Protein AF-A0A484BBQ0-F1 (afdb_monomer_lite)

Foldseek 3Di:
DDDDDPPPPPQDDDACPVQCPPGPADDDQFADDAEDEPVVDDDDPFWAKDWPCQQAFQLDWWKWAAQQLWIKIFGAAGVVRHFTWIDGGPHPFIWTFTMKTKWAAAPPDGADQYHYNNHGAGMKMKTKTAGPVDPDLVVLLVALQGIEIEIAGEHADQDFPDALVVLLVVLQCLLQHQEHGDMDIGDRRGGSVSNCVPFPSRDWDWDQYFDQDPNRGRRYTYTYGNDHGYDHPVRNVSQQRHHGPVRHGNHSSYHDHDDNPDPLLVLLVVLLCVLVVDDPVVDDFFDQADPVLLVLWADPVLVVQLLQQCQVCQLQVNNCSNVPDSVCCCVVQVRVLRRLLRLLLVQLVVLLVQVEGERSADQQLQAARYDHHPNRSGNSVQSNLSVCCVPVVVQFQAEEEAAEAQEDSLHVLVNCQPPPRYAYAHEYACVAPDVPPVSCNSHPHYHHDHAAAELVVVVVSLLVSLVVCVVVDDGSAYEYELAPCLDCPRPGSRYHYHLVSSLVSLVSVLCSQVVVSRGYYYYHPHDDDPCSSVSVSVSVSSCVVVPSND

Sequence (550 aa):
MNYVLRNYAKLSHFNYDKNGKDWKVEAGKQQSPISLAKEKAVRSSAPRLTFVNYDKTFGSPLKLTNNGHTITMAIPPGADGSQPALCGCMLESIYKAVQLHFHWGSPHSEGSEHEIEFSRYDAEVHIVHQNCAYGTKQEAICAPDGYVVLGLMLKIAAEPVINPKALNKVCMEASQVKKYDMSSTFKGEFSLRDILAGIERQEFFTYQGSLTTPPCSEVVNWFVFPKPIEISKRYLKHLWNLSDDRGRPLLNNFRELQDLHEPKGKHIQQLLCAELSLECGDFYNPLEITKEELLRVHTPRYLRSLKWSAKVATIAEVPVLIFVPNVAVQSGYLRPMRYQTAGSILAGKLALEYGWAINLGGGFHHCCSSKGGGFCPYADITLLLVRLFDLEPSRVQNAMIIDLDAHQGNGHERDFKDTETVYILDMYNAYIYPKDNEAKLSIRCAVELKHLTEDAYYLKQLNRCLMRALSEFKPDIVVYNAGTDILKGDPLGNLAITPDGIIERDRLVFSTFRALNIPIVMLLSGGYMKSSKNVIADSIVNLKRQGWLK

pLDDT: mean 91.03, std 11.89, range [25.5, 98.94]

InterPro domains:
  IPR000286 Histone deacetylase HDAC [PR01270] (362-385)
  IPR000286 Histone deacetylase HDAC [PR01270] (398-413)
  IPR000286 Histone deacetylase HDAC [PR01270] (475-485)
  IPR001148 Alpha carbonic anhydrase domain [PF00194] (23-262)
  IPR001148 Alpha carbonic anhydrase domain [PS51144] (12-269)
  IPR001148 Alpha carbonic anhydrase domain [SM01057] (14-266)
  IPR018338 Carbonic anhydrase, alpha-class, conserved site [PS00162] (112-128)
  IPR023561 Carbonic anhydrase, alpha-class [PTHR18952] (12-261)
  IPR023696 Ureohydrolase domain superfamily [SSF52768] (264-532)
  IPR023801 Histone deacetylase domain [PF00850] (268-540)
  IPR036398 Alpha carbonic anhydrase domain superfamily [G3DSA:3.10.200.10] (8-260)
  IPR036398 Alpha carbonic anhydrase domain superfamily [SSF51069] (13-261)
  IPR037138 Histone deacetylase domain superfamily [G3DSA:3.40.800.20] (261-545)
  IPR044150 Histone deacetylase 11 [cd09993] (264-543)

Secondary structure (DSSP, 8-state):
-PPPP----------STTTTTT------SS-S--EE-GGGSPPP-PPPEEEESTTSPBSSPEEEEE-SSSEEEE-PPBTTSPPPEEEETTEEEEEEEEEEEEEE-BTTB---SSEETTB--SEEEEEEEEETT-SSHHHHTTSTTSEEEEEEEEEE-SS-SS--HHHHHHHHHGGG--STT-EEEE---S-HHHHTTT--TT--EEEEE--SSTT--S-EEEEEEEEEEEE-HHHHTTGGG-B-TTSSB-----PPPPPP---HHHHHHHHHHHHH---GGG-PPPPPPPHHHHTTTS-HHHHHHTTSHHHHHHHTT-GGGGGS-HHHHIIIIIHHHHHHHHHHHHHHHHHHHHSEEEETT---TT-BTTB-BTTBSS-HHHHHHHHHHHH-TTT-S-EEEEE-SSS--HHHHHHTTT-TTEEEEEEEETTSS---TTGGGG-SEEEEEPTT--HHHHHHHHHHHHHHHHHH---SEEEEE--STTBTT-TTT---B-HHHHHHHHHHHHHHHHTTT--EEEE-----STTHHHHHHHHHHHHHHTTS--

Radius of gyration: 28.63 Å; chains: 1; bounding box: 76×46×75 Å

Organism: Drosophila navojoa (NCBI:txid7232)

Structure (mmCIF, N/CA/C/O backbone):
data_AF-A0A484BBQ0-F1
#
_entry.id   AF-A0A484BBQ0-F1
#
loop_
_atom_site.group_PDB
_atom_site.id
_atom_site.type_symbol
_atom_site.label_atom_id
_atom_site.label_alt_id
_atom_site.label_comp_id
_atom_site.label_asym_id
_atom_site.label_entity_id
_atom_site.label_seq_id
_atom_site.pdbx_PDB_ins_code
_atom_site.Cartn_x
_atom_site.Cartn_y
_atom_site.Cartn_z
_atom_site.occupancy
_atom_site.B_iso_or_equiv
_atom_site.auth_seq_id
_atom_site.auth_comp_id
_atom_site.auth_asym_id
_atom_site.auth_atom_id
_atom_site.pdbx_PDB_model_num
ATOM 1 N N . MET A 1 1 ? 43.098 -3.488 2.753 1.00 31.94 1 MET A N 1
ATOM 2 C CA . MET A 1 1 ? 42.564 -4.649 2.007 1.00 31.94 1 MET A CA 1
ATOM 3 C C . MET A 1 1 ? 41.063 -4.649 2.203 1.00 31.94 1 MET A C 1
ATOM 5 O O . MET A 1 1 ? 40.626 -4.852 3.326 1.00 31.94 1 MET A O 1
ATOM 9 N N . ASN A 1 2 ? 40.296 -4.344 1.158 1.00 25.50 2 ASN A N 1
ATOM 10 C CA . ASN A 1 2 ? 38.836 -4.358 1.231 1.00 25.50 2 ASN A CA 1
ATOM 11 C C . ASN A 1 2 ? 38.354 -5.760 0.854 1.00 25.50 2 ASN A C 1
ATOM 13 O O . ASN A 1 2 ? 38.676 -6.254 -0.225 1.00 25.50 2 ASN A O 1
ATOM 17 N N . TYR A 1 3 ? 37.631 -6.410 1.762 1.00 27.83 3 TYR A N 1
ATOM 18 C CA . TYR A 1 3 ? 37.032 -7.720 1.534 1.00 27.83 3 TYR A CA 1
ATOM 19 C C . TYR A 1 3 ? 35.602 -7.526 1.023 1.00 27.83 3 TYR A C 1
ATOM 21 O O . TYR A 1 3 ? 34.781 -6.919 1.703 1.00 27.83 3 TYR A O 1
ATOM 29 N N . VAL A 1 4 ? 35.308 -8.045 -0.170 1.00 31.16 4 VAL A N 1
ATOM 30 C CA . VAL A 1 4 ? 33.945 -8.138 -0.714 1.00 31.16 4 VAL A CA 1
ATOM 31 C C . VAL A 1 4 ? 33.389 -9.512 -0.343 1.00 31.16 4 VAL A C 1
ATOM 33 O O . VAL A 1 4 ? 34.016 -10.535 -0.630 1.00 31.16 4 VAL A O 1
ATOM 36 N N . LEU A 1 5 ? 32.230 -9.544 0.318 1.00 28.97 5 LEU A N 1
ATOM 37 C CA . LEU A 1 5 ? 31.524 -10.781 0.655 1.00 28.97 5 LEU A CA 1
ATOM 38 C C . LEU A 1 5 ? 31.201 -11.573 -0.625 1.00 28.97 5 LEU A C 1
ATOM 40 O O . LEU A 1 5 ? 30.498 -11.102 -1.514 1.00 28.97 5 LEU A O 1
ATOM 44 N N . ARG A 1 6 ? 31.719 -12.804 -0.702 1.00 32.72 6 ARG A N 1
ATOM 45 C CA . ARG A 1 6 ? 31.571 -13.766 -1.811 1.00 32.72 6 ARG A CA 1
ATOM 46 C C . ARG A 1 6 ? 30.207 -14.475 -1.845 1.00 32.72 6 ARG A C 1
ATOM 48 O O . ARG A 1 6 ? 30.141 -15.636 -2.229 1.00 32.72 6 ARG A O 1
ATOM 55 N N . ASN A 1 7 ? 29.113 -13.803 -1.505 1.00 34.31 7 ASN A N 1
ATOM 56 C CA . ASN A 1 7 ? 27.780 -14.379 -1.705 1.00 34.31 7 ASN A CA 1
ATOM 57 C C . ASN A 1 7 ? 27.130 -13.797 -2.961 1.00 34.31 7 ASN A C 1
ATOM 59 O O . ASN A 1 7 ? 26.027 -13.269 -2.927 1.00 34.31 7 ASN A O 1
ATOM 63 N N . TYR A 1 8 ? 27.808 -13.955 -4.103 1.00 39.09 8 TYR A N 1
ATOM 64 C CA . TYR A 1 8 ? 27.066 -14.111 -5.348 1.00 39.09 8 TYR A CA 1
ATOM 65 C C . TYR A 1 8 ? 26.360 -15.457 -5.231 1.00 39.09 8 TYR A C 1
ATOM 67 O O . TYR A 1 8 ? 26.960 -16.506 -5.479 1.00 39.09 8 TYR A O 1
ATOM 75 N N . ALA A 1 9 ? 25.089 -15.442 -4.828 1.00 37.53 9 ALA A N 1
ATOM 76 C CA . ALA A 1 9 ? 24.204 -16.519 -5.224 1.00 37.53 9 ALA A CA 1
ATOM 77 C C . ALA A 1 9 ? 24.403 -16.669 -6.737 1.00 37.53 9 ALA A C 1
ATOM 79 O O . ALA A 1 9 ? 24.179 -15.717 -7.488 1.00 37.53 9 ALA A O 1
ATOM 80 N N . LYS A 1 10 ? 24.927 -17.819 -7.187 1.00 38.38 10 LYS A N 1
ATOM 81 C CA . LYS A 1 10 ? 24.822 -18.204 -8.595 1.00 38.38 10 LYS A CA 1
ATOM 82 C C . LYS A 1 10 ? 23.359 -17.971 -8.943 1.00 38.38 10 LYS A C 1
ATOM 84 O O . LYS A 1 10 ? 22.516 -18.644 -8.352 1.00 38.38 10 LYS A O 1
ATOM 89 N N . LEU A 1 11 ? 23.080 -16.987 -9.800 1.00 48.69 11 LEU A N 1
ATOM 90 C CA . LEU A 1 11 ? 21.736 -16.736 -10.300 1.00 48.69 11 LEU A CA 1
ATOM 91 C C . LEU A 1 11 ? 21.193 -18.090 -10.740 1.00 48.69 11 LEU A C 1
ATOM 93 O O . LEU A 1 11 ? 21.737 -18.713 -11.655 1.00 48.69 11 LEU A O 1
ATOM 97 N N . SER A 1 12 ? 20.201 -18.592 -10.007 1.00 50.78 12 SER A N 1
ATOM 98 C CA . SER A 1 12 ? 19.435 -19.735 -10.463 1.00 50.78 12 SER A CA 1
ATOM 99 C C . SER A 1 12 ? 18.947 -19.377 -11.857 1.00 50.78 12 SER A C 1
ATOM 101 O O . SER A 1 12 ? 18.452 -18.266 -12.058 1.00 50.78 12 SER A O 1
ATOM 103 N N . HIS A 1 13 ? 19.128 -20.292 -12.804 1.00 71.31 13 HIS A N 1
ATOM 104 C CA . HIS A 1 13 ? 18.493 -20.215 -14.114 1.00 71.31 13 HIS A CA 1
ATOM 105 C C . HIS A 1 13 ? 17.050 -19.701 -13.956 1.00 71.31 13 HIS A C 1
ATOM 107 O O . HIS A 1 13 ? 16.304 -20.242 -13.135 1.00 71.31 13 HIS A O 1
ATOM 113 N N . PHE A 1 14 ? 16.697 -18.609 -14.642 1.00 86.56 14 PHE A N 1
ATOM 114 C CA . PHE A 1 14 ? 15.370 -17.994 -14.558 1.00 86.56 14 PHE A CA 1
ATOM 115 C C . PHE A 1 14 ? 14.732 -17.915 -15.941 1.00 86.56 14 PHE A C 1
ATOM 117 O O . PHE A 1 14 ? 15.406 -18.008 -16.961 1.00 86.56 14 PHE A O 1
ATOM 124 N N . ASN A 1 15 ? 13.415 -17.753 -15.979 1.00 90.69 15 ASN A N 1
ATOM 125 C CA . ASN A 1 15 ? 12.662 -17.561 -17.211 1.00 90.69 15 ASN A CA 1
ATOM 126 C C . ASN A 1 15 ? 11.369 -16.776 -16.949 1.00 90.69 15 ASN A C 1
ATOM 128 O O . ASN A 1 15 ? 11.040 -16.498 -15.800 1.00 90.69 15 ASN A O 1
ATOM 132 N N . TYR A 1 16 ? 10.632 -16.435 -18.006 1.00 91.31 16 TYR A N 1
ATOM 133 C CA . TYR A 1 16 ? 9.400 -15.644 -17.917 1.00 91.31 16 TYR A CA 1
ATOM 134 C C . TYR A 1 16 ? 8.109 -16.477 -17.916 1.00 91.31 16 TYR A C 1
ATOM 136 O O . TYR A 1 16 ? 7.034 -15.908 -18.058 1.00 91.31 16 TYR A O 1
ATOM 144 N N . ASP A 1 17 ? 8.168 -17.798 -17.707 1.00 90.69 17 ASP A N 1
ATOM 145 C CA . ASP A 1 17 ? 6.988 -18.680 -17.801 1.00 90.69 17 ASP A CA 1
ATOM 146 C C . ASP A 1 17 ? 5.865 -18.278 -16.830 1.00 90.69 17 ASP A C 1
ATOM 148 O O . ASP A 1 17 ? 4.691 -18.535 -17.091 1.00 90.69 17 ASP A O 1
ATOM 152 N N . LYS A 1 18 ? 6.227 -17.654 -15.702 1.00 88.88 18 LYS A N 1
ATOM 153 C CA . LYS A 1 18 ? 5.297 -17.086 -14.714 1.00 88.88 18 LYS A CA 1
ATOM 154 C C . LYS A 1 18 ? 5.535 -15.596 -14.470 1.00 88.88 18 LYS A C 1
ATOM 156 O O . LYS A 1 18 ? 5.227 -15.104 -13.383 1.00 88.88 18 LYS A O 1
ATOM 161 N N . ASN A 1 19 ? 6.143 -14.905 -15.438 1.00 90.12 19 ASN A N 1
ATOM 162 C CA . ASN A 1 19 ? 6.400 -13.462 -15.400 1.00 90.12 19 ASN A CA 1
ATOM 163 C C . ASN A 1 19 ? 7.041 -12.992 -14.076 1.00 90.12 19 ASN A C 1
ATOM 165 O O . ASN A 1 19 ? 6.702 -11.952 -13.516 1.00 90.12 19 ASN A O 1
ATOM 169 N N . GLY A 1 20 ? 7.954 -13.804 -13.535 1.00 85.06 20 GLY A N 1
ATOM 170 C CA . GLY A 1 20 ? 8.701 -13.513 -12.314 1.00 85.06 20 GLY A CA 1
ATOM 171 C C . GLY A 1 20 ? 8.026 -13.843 -10.983 1.00 85.06 20 GLY A C 1
ATOM 172 O O . GLY A 1 20 ? 8.661 -13.662 -9.945 1.00 85.06 20 GLY A O 1
ATOM 173 N N . LYS A 1 21 ? 6.801 -14.391 -10.969 1.00 83.06 21 LYS A N 1
ATOM 174 C CA . LYS A 1 21 ? 6.129 -14.843 -9.727 1.00 83.06 21 LYS A CA 1
ATOM 175 C C . LYS A 1 21 ? 6.858 -15.989 -9.019 1.00 83.06 21 LYS A C 1
ATOM 177 O O . LYS A 1 21 ? 6.657 -16.206 -7.829 1.00 83.06 21 LYS A O 1
ATOM 182 N N . ASP A 1 22 ? 7.664 -16.752 -9.750 1.00 86.12 22 ASP A N 1
ATOM 183 C CA . ASP A 1 22 ? 8.407 -17.916 -9.267 1.00 86.12 22 ASP A CA 1
ATOM 184 C C . ASP A 1 22 ? 9.904 -17.658 -9.058 1.00 86.12 22 ASP A C 1
ATOM 186 O O . ASP A 1 22 ? 10.637 -18.565 -8.649 1.00 86.12 22 ASP A O 1
ATOM 190 N N . TRP A 1 23 ? 10.373 -16.434 -9.305 1.00 83.38 23 TRP A N 1
ATOM 191 C CA . TRP A 1 23 ? 11.768 -16.081 -9.087 1.00 83.38 23 TRP A CA 1
ATOM 192 C C . TRP A 1 23 ? 12.084 -16.030 -7.593 1.00 83.38 23 TRP A C 1
ATOM 194 O O . TRP A 1 23 ? 11.450 -15.319 -6.817 1.00 83.38 23 TRP A O 1
ATOM 204 N N . LYS A 1 24 ? 13.120 -16.767 -7.188 1.00 79.50 24 LYS A N 1
ATOM 205 C CA . LYS A 1 24 ? 13.632 -16.766 -5.813 1.00 79.50 24 LYS A CA 1
ATOM 206 C C . LYS A 1 24 ? 14.646 -15.640 -5.636 1.00 79.50 24 LYS A C 1
ATOM 208 O O . LYS A 1 24 ? 15.850 -15.880 -5.635 1.00 79.50 24 LYS A O 1
ATOM 213 N N . VAL A 1 25 ? 14.147 -14.415 -5.534 1.00 71.50 25 VAL A N 1
ATOM 214 C CA . VAL A 1 25 ? 14.945 -13.207 -5.281 1.00 71.50 25 VAL A CA 1
ATOM 215 C C . VAL A 1 25 ? 14.577 -12.620 -3.921 1.00 71.50 25 VAL A C 1
ATOM 217 O O . VAL A 1 25 ? 13.421 -12.700 -3.504 1.00 71.50 25 VAL A O 1
ATOM 220 N N . GLU A 1 26 ? 15.547 -12.048 -3.208 1.00 64.81 26 GLU A N 1
ATOM 221 C CA . GLU A 1 26 ? 15.256 -11.273 -1.999 1.00 64.81 26 GLU A CA 1
ATOM 222 C C . GLU A 1 26 ? 14.526 -9.991 -2.417 1.00 64.81 26 GLU A C 1
ATOM 224 O O . GLU A 1 26 ? 15.115 -9.095 -3.018 1.00 64.81 26 GLU A O 1
ATOM 229 N N . ALA A 1 27 ? 13.217 -9.931 -2.165 1.00 62.53 27 ALA A N 1
ATOM 230 C CA . ALA A 1 27 ? 12.411 -8.772 -2.519 1.00 62.53 27 ALA A CA 1
ATOM 231 C C . ALA A 1 27 ? 12.734 -7.608 -1.571 1.00 62.53 27 ALA A C 1
ATOM 233 O O . ALA A 1 27 ? 12.462 -7.682 -0.370 1.00 62.53 27 ALA A O 1
ATOM 234 N N . GLY A 1 28 ? 13.318 -6.538 -2.113 1.00 66.44 28 GLY A N 1
ATOM 235 C CA . GLY A 1 28 ? 13.431 -5.270 -1.400 1.00 66.44 28 GLY A CA 1
ATOM 236 C C . GLY A 1 28 ? 12.096 -4.503 -1.368 1.00 66.44 28 GLY A C 1
ATOM 237 O O . GLY A 1 28 ? 11.035 -5.050 -1.678 1.00 66.44 28 GLY A O 1
ATOM 238 N N . LYS A 1 29 ? 12.134 -3.231 -0.956 1.00 78.12 29 LYS A N 1
ATOM 239 C CA . LYS A 1 29 ? 10.936 -2.390 -0.743 1.00 78.12 29 LYS A CA 1
ATOM 240 C C . LYS A 1 29 ? 10.542 -1.536 -1.955 1.00 78.12 29 LYS A C 1
ATOM 242 O O . LYS A 1 29 ? 9.454 -0.977 -1.986 1.00 78.12 29 LYS A O 1
ATOM 247 N N . GLN A 1 30 ? 11.431 -1.377 -2.920 1.00 85.56 30 GLN A N 1
ATOM 248 C CA . GLN A 1 30 ? 11.289 -0.535 -4.106 1.00 85.56 30 GLN A CA 1
ATOM 249 C C . GLN A 1 30 ? 11.491 -1.395 -5.356 1.00 85.56 30 GLN A C 1
ATOM 251 O O . GLN A 1 30 ? 12.396 -1.175 -6.158 1.00 85.56 30 GLN A O 1
ATOM 256 N N . GLN A 1 31 ? 10.670 -2.433 -5.490 1.00 91.31 31 GLN A N 1
ATOM 257 C CA . GLN A 1 31 ? 10.745 -3.344 -6.625 1.00 91.31 31 GLN A CA 1
ATOM 258 C C . GLN A 1 31 ? 10.089 -2.738 -7.872 1.00 91.31 31 GLN A C 1
ATOM 260 O O . GLN A 1 31 ? 9.101 -2.012 -7.788 1.00 91.31 31 GLN A O 1
ATOM 265 N N . SER A 1 32 ? 10.639 -3.083 -9.033 1.00 93.44 32 SER A N 1
ATOM 266 C CA . SER A 1 32 ? 10.168 -2.708 -10.369 1.00 93.44 32 SER A CA 1
ATOM 267 C C . SER A 1 32 ? 9.815 -3.961 -11.186 1.00 93.44 32 SER A C 1
ATOM 269 O O . SER A 1 32 ? 10.412 -5.022 -10.956 1.00 93.44 32 SER A O 1
ATOM 271 N N . PRO A 1 33 ? 8.906 -3.866 -12.170 1.00 95.19 33 PRO A N 1
ATOM 272 C CA . PRO A 1 33 ? 8.231 -2.651 -12.645 1.00 95.19 33 PRO A CA 1
ATOM 273 C C . PRO A 1 33 ? 7.000 -2.278 -11.810 1.00 95.19 33 PRO A C 1
ATOM 275 O O . PRO A 1 33 ? 6.479 -3.100 -11.069 1.00 95.19 33 PRO A O 1
ATOM 278 N N . ILE A 1 34 ? 6.513 -1.047 -11.954 1.00 92.81 34 ILE A N 1
ATOM 279 C CA . ILE A 1 34 ? 5.305 -0.532 -11.284 1.00 92.81 34 ILE A CA 1
ATOM 280 C C . ILE A 1 34 ? 4.352 0.112 -12.302 1.00 92.81 34 ILE A C 1
ATOM 282 O O . ILE A 1 34 ? 4.775 0.478 -13.401 1.00 92.81 34 ILE A O 1
ATOM 286 N N . SER A 1 35 ? 3.079 0.286 -11.930 1.00 90.44 35 SER A N 1
ATOM 287 C CA . SER A 1 35 ? 2.158 1.153 -12.682 1.00 90.44 35 SER A CA 1
ATOM 288 C C . SER A 1 35 ? 2.433 2.621 -12.360 1.00 90.44 35 SER A C 1
ATOM 290 O O . SER A 1 35 ? 2.481 3.017 -11.191 1.00 90.44 35 SER A O 1
ATOM 292 N N . LEU A 1 36 ? 2.602 3.428 -13.404 1.00 88.06 36 LEU A N 1
ATOM 293 C CA . LEU A 1 36 ? 2.871 4.857 -13.340 1.00 88.06 36 LEU A CA 1
ATOM 294 C C . LEU A 1 36 ? 1.660 5.627 -13.868 1.00 88.06 36 LEU A C 1
ATOM 296 O O . LEU A 1 36 ? 1.270 5.475 -15.022 1.00 88.06 36 LEU A O 1
ATOM 300 N N . ALA A 1 37 ? 1.084 6.487 -13.035 1.00 83.25 37 ALA A N 1
ATOM 301 C CA . ALA A 1 37 ? -0.064 7.314 -13.395 1.00 83.25 37 ALA A CA 1
ATOM 302 C C . ALA A 1 37 ? 0.157 8.749 -12.916 1.00 83.25 37 ALA A C 1
ATOM 304 O O . ALA A 1 37 ? 0.706 8.962 -11.827 1.00 83.25 37 ALA A O 1
ATOM 305 N N . LYS A 1 38 ? -0.276 9.742 -13.702 1.00 80.00 38 LYS A N 1
ATOM 306 C CA . LYS A 1 38 ? -0.130 11.169 -13.356 1.00 80.00 38 LYS A CA 1
ATOM 307 C C . LYS A 1 38 ? -0.770 11.500 -12.008 1.00 80.00 38 LYS A C 1
ATOM 309 O O . LYS A 1 38 ? -0.197 12.265 -11.242 1.00 80.00 38 LYS A O 1
ATOM 314 N N . GLU A 1 39 ? -1.895 10.867 -11.684 1.00 75.38 39 GLU A N 1
ATOM 315 C CA . GLU A 1 39 ? -2.588 11.001 -10.393 1.00 75.38 39 GLU A CA 1
ATOM 316 C C . GLU A 1 39 ? -1.803 10.454 -9.187 1.00 75.38 39 GLU A C 1
ATOM 318 O O . GLU A 1 39 ? -2.004 10.901 -8.058 1.00 75.38 39 GLU A O 1
ATOM 323 N N . LYS A 1 40 ? -0.883 9.505 -9.406 1.00 67.50 40 LYS A N 1
ATOM 324 C CA . LYS A 1 40 ? -0.012 8.944 -8.361 1.00 67.50 40 LYS A CA 1
ATOM 325 C C . LYS A 1 40 ? 1.329 9.674 -8.261 1.00 67.50 40 LYS A C 1
ATOM 327 O O . LYS A 1 40 ? 2.090 9.413 -7.331 1.00 67.50 40 LYS A O 1
ATOM 332 N N . ALA A 1 41 ? 1.630 10.567 -9.203 1.00 75.56 41 ALA A N 1
ATOM 333 C CA . ALA A 1 41 ? 2.911 11.247 -9.303 1.00 75.56 41 ALA A CA 1
ATOM 334 C C . ALA A 1 41 ? 2.861 12.672 -8.735 1.00 75.56 41 ALA A C 1
ATOM 336 O O . ALA A 1 41 ? 1.864 13.383 -8.831 1.00 75.56 41 ALA A O 1
ATOM 337 N N . VAL A 1 42 ? 3.990 13.122 -8.187 1.00 76.12 42 VAL A N 1
ATOM 338 C CA . VAL A 1 42 ? 4.184 14.520 -7.787 1.00 76.12 42 VAL A CA 1
ATOM 339 C C . VAL A 1 42 ? 4.925 15.247 -8.900 1.00 76.12 42 VAL A C 1
ATOM 341 O O . VAL A 1 42 ? 5.977 14.797 -9.358 1.00 76.12 42 VAL A O 1
ATOM 344 N N . ARG A 1 43 ? 4.402 16.401 -9.328 1.00 78.25 43 ARG A N 1
ATOM 345 C CA . ARG A 1 43 ? 5.089 17.245 -10.309 1.00 78.25 43 ARG A CA 1
ATOM 346 C C . ARG A 1 43 ? 6.376 17.796 -9.696 1.00 78.25 43 ARG A C 1
ATOM 348 O O . ARG A 1 43 ? 6.333 18.535 -8.718 1.00 78.25 43 ARG A O 1
ATOM 355 N N . SER A 1 44 ? 7.512 17.456 -10.295 1.00 74.06 44 SER A N 1
ATOM 356 C CA . SER A 1 44 ? 8.822 17.932 -9.854 1.00 74.06 44 SER A CA 1
ATOM 357 C C . SER A 1 44 ? 9.222 19.223 -10.572 1.00 74.06 44 SER A C 1
ATOM 359 O O . SER A 1 44 ? 8.959 19.391 -11.763 1.00 74.06 44 SER A O 1
ATOM 361 N N . SER A 1 45 ? 9.888 20.122 -9.846 1.00 72.12 45 SER A N 1
ATOM 362 C CA . SER A 1 45 ? 10.579 21.294 -10.399 1.00 72.12 45 SER A CA 1
ATOM 363 C C . SER A 1 45 ? 12.072 21.038 -10.643 1.00 72.12 45 SER A C 1
ATOM 365 O O . SER A 1 45 ? 12.825 21.990 -10.849 1.00 72.12 45 SER A O 1
ATOM 367 N N . ALA A 1 46 ? 12.522 19.781 -10.552 1.00 67.44 46 ALA A N 1
ATOM 368 C CA . ALA A 1 46 ? 13.921 19.416 -10.739 1.00 67.44 46 ALA A CA 1
ATOM 369 C C . ALA A 1 46 ? 14.449 19.851 -12.123 1.00 67.44 46 ALA A C 1
ATOM 371 O O . ALA A 1 46 ? 13.676 19.942 -13.086 1.00 67.44 46 ALA A O 1
ATOM 372 N N . PRO A 1 47 ? 15.769 20.092 -12.252 1.00 74.25 47 PRO A N 1
ATOM 373 C CA . PRO A 1 47 ? 16.399 20.352 -13.541 1.00 74.25 47 PRO A CA 1
ATOM 374 C C . PRO A 1 47 ? 16.088 19.263 -14.576 1.00 74.25 47 PRO A C 1
ATOM 376 O O . PRO A 1 47 ? 15.736 18.129 -14.253 1.00 74.25 47 PRO A O 1
ATOM 379 N N . ARG A 1 48 ? 16.243 19.592 -15.859 1.00 85.56 48 ARG A N 1
ATOM 380 C CA . ARG A 1 48 ? 15.988 18.630 -16.939 1.00 85.56 48 ARG A CA 1
ATOM 381 C C . ARG A 1 48 ? 17.053 17.532 -16.955 1.00 85.56 48 ARG A C 1
ATOM 383 O O . ARG A 1 48 ? 18.230 17.793 -16.695 1.00 85.56 48 ARG A O 1
ATOM 390 N N . LEU A 1 49 ? 16.643 16.320 -17.327 1.00 93.25 49 LEU A N 1
ATOM 391 C CA . LEU A 1 49 ? 17.576 15.255 -17.684 1.00 93.25 49 LEU A CA 1
ATOM 392 C C . LEU A 1 49 ? 18.366 15.679 -18.931 1.00 93.25 49 LEU A C 1
ATOM 394 O O . LEU A 1 49 ? 17.791 16.112 -19.933 1.00 93.25 49 LEU A O 1
ATOM 398 N N . THR A 1 50 ? 19.688 15.572 -18.860 1.00 95.06 50 THR A N 1
ATOM 399 C CA . THR A 1 50 ? 20.604 16.004 -19.915 1.00 95.06 50 THR A CA 1
ATOM 400 C C . THR A 1 50 ? 21.156 14.796 -20.658 1.00 95.06 50 THR A C 1
ATOM 402 O O . THR A 1 50 ? 21.709 13.876 -20.062 1.00 95.06 50 THR A O 1
ATOM 405 N N . PHE A 1 51 ? 21.014 14.825 -21.982 1.00 97.19 51 PHE A N 1
ATOM 406 C CA . PHE A 1 51 ? 21.459 13.778 -22.896 1.00 97.19 51 PHE A CA 1
ATOM 407 C C . PHE A 1 51 ? 22.780 14.194 -23.542 1.00 97.19 51 PHE A C 1
ATOM 409 O O . PHE A 1 51 ? 22.799 15.036 -24.440 1.00 97.19 51 PHE A O 1
ATOM 416 N N . VAL A 1 52 ? 23.882 13.609 -23.085 1.00 96.62 52 VAL A N 1
ATOM 417 C CA . VAL A 1 52 ? 25.244 13.937 -23.519 1.00 96.62 52 VAL A CA 1
ATOM 418 C C . VAL A 1 52 ? 25.650 13.014 -24.668 1.00 96.62 52 VAL A C 1
ATOM 420 O O . VAL A 1 52 ? 25.555 11.796 -24.539 1.00 96.62 52 VAL A O 1
ATOM 423 N N . ASN A 1 53 ? 26.094 13.580 -25.795 1.00 97.12 53 ASN A N 1
ATOM 424 C CA . ASN A 1 53 ? 26.554 12.855 -26.995 1.00 97.12 53 ASN A CA 1
ATOM 425 C C . ASN A 1 53 ? 25.530 11.882 -27.618 1.00 97.12 53 ASN A C 1
ATOM 427 O O . ASN A 1 53 ? 25.894 10.984 -28.372 1.00 97.12 53 ASN A O 1
ATOM 431 N N . TYR A 1 54 ? 24.235 12.041 -27.335 1.00 97.00 54 TYR A N 1
ATOM 432 C CA . TYR A 1 54 ? 23.188 11.166 -27.883 1.00 97.00 54 TYR A CA 1
ATOM 433 C C . TYR A 1 54 ? 22.974 11.326 -29.390 1.00 97.00 54 TYR A C 1
ATOM 435 O O . TYR A 1 54 ? 22.425 10.435 -30.023 1.00 97.00 54 TYR A O 1
ATOM 443 N N . ASP A 1 55 ? 23.355 12.468 -29.952 1.00 95.88 55 ASP A N 1
ATOM 444 C CA . ASP A 1 55 ? 23.311 12.807 -31.378 1.00 95.88 55 ASP A CA 1
ATOM 445 C C . ASP A 1 55 ? 24.473 12.231 -32.189 1.00 95.88 55 ASP A C 1
ATOM 447 O O . ASP A 1 55 ? 24.490 12.334 -33.415 1.00 95.88 55 ASP A O 1
ATOM 451 N N . LYS A 1 56 ? 25.453 11.625 -31.523 1.00 95.81 56 LYS A N 1
ATOM 452 C CA . LYS A 1 56 ? 26.645 11.101 -32.175 1.00 95.81 56 LYS A CA 1
ATOM 453 C C . LYS A 1 56 ? 26.332 9.737 -32.774 1.00 95.81 56 LYS A C 1
ATOM 455 O O . LYS A 1 56 ? 25.902 8.820 -32.078 1.00 95.81 56 LYS A O 1
ATOM 460 N N . THR A 1 57 ? 26.508 9.624 -34.088 1.00 94.88 57 THR A N 1
ATOM 461 C CA . THR A 1 57 ? 26.340 8.356 -34.814 1.00 94.88 57 THR A CA 1
ATOM 462 C C . THR A 1 57 ? 27.358 7.339 -34.310 1.00 94.88 57 THR A C 1
ATOM 464 O O . THR A 1 57 ? 28.504 7.704 -34.038 1.00 94.88 57 THR A O 1
ATOM 467 N N . PHE A 1 58 ? 26.949 6.079 -34.171 1.00 93.19 58 PHE A N 1
ATOM 468 C CA . PHE A 1 58 ? 27.817 5.031 -33.641 1.00 93.19 58 PHE A CA 1
ATOM 469 C C . PHE A 1 58 ? 29.060 4.810 -34.512 1.00 93.19 58 PHE A C 1
ATOM 471 O O . PHE A 1 58 ? 28.986 4.778 -35.739 1.00 93.19 58 PHE A O 1
ATOM 478 N N . GLY A 1 59 ? 30.215 4.657 -33.858 1.00 81.62 59 GLY A N 1
ATOM 479 C CA . GLY A 1 59 ? 31.512 4.558 -34.534 1.00 81.62 59 GLY A CA 1
ATOM 480 C C . GLY A 1 59 ? 31.897 3.165 -35.013 1.00 81.62 59 GLY A C 1
ATOM 481 O O . GLY A 1 59 ? 32.849 3.015 -35.775 1.00 81.62 59 GLY A O 1
ATOM 482 N N . SER A 1 60 ? 31.177 2.138 -34.569 1.00 87.50 60 SER A N 1
ATOM 483 C CA . SER A 1 60 ? 31.473 0.739 -34.861 1.00 87.50 60 SER A CA 1
ATOM 484 C C . SER A 1 60 ? 30.207 -0.036 -35.240 1.00 87.50 60 SER A C 1
ATOM 486 O O . SER A 1 60 ? 29.088 0.411 -34.963 1.00 87.50 60 SER A O 1
ATOM 488 N N . PRO A 1 61 ? 30.352 -1.198 -35.905 1.00 92.38 61 PRO A N 1
ATOM 489 C CA . PRO A 1 61 ? 29.232 -2.100 -36.120 1.00 92.38 61 PRO A CA 1
ATOM 490 C C . PRO A 1 61 ? 28.553 -2.479 -34.798 1.00 92.38 61 PRO A C 1
ATOM 492 O O . PRO A 1 61 ? 29.211 -2.753 -33.795 1.00 92.38 61 PRO A O 1
ATOM 495 N N . LEU A 1 62 ? 27.225 -2.508 -34.814 1.00 95.44 62 LEU A N 1
ATOM 496 C CA . LEU A 1 62 ? 26.397 -2.850 -33.667 1.00 95.44 62 LEU A CA 1
ATOM 497 C C . LEU A 1 62 ? 26.193 -4.357 -33.627 1.00 95.44 62 LEU A C 1
ATOM 499 O O . LEU A 1 62 ? 25.825 -4.956 -34.637 1.00 95.44 62 LEU A O 1
ATOM 503 N N . LYS A 1 63 ? 26.405 -4.958 -32.456 1.00 96.12 63 LYS A N 1
ATOM 504 C CA . LYS A 1 63 ? 26.148 -6.379 -32.216 1.00 96.12 63 LYS A CA 1
ATOM 505 C C . LYS A 1 63 ? 24.800 -6.546 -31.525 1.00 96.12 63 LYS A C 1
ATOM 507 O O . LYS A 1 63 ? 24.618 -6.016 -30.430 1.00 96.12 63 LYS A O 1
ATOM 512 N N . LEU A 1 64 ? 23.897 -7.309 -32.138 1.00 97.44 64 LEU A N 1
ATOM 513 C CA . LEU A 1 64 ? 22.638 -7.747 -31.535 1.00 97.44 64 LEU A CA 1
ATOM 514 C C . LEU A 1 64 ? 22.778 -9.211 -31.117 1.00 97.44 64 LEU A C 1
ATOM 516 O O . LEU A 1 64 ? 23.315 -10.009 -31.878 1.00 97.44 64 LEU A O 1
ATOM 520 N N . THR A 1 65 ? 22.342 -9.569 -29.913 1.00 97.00 65 THR A N 1
ATOM 521 C CA . THR A 1 65 ? 22.441 -10.940 -29.384 1.00 97.00 65 THR A CA 1
ATOM 522 C C . THR A 1 65 ? 21.129 -11.356 -28.737 1.00 97.00 65 THR A C 1
ATOM 524 O O . THR A 1 65 ? 20.625 -10.627 -27.882 1.00 97.00 65 THR A O 1
ATOM 527 N N . ASN A 1 66 ? 20.603 -12.529 -29.096 1.00 97.81 66 ASN A N 1
ATOM 528 C CA . ASN A 1 66 ? 19.542 -13.181 -28.329 1.00 97.81 66 ASN A CA 1
ATOM 529 C C . ASN A 1 66 ? 20.177 -13.948 -27.163 1.00 97.81 66 ASN A C 1
ATOM 531 O O . ASN A 1 66 ? 20.842 -14.960 -27.370 1.00 97.81 66 ASN A O 1
ATOM 535 N N . ASN A 1 67 ? 19.977 -13.473 -25.935 1.00 90.56 67 ASN A N 1
ATOM 536 C CA . ASN A 1 67 ? 20.556 -14.098 -24.743 1.00 90.56 67 ASN A CA 1
ATOM 537 C C . ASN A 1 67 ? 19.630 -15.135 -24.079 1.00 90.56 67 ASN A C 1
ATOM 539 O O . ASN A 1 67 ? 19.919 -15.574 -22.971 1.00 90.56 67 ASN A O 1
ATOM 543 N N . GLY A 1 68 ? 18.512 -15.492 -24.720 1.00 91.75 68 GLY A N 1
ATOM 544 C CA . GLY A 1 68 ? 17.522 -16.447 -24.210 1.00 91.75 68 GLY A CA 1
ATOM 545 C C . GLY A 1 68 ? 16.440 -15.824 -23.326 1.00 91.75 68 GLY A C 1
ATOM 546 O O . GLY A 1 68 ? 15.430 -16.466 -23.052 1.00 91.75 68 GLY A O 1
ATOM 547 N N . HIS A 1 69 ? 16.611 -14.566 -22.919 1.00 92.62 69 HIS A N 1
ATOM 548 C CA . HIS A 1 69 ? 15.645 -13.806 -22.119 1.00 92.62 69 HIS A CA 1
ATOM 549 C C . HIS A 1 69 ? 15.157 -12.545 -22.839 1.00 92.62 69 HIS A C 1
ATOM 551 O O . HIS A 1 69 ? 14.050 -12.070 -22.594 1.00 92.62 69 HIS A O 1
ATOM 557 N N . THR A 1 70 ? 15.985 -11.987 -23.720 1.00 96.19 70 THR A N 1
ATOM 558 C CA . THR A 1 70 ? 15.709 -10.792 -24.519 1.00 96.19 70 THR A CA 1
ATOM 559 C C . THR A 1 70 ? 16.697 -10.704 -25.697 1.00 96.19 70 THR A C 1
ATOM 561 O O . THR A 1 70 ? 17.642 -11.493 -25.806 1.00 96.19 70 THR A O 1
ATOM 564 N N . ILE A 1 71 ? 16.510 -9.714 -26.572 1.00 96.56 71 ILE A N 1
ATOM 565 C CA . ILE A 1 71 ? 17.570 -9.226 -27.456 1.00 96.56 71 ILE A CA 1
ATOM 566 C C . ILE A 1 71 ? 18.341 -8.106 -26.768 1.00 96.56 71 ILE A C 1
ATOM 568 O O . ILE A 1 71 ? 17.765 -7.160 -26.238 1.00 96.56 71 ILE A O 1
ATOM 572 N N . THR A 1 72 ? 19.663 -8.193 -26.813 1.00 95.62 72 THR A N 1
ATOM 573 C CA . THR A 1 72 ? 20.570 -7.195 -26.243 1.00 95.62 72 THR A CA 1
ATOM 574 C C . THR A 1 72 ? 21.430 -6.591 -27.340 1.00 95.62 72 THR A C 1
ATOM 576 O O . THR A 1 72 ? 21.952 -7.307 -28.197 1.00 95.62 72 THR A O 1
ATOM 579 N N . MET A 1 73 ? 21.585 -5.269 -27.317 1.00 95.88 73 MET A N 1
ATOM 580 C CA . MET A 1 73 ? 22.499 -4.542 -28.191 1.00 95.88 73 MET A CA 1
ATOM 581 C C . MET A 1 73 ? 23.458 -3.722 -27.336 1.00 95.88 73 MET A C 1
ATOM 583 O O . MET A 1 73 ? 23.031 -2.867 -26.557 1.00 95.88 73 MET A O 1
ATOM 587 N N . ALA A 1 74 ? 24.758 -3.974 -27.478 1.00 92.06 74 ALA A N 1
ATOM 588 C CA . ALA A 1 74 ? 25.774 -3.151 -26.831 1.00 92.06 74 ALA A CA 1
ATOM 589 C C . ALA A 1 74 ? 25.796 -1.752 -27.462 1.00 92.06 74 ALA A C 1
ATOM 591 O 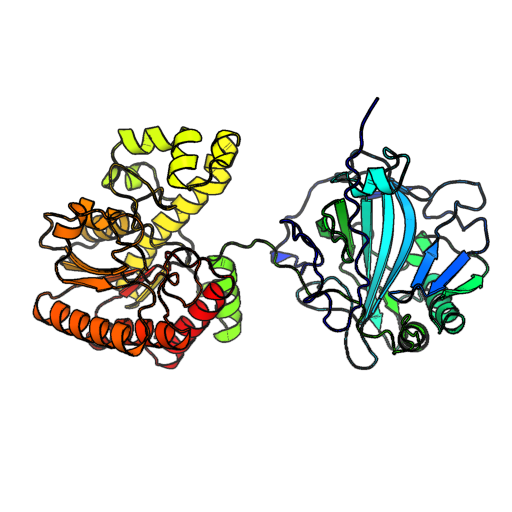O . ALA A 1 74 ? 25.662 -1.618 -28.680 1.00 92.06 74 ALA A O 1
ATOM 592 N N . ILE A 1 75 ? 25.980 -0.718 -26.640 1.00 94.44 75 ILE A N 1
ATOM 593 C CA . ILE A 1 75 ? 26.049 0.672 -27.104 1.00 94.44 75 ILE A CA 1
ATOM 594 C C . ILE A 1 75 ? 27.523 1.093 -27.156 1.00 94.44 75 ILE A C 1
ATOM 596 O O . ILE A 1 75 ? 28.129 1.294 -26.099 1.00 94.44 75 ILE A O 1
ATOM 600 N N . PRO A 1 76 ? 28.128 1.207 -28.352 1.00 93.31 76 PRO A N 1
ATOM 601 C CA . PRO A 1 76 ? 29.501 1.675 -28.479 1.00 93.31 76 PRO A CA 1
ATOM 602 C C . PRO A 1 76 ? 29.590 3.207 -28.350 1.00 93.31 76 PRO A C 1
ATOM 604 O O . PRO A 1 76 ? 28.569 3.902 -28.418 1.00 93.31 76 PRO A O 1
ATOM 607 N N . PRO A 1 77 ? 30.812 3.752 -28.222 1.00 93.00 77 PRO A N 1
ATOM 608 C CA . PRO A 1 77 ? 31.057 5.172 -28.441 1.00 93.00 77 PRO A CA 1
ATOM 609 C C . PRO A 1 77 ? 30.624 5.634 -29.843 1.00 93.00 77 PRO A C 1
ATOM 611 O O . PRO A 1 77 ? 30.488 4.845 -30.788 1.00 93.00 77 PRO A O 1
ATOM 614 N N . GLY A 1 78 ? 30.440 6.943 -29.987 1.00 91.25 78 GLY A N 1
ATOM 615 C CA . GLY A 1 78 ? 30.246 7.600 -31.273 1.00 91.25 78 GLY A CA 1
ATOM 616 C C . GLY A 1 78 ? 31.478 7.492 -32.177 1.00 91.25 78 GLY A C 1
ATOM 617 O O . GLY A 1 78 ? 32.571 7.136 -31.738 1.00 91.25 78 GLY A O 1
ATOM 618 N N . ALA A 1 79 ? 31.307 7.820 -33.457 1.00 87.62 79 ALA A N 1
ATOM 619 C CA . ALA A 1 79 ? 32.380 7.799 -34.457 1.00 87.62 79 ALA A CA 1
ATOM 620 C C . ALA A 1 79 ? 33.568 8.714 -34.120 1.00 87.62 79 ALA A C 1
ATOM 622 O O . ALA A 1 79 ? 34.689 8.438 -34.534 1.00 87.62 79 ALA A O 1
ATOM 623 N N . ASP A 1 80 ? 33.338 9.764 -33.331 1.00 90.19 80 ASP A N 1
ATOM 624 C CA . ASP A 1 80 ? 34.365 10.663 -32.793 1.00 90.19 80 ASP A CA 1
ATOM 625 C C . ASP A 1 80 ? 34.953 10.190 -31.445 1.00 90.19 80 ASP A C 1
ATOM 627 O O . ASP A 1 80 ? 35.682 10.931 -30.790 1.00 90.19 80 ASP A O 1
ATOM 631 N N . GLY A 1 81 ? 34.626 8.970 -31.006 1.00 91.19 81 GLY A N 1
ATOM 632 C CA . GLY A 1 81 ? 35.053 8.391 -29.731 1.00 91.19 81 GLY A CA 1
ATOM 633 C C . GLY A 1 81 ? 34.261 8.879 -28.516 1.00 91.19 81 GLY A C 1
ATOM 634 O O . GLY A 1 81 ? 34.521 8.431 -27.399 1.00 91.19 81 GLY A O 1
ATOM 635 N N . SER A 1 82 ? 33.288 9.776 -28.697 1.00 92.44 82 SER A N 1
ATOM 636 C CA . SER A 1 82 ? 32.497 10.312 -27.590 1.00 92.44 82 SER A CA 1
ATOM 637 C C . SER A 1 82 ? 31.527 9.269 -27.022 1.00 92.44 82 SER A C 1
ATOM 639 O O . SER A 1 82 ? 30.847 8.555 -27.756 1.00 92.44 82 SER A O 1
ATOM 641 N N . GLN A 1 83 ? 31.443 9.162 -25.693 1.00 94.06 83 GLN A N 1
ATOM 642 C CA . GLN A 1 83 ? 30.540 8.211 -25.040 1.00 94.06 83 GLN A CA 1
ATOM 643 C C . GLN A 1 83 ? 29.155 8.850 -24.838 1.00 94.06 83 GLN A C 1
ATOM 645 O O . GLN A 1 83 ? 29.076 9.902 -24.191 1.00 94.06 83 GLN A O 1
ATOM 650 N N . PRO A 1 84 ? 28.061 8.232 -25.324 1.00 96.88 84 PRO A N 1
ATOM 651 C CA . PRO A 1 84 ? 26.710 8.653 -24.970 1.00 96.88 84 PRO A CA 1
ATOM 652 C C . PRO A 1 84 ? 26.453 8.462 -23.473 1.00 96.88 84 PRO A C 1
ATOM 654 O O . PRO A 1 84 ? 26.742 7.398 -22.918 1.00 96.88 84 PRO A O 1
ATOM 657 N N . ALA A 1 85 ? 25.913 9.481 -22.809 1.00 97.62 85 ALA A N 1
ATOM 658 C CA . ALA A 1 85 ? 25.719 9.479 -21.362 1.00 97.62 85 ALA A CA 1
ATOM 659 C C . ALA A 1 85 ? 24.538 10.353 -20.914 1.00 97.62 85 ALA A C 1
ATOM 661 O O . ALA A 1 85 ? 24.010 11.161 -21.678 1.00 97.62 85 ALA A O 1
ATOM 662 N N . LEU A 1 86 ? 24.130 10.185 -19.659 1.00 96.75 86 LEU A N 1
ATOM 663 C CA . LEU A 1 86 ? 23.110 10.981 -18.984 1.00 96.75 86 LEU A CA 1
ATOM 664 C C . LEU A 1 86 ? 23.690 11.687 -17.759 1.00 96.75 86 LEU A C 1
ATOM 666 O O . LEU A 1 86 ? 24.566 11.150 -17.083 1.00 96.75 86 LEU A O 1
ATOM 670 N N . CYS A 1 87 ? 23.170 12.874 -17.465 1.00 93.31 87 CYS A N 1
ATOM 671 C CA . CYS A 1 87 ? 23.390 13.595 -16.211 1.00 93.31 87 CYS A CA 1
ATOM 672 C C . CYS A 1 87 ? 22.240 14.587 -15.952 1.00 93.31 87 CYS A C 1
ATOM 674 O O . CYS A 1 87 ? 21.315 14.706 -16.759 1.00 93.31 87 CYS A O 1
ATOM 676 N N . GLY A 1 88 ? 22.294 15.323 -14.840 1.00 87.44 88 GLY A N 1
ATOM 677 C CA . GLY A 1 88 ? 21.272 16.309 -14.482 1.00 87.44 88 GLY A CA 1
ATOM 678 C C . GLY A 1 88 ? 20.024 15.683 -13.855 1.00 87.44 88 GLY A C 1
ATOM 679 O O . GLY A 1 88 ? 20.044 14.538 -13.409 1.00 87.44 88 GLY A O 1
ATOM 680 N N . CYS A 1 89 ? 18.924 16.438 -13.801 1.00 87.25 89 CYS A N 1
ATOM 681 C CA . CYS A 1 89 ? 17.775 16.109 -12.953 1.00 87.25 89 CYS A CA 1
ATOM 682 C C . CYS A 1 89 ? 18.190 15.925 -11.483 1.00 87.25 89 CYS A C 1
ATOM 684 O O . CYS A 1 89 ? 18.738 16.858 -10.904 1.00 87.25 89 CYS A O 1
ATOM 686 N N . MET A 1 90 ? 17.936 14.755 -10.898 1.00 76.88 90 MET A N 1
ATOM 687 C CA . MET A 1 90 ? 18.325 14.394 -9.530 1.00 76.88 90 MET A CA 1
ATOM 688 C C . MET A 1 90 ? 19.601 13.533 -9.488 1.00 76.88 90 MET A C 1
ATOM 690 O O . MET A 1 90 ? 19.925 12.970 -8.449 1.00 76.88 90 MET A O 1
ATOM 694 N N . LEU A 1 91 ? 20.304 13.377 -10.616 1.00 84.19 91 LEU A N 1
ATOM 695 C CA . LEU A 1 91 ? 21.493 12.532 -10.705 1.00 84.19 91 LEU A CA 1
ATOM 696 C C . LEU A 1 91 ? 22.737 13.285 -10.226 1.00 84.19 91 LEU A C 1
ATOM 698 O O . LEU A 1 91 ? 23.085 14.331 -10.771 1.00 84.19 91 LEU A O 1
ATOM 702 N N . GLU A 1 92 ? 23.446 12.701 -9.261 1.00 81.38 92 GLU A N 1
ATOM 703 C CA . GLU A 1 92 ? 24.685 13.256 -8.691 1.00 81.38 92 GLU A CA 1
ATOM 704 C C . GLU A 1 92 ? 25.950 12.879 -9.487 1.00 81.38 92 GLU A C 1
ATOM 706 O O . GLU A 1 92 ? 27.044 13.360 -9.200 1.00 81.38 92 GLU A O 1
ATOM 711 N N . SER A 1 93 ? 25.811 12.029 -10.508 1.00 90.31 93 SER A N 1
ATOM 712 C CA . SER A 1 93 ? 26.914 11.497 -11.317 1.00 90.31 93 SER A CA 1
ATOM 713 C C . SER A 1 93 ? 26.581 11.510 -12.814 1.00 90.31 93 SER A C 1
ATOM 715 O O . SER A 1 93 ? 25.468 11.840 -13.235 1.00 90.31 93 SER A O 1
ATOM 717 N N . ILE A 1 94 ? 27.566 11.146 -13.634 1.00 93.62 94 ILE A N 1
ATOM 718 C CA . ILE A 1 94 ? 27.412 10.901 -15.069 1.00 93.62 94 ILE A CA 1
ATOM 719 C C . ILE A 1 94 ? 27.216 9.401 -15.286 1.00 93.62 94 ILE A C 1
ATOM 721 O O . ILE A 1 94 ? 27.970 8.582 -14.763 1.00 93.62 94 ILE A O 1
ATOM 725 N N . TYR A 1 95 ? 26.232 9.043 -16.105 1.00 96.44 95 TYR A N 1
ATOM 726 C CA . TYR A 1 95 ? 25.858 7.660 -16.374 1.00 96.44 95 TYR A CA 1
ATOM 727 C C . TYR A 1 95 ? 26.079 7.339 -17.850 1.00 96.44 95 TYR A C 1
ATOM 729 O O . TYR A 1 95 ? 25.354 7.831 -18.716 1.00 96.44 95 TYR A O 1
ATOM 737 N N . LYS A 1 96 ? 27.081 6.516 -18.167 1.00 96.25 96 LYS A N 1
ATOM 738 C CA . LYS A 1 96 ? 27.399 6.132 -19.553 1.00 96.25 96 LYS A CA 1
ATOM 739 C C . LYS A 1 96 ? 26.435 5.067 -20.064 1.00 96.25 96 LYS A C 1
ATOM 741 O O . LYS A 1 96 ? 26.181 4.088 -19.369 1.00 96.25 96 LYS A O 1
ATOM 746 N N . ALA A 1 97 ? 25.934 5.223 -21.286 1.00 96.94 97 ALA A N 1
ATOM 747 C CA . ALA A 1 97 ? 25.091 4.224 -21.938 1.00 96.94 97 ALA A CA 1
ATOM 748 C C . ALA A 1 97 ? 25.918 2.966 -22.227 1.00 96.94 97 ALA A C 1
ATOM 750 O O . ALA A 1 97 ? 27.002 3.074 -22.801 1.00 96.94 97 ALA A O 1
ATOM 751 N N . VAL A 1 98 ? 25.427 1.792 -21.824 1.00 95.00 98 VAL A N 1
ATOM 752 C CA . VAL A 1 98 ? 26.171 0.524 -21.959 1.00 95.00 98 VAL A CA 1
ATOM 753 C C . VAL A 1 98 ? 25.459 -0.496 -22.838 1.00 95.00 98 VAL A C 1
ATOM 755 O O . VAL A 1 98 ? 26.108 -1.204 -23.608 1.00 95.00 98 VAL A O 1
ATOM 758 N N . GLN A 1 99 ? 24.133 -0.576 -22.757 1.00 95.00 99 GLN A N 1
ATOM 759 C CA . GLN A 1 99 ? 23.346 -1.516 -23.551 1.00 95.00 99 GLN A CA 1
ATOM 760 C C . GLN A 1 99 ? 21.909 -1.034 -23.709 1.00 95.00 99 GLN A C 1
ATOM 762 O O . GLN A 1 99 ? 21.417 -0.254 -22.894 1.00 95.00 99 GLN A O 1
ATOM 767 N N . LEU A 1 100 ? 21.222 -1.570 -24.711 1.00 96.12 100 LEU A N 1
ATOM 768 C CA . LEU A 1 100 ? 19.767 -1.574 -24.754 1.00 96.12 100 LEU A CA 1
ATOM 769 C C . LEU A 1 100 ? 19.222 -2.992 -24.906 1.00 96.12 100 LEU A C 1
ATOM 771 O O . LEU A 1 100 ? 19.914 -3.876 -25.418 1.00 96.12 100 LEU A O 1
ATOM 775 N N . HIS A 1 101 ? 17.995 -3.199 -24.446 1.00 97.62 101 HIS A N 1
ATOM 776 C CA . HIS A 1 101 ? 17.260 -4.452 -24.589 1.00 97.62 101 HIS A CA 1
ATOM 777 C C . HIS A 1 101 ? 15.751 -4.209 -24.618 1.00 97.62 101 HIS A C 1
ATOM 779 O O . HIS A 1 101 ? 15.303 -3.073 -24.459 1.00 97.62 101 HIS A O 1
ATOM 785 N N . PHE A 1 102 ? 14.985 -5.267 -24.884 1.00 97.88 102 PHE A N 1
ATOM 786 C CA . PHE A 1 102 ? 13.547 -5.181 -25.127 1.00 97.88 102 PHE A CA 1
ATOM 787 C C . PHE A 1 102 ? 12.757 -6.129 -24.222 1.00 97.88 102 PHE A C 1
ATOM 789 O O . PHE A 1 102 ? 13.179 -7.254 -23.951 1.00 97.88 102 PHE A O 1
ATOM 796 N N . HIS A 1 103 ? 11.557 -5.705 -23.867 1.00 98.31 103 HIS A N 1
ATOM 797 C CA . HIS A 1 103 ? 10.501 -6.531 -23.298 1.00 98.31 103 HIS A CA 1
ATOM 798 C C . HIS A 1 103 ? 9.280 -6.425 -24.206 1.00 98.31 103 HIS A C 1
ATOM 800 O O . HIS A 1 103 ? 9.037 -5.368 -24.787 1.00 98.31 103 HIS A O 1
ATOM 806 N N . TRP A 1 104 ? 8.569 -7.521 -24.425 1.00 98.38 104 TRP A N 1
ATOM 807 C CA . TRP A 1 104 ? 7.456 -7.583 -25.359 1.00 98.38 104 TRP A CA 1
ATOM 808 C C . TRP A 1 104 ? 6.433 -8.637 -24.952 1.00 98.38 104 TRP A C 1
ATOM 810 O O . TRP A 1 104 ? 6.725 -9.604 -24.244 1.00 98.38 104 TRP A O 1
ATOM 820 N N . GLY A 1 105 ? 5.213 -8.444 -25.447 1.00 97.50 105 GLY A N 1
ATOM 821 C CA . GLY A 1 105 ? 4.111 -9.373 -25.243 1.00 97.50 105 GLY A CA 1
ATOM 822 C C . GLY A 1 105 ? 4.119 -10.522 -26.246 1.00 97.50 105 GLY A C 1
ATOM 823 O O . GLY A 1 105 ? 5.120 -11.210 -26.465 1.00 97.50 105 GLY A O 1
ATOM 824 N N . SER A 1 106 ? 2.985 -10.728 -26.898 1.00 96.31 106 SER A N 1
ATOM 825 C CA . SER A 1 106 ? 2.791 -11.759 -27.911 1.00 96.31 106 SER A CA 1
ATOM 826 C C . SER A 1 106 ? 1.984 -11.201 -29.090 1.00 96.31 106 SER A C 1
ATOM 828 O O . SER A 1 106 ? 1.576 -10.042 -29.068 1.00 96.31 106 SER A O 1
ATOM 830 N N . PRO A 1 107 ? 1.692 -11.995 -30.136 1.00 95.19 107 PRO A N 1
ATOM 831 C CA . PRO A 1 107 ? 0.760 -11.572 -31.181 1.00 95.19 107 PRO A CA 1
ATOM 832 C C . PRO A 1 107 ? -0.649 -11.206 -30.677 1.00 95.19 107 PRO A C 1
ATOM 834 O O . PRO A 1 107 ? -1.414 -10.611 -31.440 1.00 95.19 107 PRO A O 1
ATOM 837 N N . HIS A 1 108 ? -0.991 -11.599 -29.444 1.00 93.19 108 HIS A N 1
ATOM 838 C CA . HIS A 1 108 ? -2.317 -11.480 -28.837 1.00 93.19 108 HIS A CA 1
ATOM 839 C C . HIS A 1 108 ? -2.302 -10.798 -27.461 1.00 93.19 108 HIS A C 1
ATOM 841 O O . HIS A 1 108 ? -3.321 -10.817 -26.778 1.00 93.19 108 HIS A O 1
ATOM 847 N N . SER A 1 109 ? -1.164 -10.253 -27.030 1.00 92.31 109 SER A N 1
ATOM 848 C CA . SER A 1 109 ? -1.036 -9.597 -25.727 1.00 92.31 109 SER A CA 1
ATOM 849 C C . SER A 1 109 ? 0.041 -8.525 -25.745 1.00 92.31 109 SER A C 1
ATOM 851 O O . SER A 1 109 ? 1.048 -8.645 -26.443 1.00 92.31 109 SER A O 1
ATOM 853 N N . GLU A 1 110 ? -0.154 -7.509 -24.922 1.00 96.00 110 GLU A N 1
ATOM 854 C CA . GLU A 1 110 ? 0.813 -6.472 -24.600 1.00 96.00 110 GLU A CA 1
ATOM 855 C C . GLU A 1 110 ? 1.911 -7.006 -23.662 1.00 96.00 110 GLU A C 1
ATOM 857 O O . GLU A 1 110 ? 1.764 -8.060 -23.038 1.00 96.00 110 GLU A O 1
ATOM 862 N N . GLY A 1 111 ? 3.042 -6.300 -23.566 1.00 94.69 111 GLY A N 1
ATOM 863 C CA . GLY A 1 111 ? 4.170 -6.751 -22.748 1.00 94.69 111 GLY A CA 1
ATOM 864 C C . GLY A 1 111 ? 5.304 -5.753 -22.537 1.00 94.69 111 GLY A C 1
ATOM 865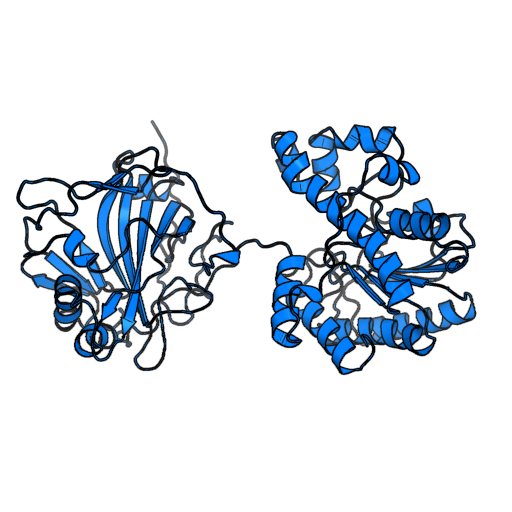 O O . GLY A 1 111 ? 6.461 -6.163 -22.478 1.00 94.69 111 GLY A O 1
ATOM 866 N N . SER A 1 112 ? 5.005 -4.459 -22.406 1.00 98.25 112 SER A N 1
ATOM 867 C CA . SER A 1 112 ? 5.894 -3.541 -21.680 1.00 98.25 112 SER A CA 1
ATOM 868 C C . SER A 1 112 ? 6.090 -4.029 -20.241 1.00 98.25 112 SER A C 1
ATOM 870 O O . SER A 1 112 ? 5.224 -4.721 -19.718 1.00 98.25 112 SER A O 1
ATOM 872 N N . GLU A 1 113 ? 7.205 -3.700 -19.592 1.00 96.44 113 GLU A N 1
ATOM 873 C CA . GLU A 1 113 ? 7.423 -4.005 -18.169 1.00 96.44 113 GLU A CA 1
ATOM 874 C C . GLU A 1 113 ? 6.523 -3.106 -17.313 1.00 96.44 113 GLU A C 1
ATOM 876 O O . GLU A 1 113 ? 5.729 -3.591 -16.502 1.00 96.44 113 GLU A O 1
ATOM 881 N N . HIS A 1 114 ? 6.597 -1.795 -17.554 1.00 97.56 114 HIS A N 1
ATOM 882 C CA . HIS A 1 114 ? 5.788 -0.789 -16.874 1.00 97.56 114 HIS A CA 1
ATOM 883 C C . HIS A 1 114 ? 4.386 -0.674 -17.471 1.00 97.56 114 HIS A C 1
ATOM 885 O O . HIS A 1 114 ? 4.165 -0.902 -18.665 1.00 97.56 114 HIS A O 1
ATOM 891 N N . GLU A 1 115 ? 3.455 -0.223 -16.633 1.00 94.19 115 GLU A N 1
ATOM 892 C CA . GLU A 1 115 ? 2.163 0.304 -17.070 1.00 94.19 115 GLU A CA 1
ATOM 893 C C . GLU A 1 115 ? 2.170 1.826 -16.975 1.00 94.19 115 GLU A C 1
ATOM 895 O O . GLU A 1 115 ? 2.738 2.399 -16.043 1.00 94.19 115 GLU A O 1
ATOM 900 N N . ILE A 1 116 ? 1.527 2.474 -17.942 1.00 93.12 116 ILE A N 1
ATOM 901 C CA . ILE A 1 116 ? 1.318 3.921 -17.972 1.00 93.12 116 ILE A CA 1
ATOM 902 C C . ILE A 1 116 ? -0.184 4.162 -17.965 1.00 93.12 116 ILE A C 1
ATOM 904 O O . ILE A 1 116 ? -0.884 3.636 -18.827 1.00 93.12 116 ILE A O 1
ATOM 908 N N . GLU A 1 117 ? -0.676 4.942 -17.005 1.00 83.75 117 GLU A N 1
ATOM 909 C CA . GLU A 1 117 ? -2.115 5.170 -16.806 1.00 83.75 117 GLU A CA 1
ATOM 910 C C . GLU A 1 117 ? -2.891 3.834 -16.788 1.00 83.75 117 GLU A C 1
ATOM 912 O O . GLU A 1 117 ? -3.881 3.651 -17.496 1.00 83.75 117 GLU A O 1
ATOM 917 N N . PHE A 1 118 ? -2.373 2.865 -16.017 1.00 81.00 118 PHE A N 1
ATOM 918 C CA . PHE A 1 118 ? -2.935 1.512 -15.845 1.00 81.00 118 PHE A CA 1
ATOM 919 C C . PHE A 1 118 ? -3.050 0.683 -17.132 1.00 81.00 118 PHE A C 1
ATOM 921 O O . PHE A 1 118 ? -3.796 -0.291 -17.188 1.00 81.00 118 PHE A O 1
ATOM 928 N N . SER A 1 119 ? -2.320 1.072 -18.177 1.00 85.75 119 SER A N 1
ATOM 929 C CA . SER A 1 119 ? -2.318 0.391 -19.467 1.00 85.75 119 SER A CA 1
ATOM 930 C C . SER A 1 119 ? -0.921 -0.113 -19.808 1.00 85.75 119 SER A C 1
ATOM 932 O O . SER A 1 119 ? 0.070 0.617 -19.698 1.00 85.75 119 SER A O 1
ATOM 934 N N . ARG A 1 120 ? -0.846 -1.368 -20.253 1.00 93.00 120 ARG A N 1
ATOM 935 C CA . ARG A 1 120 ? 0.372 -1.978 -20.800 1.00 93.00 120 ARG A CA 1
ATOM 936 C C . ARG A 1 120 ? 0.465 -1.694 -22.302 1.00 93.00 120 ARG A C 1
ATOM 938 O O . ARG A 1 120 ? -0.555 -1.581 -22.974 1.00 93.00 120 ARG A O 1
ATOM 945 N N . TYR A 1 121 ? 1.681 -1.584 -22.829 1.00 97.75 121 TYR A N 1
ATOM 946 C CA . TYR A 1 121 ? 1.952 -1.396 -24.259 1.00 97.75 121 TYR A CA 1
ATOM 947 C C . TYR A 1 121 ? 2.534 -2.663 -24.895 1.00 97.75 121 TYR A C 1
ATOM 949 O O . TYR A 1 121 ? 3.002 -3.555 -24.192 1.00 97.75 121 TYR A O 1
ATOM 957 N N . ASP A 1 122 ? 2.538 -2.754 -26.228 1.00 98.44 122 ASP A N 1
ATOM 958 C CA . ASP A 1 122 ? 2.978 -3.951 -26.964 1.00 98.44 122 ASP A CA 1
ATOM 959 C C . ASP A 1 122 ? 4.407 -4.399 -26.608 1.00 98.44 122 ASP A C 1
ATOM 961 O O . ASP A 1 122 ? 4.701 -5.598 -26.558 1.00 98.44 122 ASP A O 1
ATOM 965 N N . ALA A 1 123 ? 5.296 -3.432 -26.365 1.00 98.50 123 ALA A N 1
ATOM 966 C CA . ALA A 1 123 ? 6.672 -3.665 -25.949 1.00 98.50 123 ALA A CA 1
ATOM 967 C C . ALA A 1 123 ? 7.266 -2.454 -25.211 1.00 98.50 123 ALA A C 1
ATOM 969 O O . ALA A 1 123 ? 6.724 -1.350 -25.242 1.00 98.50 123 ALA A O 1
ATOM 970 N N . GLU A 1 124 ? 8.421 -2.655 -24.585 1.00 98.62 124 GLU A N 1
ATOM 971 C CA . GLU A 1 124 ? 9.221 -1.621 -23.938 1.00 98.62 124 GLU A CA 1
ATOM 972 C C . GLU A 1 124 ? 10.705 -1.796 -24.267 1.00 98.62 124 GLU A C 1
ATOM 974 O O . GLU A 1 124 ? 11.230 -2.909 -24.269 1.00 98.62 124 GLU A O 1
ATOM 979 N N . VAL A 1 125 ? 11.393 -0.688 -24.541 1.00 98.56 125 VAL A N 1
ATOM 980 C CA . VAL A 1 125 ? 12.851 -0.655 -24.707 1.00 98.56 125 VAL A CA 1
ATOM 981 C C . VAL A 1 125 ? 13.480 -0.094 -23.446 1.00 98.56 125 VAL A C 1
ATOM 983 O O . VAL A 1 125 ? 13.129 1.003 -23.012 1.00 98.56 125 VAL A O 1
ATOM 986 N N . HIS A 1 126 ? 14.458 -0.809 -22.904 1.00 98.62 126 HIS A N 1
ATOM 987 C CA . HIS A 1 126 ? 15.296 -0.336 -21.809 1.00 98.62 126 HIS A CA 1
ATOM 988 C C . HIS A 1 126 ? 16.661 0.065 -22.342 1.00 98.62 126 HIS A C 1
ATOM 990 O O . HIS A 1 126 ? 17.397 -0.777 -22.856 1.00 98.62 126 HIS A O 1
ATOM 996 N N . ILE A 1 127 ? 17.024 1.340 -22.195 1.00 98.50 127 ILE A N 1
ATOM 997 C CA . ILE A 1 127 ? 18.397 1.816 -22.415 1.00 98.50 127 ILE A CA 1
ATOM 998 C C . ILE A 1 127 ? 19.056 1.937 -21.046 1.00 98.50 127 ILE A C 1
ATOM 1000 O O . ILE A 1 127 ? 18.623 2.741 -20.225 1.00 98.50 127 ILE A O 1
ATOM 1004 N N . VAL A 1 128 ? 20.085 1.128 -20.805 1.00 97.56 128 VAL A N 1
ATOM 1005 C CA . VAL A 1 128 ? 20.759 1.018 -19.511 1.00 97.56 128 VAL A CA 1
ATOM 1006 C C . VAL A 1 128 ? 22.026 1.860 -19.512 1.00 97.56 128 VAL A C 1
ATOM 1008 O O . VAL A 1 128 ? 22.870 1.748 -20.412 1.00 97.56 128 VAL A O 1
ATOM 1011 N N . HIS A 1 129 ? 22.193 2.642 -18.452 1.00 97.81 129 HIS A N 1
ATOM 1012 C CA . HIS A 1 129 ? 23.354 3.478 -18.206 1.00 97.81 129 HIS A CA 1
ATOM 1013 C C . HIS A 1 129 ? 24.010 3.097 -16.888 1.00 97.81 129 HIS A C 1
ATOM 1015 O O . HIS A 1 129 ? 23.351 3.038 -15.856 1.00 97.81 129 HIS A O 1
ATOM 1021 N N . GLN A 1 130 ? 25.318 2.859 -16.915 1.00 93.62 130 GLN A N 1
ATOM 1022 C CA . GLN A 1 130 ? 26.097 2.575 -15.712 1.00 93.62 130 GLN A CA 1
ATOM 1023 C C . GLN A 1 130 ? 26.664 3.877 -15.151 1.00 93.62 130 GLN 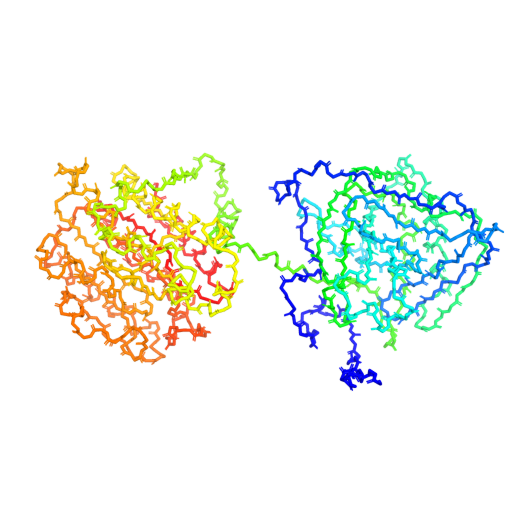A C 1
ATOM 1025 O O . GLN A 1 130 ? 27.225 4.679 -15.901 1.00 93.62 130 GLN A O 1
ATOM 1030 N N . ASN A 1 131 ? 26.573 4.056 -13.838 1.00 94.62 131 ASN A N 1
ATOM 1031 C CA . ASN A 1 131 ? 27.210 5.167 -13.146 1.00 94.62 131 ASN A CA 1
ATOM 1032 C C . ASN A 1 131 ? 28.738 5.111 -13.329 1.00 94.62 131 ASN A C 1
ATOM 1034 O O . ASN A 1 131 ? 29.381 4.093 -13.055 1.00 94.62 131 ASN A O 1
ATOM 1038 N N . CYS A 1 132 ? 29.327 6.203 -13.819 1.00 92.06 132 CYS A N 1
ATOM 1039 C CA . CYS A 1 132 ? 30.763 6.298 -14.075 1.00 92.06 132 CYS A CA 1
ATOM 1040 C C . CYS A 1 132 ? 31.614 6.321 -12.795 1.00 92.06 132 CYS A C 1
ATOM 1042 O O . CYS A 1 132 ? 32.823 6.120 -12.894 1.00 92.06 132 CYS A O 1
ATOM 1044 N N . ALA A 1 133 ? 31.010 6.531 -11.620 1.00 87.81 133 ALA A N 1
ATOM 1045 C CA . ALA A 1 133 ? 31.694 6.443 -10.331 1.00 87.81 133 ALA A CA 1
ATOM 1046 C C . ALA A 1 133 ? 32.131 5.007 -9.983 1.00 87.81 133 ALA A C 1
ATOM 1048 O O . ALA A 1 133 ? 33.043 4.827 -9.178 1.00 87.81 133 ALA A O 1
ATOM 1049 N N . TYR A 1 134 ? 31.522 3.991 -10.608 1.00 85.94 134 TYR A N 1
ATOM 1050 C CA . TYR A 1 134 ? 31.851 2.581 -10.394 1.00 85.94 134 TYR A CA 1
ATOM 1051 C C . TYR A 1 134 ? 32.642 2.017 -11.575 1.00 85.94 134 TYR A C 1
ATOM 1053 O O . TYR A 1 134 ? 32.211 2.077 -12.734 1.00 85.94 134 TYR A O 1
ATOM 1061 N N . GLY A 1 135 ? 33.805 1.435 -11.277 1.00 81.12 135 GLY A N 1
ATOM 1062 C CA . GLY A 1 135 ? 34.713 0.884 -12.279 1.00 81.12 135 GLY A CA 1
ATOM 1063 C C . GLY A 1 135 ? 34.191 -0.418 -12.884 1.00 81.12 135 GLY A C 1
ATOM 1064 O O . GLY A 1 135 ? 34.415 -0.685 -14.067 1.00 81.12 135 GLY A O 1
ATOM 1065 N N . THR A 1 136 ? 33.451 -1.211 -12.103 1.00 81.50 136 THR A N 1
ATOM 1066 C CA . THR A 1 136 ? 32.951 -2.531 -12.517 1.00 81.50 136 THR A CA 1
ATOM 1067 C C . THR A 1 136 ? 31.430 -2.662 -12.404 1.00 81.50 136 THR A C 1
ATOM 1069 O O . THR A 1 136 ? 30.774 -1.951 -11.644 1.00 81.50 136 THR A O 1
ATOM 1072 N N . LYS A 1 137 ? 30.847 -3.617 -13.147 1.00 75.81 137 LYS A N 1
ATOM 1073 C CA . LYS A 1 137 ? 29.417 -3.961 -13.021 1.00 75.81 137 LYS A CA 1
ATOM 1074 C C . LYS A 1 137 ? 29.090 -4.494 -11.624 1.00 75.81 137 LYS A C 1
ATOM 1076 O O . LYS A 1 137 ? 28.004 -4.254 -11.114 1.00 75.81 137 LYS A O 1
ATOM 1081 N N . GLN A 1 138 ? 30.033 -5.212 -11.017 1.00 77.12 138 GLN A N 1
ATOM 1082 C CA . GLN A 1 138 ? 29.895 -5.789 -9.685 1.00 77.12 138 GLN A CA 1
ATOM 1083 C C . GLN A 1 138 ? 29.813 -4.709 -8.606 1.00 77.12 138 GLN A C 1
ATOM 1085 O O . GLN A 1 138 ? 29.049 -4.866 -7.664 1.00 77.12 138 GLN A O 1
ATOM 1090 N N . GLU A 1 139 ? 30.560 -3.615 -8.749 1.00 78.88 139 GLU A N 1
ATOM 1091 C CA . GLU A 1 139 ? 30.440 -2.459 -7.856 1.00 78.88 139 GLU A CA 1
ATOM 1092 C C . GLU A 1 139 ? 29.100 -1.750 -8.063 1.00 78.88 139 GLU A C 1
ATOM 1094 O O . GLU A 1 139 ? 28.380 -1.516 -7.096 1.00 78.88 139 GLU A O 1
ATOM 1099 N N . ALA A 1 140 ? 28.731 -1.486 -9.321 1.00 75.69 140 ALA A N 1
ATOM 1100 C CA . ALA A 1 140 ? 27.490 -0.791 -9.652 1.00 75.69 140 ALA A CA 1
ATOM 1101 C C . ALA A 1 140 ? 26.243 -1.538 -9.145 1.00 75.69 140 ALA A C 1
ATOM 1103 O O . ALA A 1 140 ? 25.374 -0.931 -8.535 1.00 75.69 140 ALA A O 1
ATOM 1104 N N . ILE A 1 141 ? 26.158 -2.863 -9.309 1.00 77.19 141 ILE A N 1
ATOM 1105 C CA . ILE A 1 141 ? 24.998 -3.645 -8.836 1.00 77.19 141 ILE A CA 1
ATOM 1106 C C . ILE A 1 141 ? 24.896 -3.741 -7.302 1.00 77.19 141 ILE A C 1
ATOM 1108 O O . ILE A 1 141 ? 23.892 -4.226 -6.787 1.00 77.19 141 ILE A O 1
ATOM 1112 N N . CYS A 1 142 ? 25.919 -3.295 -6.568 1.00 77.44 142 CYS A N 1
ATOM 1113 C CA . CYS A 1 142 ? 25.896 -3.215 -5.106 1.00 77.44 142 CYS A CA 1
ATOM 1114 C C . CYS A 1 142 ? 25.572 -1.804 -4.590 1.00 77.44 142 CYS A C 1
ATOM 1116 O O . CYS A 1 142 ? 25.508 -1.611 -3.377 1.00 77.44 142 CYS A O 1
ATOM 1118 N N . ALA A 1 143 ? 25.401 -0.824 -5.479 1.00 77.50 143 ALA A N 1
ATOM 1119 C CA . ALA A 1 143 ? 25.179 0.570 -5.122 1.00 77.50 143 ALA A CA 1
ATOM 1120 C C . ALA A 1 143 ? 23.749 1.013 -5.474 1.00 77.50 143 ALA A C 1
ATOM 1122 O O . ALA A 1 143 ? 23.286 0.716 -6.573 1.00 77.50 143 ALA A O 1
ATOM 1123 N N . PRO A 1 144 ? 23.047 1.751 -4.593 1.00 81.38 144 PRO A N 1
ATOM 1124 C CA . PRO A 1 144 ? 21.653 2.160 -4.816 1.00 81.38 144 PRO A CA 1
ATOM 1125 C C . PRO A 1 144 ? 21.459 3.064 -6.048 1.00 81.38 144 PRO A C 1
ATOM 1127 O O . PRO A 1 144 ? 20.366 3.143 -6.601 1.00 81.38 144 PRO A O 1
ATOM 1130 N N . ASP A 1 145 ? 22.520 3.722 -6.507 1.00 86.88 145 ASP A N 1
ATOM 1131 C CA . ASP A 1 145 ? 22.594 4.579 -7.691 1.00 86.88 145 ASP A CA 1
ATOM 1132 C C . ASP A 1 145 ? 23.513 3.979 -8.775 1.00 86.88 145 ASP A C 1
ATOM 1134 O O . ASP A 1 145 ? 24.102 4.687 -9.595 1.00 86.88 145 ASP A O 1
ATOM 1138 N N . GLY A 1 146 ? 23.662 2.653 -8.786 1.00 86.88 146 GLY A N 1
ATOM 1139 C CA . GLY A 1 146 ? 24.513 1.935 -9.732 1.00 86.88 146 GLY A CA 1
ATOM 1140 C C . GLY A 1 146 ? 24.136 2.143 -11.195 1.00 86.88 146 GLY A C 1
ATOM 1141 O O . GLY A 1 146 ? 25.014 2.202 -12.068 1.00 86.88 146 GLY A O 1
ATOM 1142 N N . TYR A 1 147 ? 22.834 2.271 -11.461 1.00 94.94 147 TYR A N 1
ATOM 1143 C CA . TYR A 1 147 ? 22.289 2.357 -12.806 1.00 94.94 147 TYR A CA 1
ATOM 1144 C C . TYR A 1 147 ? 21.219 3.438 -12.958 1.00 94.94 147 TYR A C 1
ATOM 1146 O O . TYR A 1 147 ? 20.458 3.761 -12.047 1.00 94.94 147 TYR A O 1
ATOM 1154 N N . VAL A 1 148 ? 21.135 3.949 -14.180 1.00 98.12 148 VAL A N 1
ATOM 1155 C CA . VAL A 1 148 ? 19.985 4.686 -14.703 1.00 98.12 148 VAL A CA 1
ATOM 1156 C C . VAL A 1 148 ? 19.407 3.868 -15.847 1.00 98.12 148 VAL A C 1
ATOM 1158 O O . VAL A 1 148 ? 20.165 3.327 -16.654 1.00 98.12 148 VAL A O 1
ATOM 1161 N N . VAL A 1 149 ? 18.082 3.766 -15.929 1.00 98.50 149 VAL A N 1
ATOM 1162 C CA . VAL A 1 149 ? 17.419 3.092 -17.052 1.00 98.50 149 VAL A CA 1
ATOM 1163 C C . VAL A 1 149 ? 16.343 3.990 -17.640 1.00 98.50 149 VAL A C 1
ATOM 1165 O O . VAL A 1 149 ? 15.478 4.500 -16.926 1.00 98.50 149 VAL A O 1
ATOM 1168 N N . LEU A 1 150 ? 16.401 4.172 -18.961 1.00 98.62 150 LEU A N 1
ATOM 1169 C CA . LEU A 1 150 ? 15.323 4.792 -19.723 1.00 98.62 150 LEU A CA 1
ATOM 1170 C C . LEU A 1 150 ? 14.333 3.715 -20.169 1.00 98.62 150 LEU A C 1
ATOM 1172 O O . LEU A 1 150 ? 14.741 2.803 -20.888 1.00 98.62 150 LEU A O 1
ATOM 1176 N N . GLY A 1 151 ? 13.062 3.844 -19.786 1.00 98.50 151 GLY A N 1
ATOM 1177 C CA . GLY A 1 151 ? 11.965 2.990 -20.254 1.00 98.50 151 GLY A CA 1
ATOM 1178 C C . GLY A 1 151 ? 11.179 3.672 -21.372 1.00 98.50 151 GLY A C 1
ATOM 1179 O O . GLY A 1 151 ? 10.618 4.751 -21.163 1.00 98.50 151 GLY A O 1
ATOM 1180 N N . LEU A 1 152 ? 11.156 3.073 -22.565 1.00 98.50 152 LEU A N 1
ATOM 1181 C CA . LEU A 1 152 ? 10.497 3.618 -23.756 1.00 98.50 152 LEU A CA 1
ATOM 1182 C C . LEU A 1 152 ? 9.371 2.688 -24.203 1.00 98.50 152 LEU A C 1
ATOM 1184 O O . LEU A 1 152 ? 9.638 1.570 -24.641 1.00 98.50 152 LEU A O 1
ATOM 1188 N N . MET A 1 153 ? 8.127 3.156 -24.135 1.00 98.44 153 MET A N 1
ATOM 1189 C CA . MET A 1 153 ? 6.973 2.364 -24.564 1.00 98.44 153 MET A CA 1
ATOM 1190 C C . MET A 1 153 ? 6.912 2.265 -26.090 1.00 98.44 153 MET A C 1
ATOM 1192 O O . MET A 1 153 ? 7.137 3.256 -26.786 1.00 98.44 153 MET A O 1
ATOM 1196 N N . LEU A 1 154 ? 6.566 1.092 -26.616 1.00 98.25 154 LEU A N 1
ATOM 1197 C CA . LEU A 1 154 ? 6.308 0.862 -28.035 1.00 98.25 154 LEU A CA 1
ATOM 1198 C C . LEU A 1 154 ? 4.856 0.439 -28.233 1.00 98.25 154 LEU A C 1
ATOM 1200 O O . LEU A 1 154 ? 4.398 -0.512 -27.604 1.00 98.25 154 LEU A O 1
ATOM 1204 N N . LYS A 1 155 ? 4.159 1.106 -29.154 1.00 97.50 155 LYS A N 1
ATOM 1205 C CA . LYS A 1 155 ? 2.783 0.772 -29.530 1.00 97.50 155 LYS A CA 1
ATOM 1206 C C . LYS A 1 155 ? 2.712 0.376 -30.997 1.00 97.50 155 LYS A C 1
ATOM 1208 O O . LYS A 1 155 ? 3.230 1.088 -31.858 1.00 97.50 155 LYS A O 1
ATOM 1213 N N . ILE A 1 156 ? 2.053 -0.734 -31.303 1.00 97.56 156 ILE A N 1
ATOM 1214 C CA . ILE A 1 156 ? 1.790 -1.131 -32.679 1.00 97.56 156 ILE A CA 1
ATOM 1215 C C . ILE A 1 156 ? 0.795 -0.149 -33.299 1.00 97.56 156 ILE A C 1
ATOM 1217 O O . ILE A 1 156 ? -0.319 0.031 -32.812 1.00 97.56 156 ILE A O 1
ATOM 1221 N N . ALA A 1 157 ? 1.183 0.441 -34.425 1.00 96.19 157 ALA A N 1
ATOM 1222 C CA . ALA A 1 157 ? 0.316 1.276 -35.247 1.00 96.19 157 ALA A CA 1
ATOM 1223 C C . ALA A 1 157 ? 0.335 0.789 -36.701 1.00 96.19 157 ALA A C 1
ATOM 1225 O O . ALA A 1 157 ? 1.369 0.339 -37.208 1.00 96.19 157 ALA A O 1
ATOM 1226 N N . ALA A 1 158 ? -0.811 0.872 -37.382 1.00 93.00 158 ALA A N 1
ATOM 1227 C CA . ALA A 1 158 ? -0.891 0.576 -38.812 1.00 93.00 158 ALA A CA 1
ATOM 1228 C C . ALA A 1 158 ? -0.047 1.578 -39.617 1.00 93.00 158 ALA A C 1
ATOM 1230 O O . ALA A 1 158 ? 0.764 1.177 -40.454 1.00 93.00 158 ALA A O 1
ATOM 1231 N N . GLU A 1 159 ? -0.174 2.861 -39.275 1.00 92.38 159 GLU A N 1
ATOM 1232 C CA . GLU A 1 159 ? 0.517 3.981 -39.907 1.00 92.38 159 GLU A CA 1
ATOM 1233 C C . GLU A 1 159 ? 1.133 4.880 -38.824 1.00 92.38 159 GLU A C 1
ATOM 1235 O O . GLU A 1 159 ? 0.464 5.783 -38.327 1.00 92.38 159 GLU A O 1
ATOM 1240 N N . PRO A 1 160 ? 2.389 4.618 -38.407 1.00 93.62 160 PRO A N 1
ATOM 1241 C CA . PRO A 1 160 ? 3.068 5.450 -37.419 1.00 93.62 160 PRO A CA 1
ATOM 1242 C C . PRO A 1 160 ? 3.197 6.904 -37.885 1.00 93.62 160 PRO A C 1
ATOM 1244 O O . PRO A 1 160 ? 3.712 7.150 -38.980 1.00 93.62 160 PRO A O 1
ATOM 1247 N N . VAL A 1 161 ? 2.812 7.862 -37.037 1.00 92.19 161 VAL A N 1
ATOM 1248 C CA . VAL A 1 161 ? 2.905 9.306 -37.341 1.00 92.19 161 VAL A CA 1
ATOM 1249 C C . VAL A 1 161 ? 4.352 9.726 -37.616 1.00 92.19 161 VAL A C 1
ATOM 1251 O O . VAL A 1 161 ? 4.640 10.491 -38.537 1.00 92.19 161 VAL A O 1
ATOM 1254 N N . ILE A 1 162 ? 5.284 9.205 -36.818 1.00 93.75 162 ILE A N 1
ATOM 1255 C CA . ILE A 1 162 ? 6.728 9.357 -37.009 1.00 93.75 162 ILE A CA 1
ATOM 1256 C C . ILE A 1 162 ? 7.274 7.983 -37.377 1.00 93.75 162 ILE A C 1
ATOM 1258 O O . ILE A 1 162 ? 6.934 6.997 -36.739 1.00 93.75 162 ILE A O 1
ATOM 1262 N N . ASN A 1 163 ? 8.146 7.904 -38.384 1.00 93.38 163 ASN A N 1
ATOM 1263 C CA . ASN A 1 163 ? 8.797 6.652 -38.771 1.00 93.38 163 ASN A CA 1
ATOM 1264 C C . ASN A 1 163 ? 10.106 6.447 -37.973 1.00 93.38 163 ASN A C 1
ATOM 1266 O O . ASN A 1 163 ? 11.114 7.077 -38.322 1.00 93.38 163 ASN A O 1
ATOM 1270 N N . PRO A 1 164 ? 10.153 5.562 -36.954 1.00 95.62 164 PRO A N 1
ATOM 1271 C CA . PRO A 1 164 ? 11.338 5.372 -36.119 1.00 95.62 164 PRO A CA 1
ATOM 1272 C C . PRO A 1 164 ? 12.361 4.459 -36.818 1.00 95.62 164 PRO A C 1
ATOM 1274 O O . PRO A 1 164 ? 12.536 3.289 -36.476 1.00 95.62 164 PRO A O 1
ATOM 1277 N N . LYS A 1 165 ? 13.047 4.985 -37.841 1.00 95.88 165 LYS A N 1
ATOM 1278 C CA . LYS A 1 165 ? 13.949 4.213 -38.721 1.00 95.88 165 LYS A CA 1
ATOM 1279 C C . LYS A 1 165 ? 15.003 3.396 -37.963 1.00 95.88 165 LYS A C 1
ATOM 1281 O O . LYS A 1 165 ? 15.256 2.253 -38.339 1.00 95.88 165 LYS A O 1
ATOM 1286 N N . ALA A 1 166 ? 15.592 3.958 -36.907 1.00 96.19 166 ALA A N 1
ATOM 1287 C CA . ALA A 1 166 ? 16.604 3.280 -36.100 1.00 96.19 166 ALA A CA 1
ATOM 1288 C C . ALA A 1 166 ? 16.030 2.057 -35.363 1.00 96.19 166 ALA A C 1
ATOM 1290 O O . ALA A 1 166 ? 16.557 0.956 -35.508 1.00 96.19 166 ALA A O 1
ATOM 1291 N N . LEU A 1 167 ? 14.903 2.212 -34.655 1.00 96.19 167 LEU A N 1
ATOM 1292 C CA . LEU A 1 167 ? 14.224 1.096 -33.982 1.00 96.19 167 LEU A CA 1
ATOM 1293 C C . LEU A 1 167 ? 13.725 0.042 -34.974 1.00 96.19 167 LEU A C 1
ATOM 1295 O O . LEU A 1 167 ? 13.879 -1.152 -34.726 1.00 96.19 167 LEU A O 1
ATOM 1299 N N . ASN A 1 168 ? 13.202 0.471 -36.125 1.00 96.25 168 ASN A N 1
ATOM 1300 C CA . ASN A 1 168 ? 12.803 -0.431 -37.204 1.00 96.25 168 ASN A CA 1
ATOM 1301 C C . ASN A 1 168 ? 13.980 -1.293 -37.681 1.00 96.25 168 ASN A C 1
ATOM 1303 O O . ASN A 1 168 ? 13.806 -2.493 -37.890 1.00 96.25 168 ASN A O 1
ATOM 1307 N N . LYS A 1 169 ? 15.180 -0.706 -37.815 1.00 96.06 169 LYS A N 1
ATOM 1308 C CA . LYS A 1 169 ? 16.408 -1.429 -38.184 1.00 96.06 169 LYS A CA 1
ATOM 1309 C C . LYS A 1 169 ? 16.785 -2.464 -37.122 1.00 96.06 169 LYS A C 1
ATOM 1311 O O . LYS A 1 169 ? 17.032 -3.609 -37.482 1.00 96.06 169 LYS A O 1
ATOM 1316 N N . VAL A 1 170 ? 16.757 -2.098 -35.837 1.00 96.62 170 VAL A N 1
ATOM 1317 C CA . VAL A 1 170 ? 17.053 -3.023 -34.723 1.00 96.62 170 VAL A CA 1
ATOM 1318 C C . VAL A 1 170 ? 16.052 -4.185 -34.678 1.00 96.62 170 VAL A C 1
ATOM 1320 O O . VAL A 1 170 ? 16.453 -5.343 -34.599 1.00 96.62 170 VAL A O 1
ATOM 1323 N N . CYS A 1 171 ? 14.751 -3.904 -34.797 1.00 96.69 171 CYS A N 1
ATOM 1324 C CA . CYS A 1 171 ? 13.716 -4.941 -34.802 1.00 96.69 171 CYS A CA 1
ATOM 1325 C C . CYS A 1 171 ? 13.817 -5.851 -36.034 1.00 96.69 171 CYS A C 1
ATOM 1327 O O . CYS A 1 171 ? 13.616 -7.057 -35.936 1.00 96.69 171 CYS A O 1
ATOM 1329 N N . MET A 1 172 ? 14.148 -5.298 -37.203 1.00 96.75 172 MET A N 1
ATOM 1330 C CA . MET A 1 172 ? 14.385 -6.086 -38.414 1.00 96.75 172 MET A CA 1
ATOM 1331 C C . MET A 1 172 ? 15.587 -7.021 -38.248 1.00 96.75 172 MET A C 1
ATOM 1333 O O . MET A 1 172 ? 15.519 -8.187 -38.641 1.00 96.75 172 MET A O 1
ATOM 1337 N N . GLU A 1 173 ? 16.657 -6.542 -37.617 1.00 96.94 173 GLU A N 1
ATOM 1338 C CA . GLU A 1 173 ? 17.857 -7.328 -37.336 1.00 96.94 173 GLU A CA 1
ATOM 1339 C C . GLU A 1 173 ? 17.582 -8.507 -36.386 1.00 96.94 173 GLU A C 1
ATOM 1341 O O . GLU A 1 173 ? 18.207 -9.559 -36.511 1.00 96.94 173 GLU A O 1
ATOM 1346 N N . ALA A 1 174 ? 16.566 -8.411 -35.517 1.00 97.06 174 ALA A N 1
ATOM 1347 C CA . ALA A 1 174 ? 16.135 -9.526 -34.666 1.00 97.06 174 ALA A CA 1
ATOM 1348 C C . ALA A 1 174 ? 15.765 -10.792 -35.470 1.00 97.06 174 ALA A C 1
ATOM 1350 O O . ALA A 1 174 ? 15.892 -11.911 -34.973 1.00 97.06 174 ALA A O 1
ATOM 1351 N N . SER A 1 175 ? 15.382 -10.647 -36.747 1.00 97.06 175 SER A N 1
ATOM 1352 C CA . SER A 1 175 ? 15.132 -11.781 -37.649 1.00 97.06 175 SER A CA 1
ATOM 1353 C C . SER A 1 175 ? 16.359 -12.669 -37.901 1.00 97.06 175 SER A C 1
ATOM 1355 O O . SER A 1 175 ? 16.184 -13.826 -38.294 1.00 97.06 175 SER A O 1
ATOM 1357 N N . GLN A 1 176 ? 17.569 -12.149 -37.664 1.00 98.00 176 GLN A N 1
ATOM 1358 C CA . GLN A 1 176 ? 18.844 -12.847 -37.847 1.00 98.00 176 GLN A CA 1
ATOM 1359 C C . GLN A 1 176 ? 19.304 -13.598 -36.590 1.00 98.00 176 GLN A C 1
ATOM 1361 O O . GLN A 1 176 ? 20.180 -14.451 -36.685 1.00 98.00 176 GLN A O 1
ATOM 1366 N N . VAL A 1 177 ? 18.706 -13.335 -35.422 1.00 97.69 177 VAL A N 1
ATOM 1367 C CA . VAL A 1 177 ? 19.129 -13.895 -34.122 1.00 97.69 177 VAL A CA 1
ATOM 1368 C C . VAL A 1 177 ? 18.031 -14.727 -33.458 1.00 97.69 177 VAL A C 1
ATOM 1370 O O . VAL A 1 177 ? 17.794 -14.646 -32.258 1.00 97.69 177 VAL A O 1
ATOM 1373 N N . LYS A 1 178 ? 17.332 -15.550 -34.250 1.00 97.25 178 LYS A N 1
ATOM 1374 C CA . LYS A 1 178 ? 16.142 -16.289 -33.792 1.00 97.25 178 LYS A CA 1
ATOM 1375 C C . LYS A 1 178 ? 16.401 -17.212 -32.606 1.00 97.25 178 LYS A C 1
ATOM 1377 O O . LYS A 1 1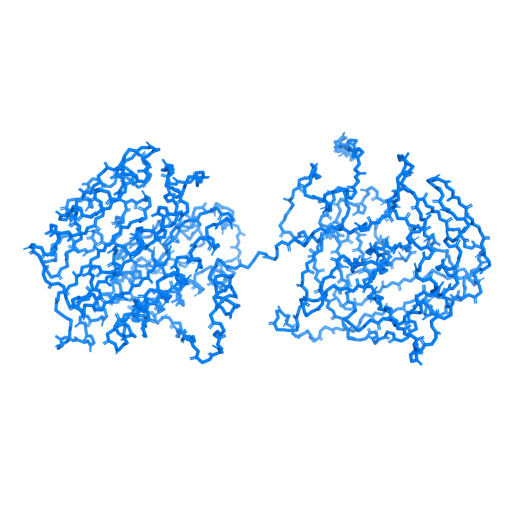78 ? 15.571 -17.276 -31.708 1.00 97.25 178 LYS A O 1
ATOM 1382 N N . LYS A 1 179 ? 17.520 -17.935 -32.602 1.00 97.56 179 LYS A N 1
ATOM 1383 C CA . LYS A 1 179 ? 17.819 -18.923 -31.558 1.00 97.56 179 LYS A CA 1
ATOM 1384 C C . LYS A 1 179 ? 18.644 -18.309 -30.434 1.00 97.56 179 LYS A C 1
ATOM 1386 O O . LYS A 1 179 ? 19.369 -17.340 -30.658 1.00 97.56 179 LYS A O 1
ATOM 1391 N N . TYR A 1 180 ? 18.547 -18.912 -29.254 1.00 95.25 180 TYR A N 1
ATOM 1392 C CA . TYR A 1 180 ? 19.424 -18.620 -28.125 1.00 95.25 180 TYR A CA 1
ATOM 1393 C C . TYR A 1 180 ? 20.901 -18.610 -28.545 1.00 95.25 180 TYR A C 1
ATOM 1395 O O . TYR A 1 180 ? 21.329 -19.442 -29.347 1.00 95.25 180 TYR A O 1
ATOM 1403 N N . ASP A 1 181 ? 21.643 -17.640 -28.011 1.00 94.31 181 ASP A N 1
ATOM 1404 C CA . ASP A 1 181 ? 23.077 -17.407 -28.216 1.00 94.31 181 ASP A CA 1
ATOM 1405 C C . ASP A 1 181 ? 23.478 -17.019 -29.654 1.00 94.31 181 ASP A C 1
ATOM 1407 O O . ASP A 1 181 ? 24.652 -16.814 -29.970 1.00 94.31 181 ASP A O 1
ATOM 1411 N N . MET A 1 182 ? 22.504 -16.820 -30.551 1.00 97.69 182 MET A N 1
ATOM 1412 C CA . MET A 1 182 ? 22.782 -16.226 -31.853 1.00 97.69 182 MET A CA 1
ATOM 1413 C C . MET A 1 182 ? 23.095 -14.738 -31.716 1.00 97.69 182 MET A C 1
ATOM 1415 O O . MET A 1 182 ? 22.401 -13.978 -31.035 1.00 97.69 182 MET A O 1
ATOM 1419 N N . SER A 1 183 ? 24.127 -14.315 -32.441 1.00 97.69 183 SER A N 1
ATOM 1420 C CA . SER A 1 183 ? 24.513 -12.919 -32.585 1.00 97.69 183 SER A CA 1
ATOM 1421 C C . SER A 1 183 ? 24.544 -12.520 -34.053 1.00 97.69 183 SER A C 1
ATOM 1423 O O . SER A 1 183 ? 24.974 -13.302 -34.898 1.00 97.69 183 SER A O 1
ATOM 1425 N N . SER A 1 184 ? 24.175 -11.279 -34.344 1.00 97.00 184 SER A N 1
ATOM 1426 C CA . SER A 1 184 ? 24.370 -10.661 -35.652 1.00 97.00 184 SER A CA 1
ATOM 1427 C C . SER A 1 184 ? 25.059 -9.308 -35.506 1.00 97.00 184 SER A C 1
ATOM 1429 O O . SER A 1 184 ? 25.209 -8.771 -34.404 1.00 97.00 184 SER A O 1
ATOM 1431 N N . THR A 1 185 ? 25.574 -8.778 -36.612 1.00 96.19 185 THR A N 1
ATOM 1432 C CA . THR A 1 185 ? 26.276 -7.495 -36.630 1.00 96.19 185 THR A CA 1
ATOM 1433 C C . THR A 1 185 ? 25.833 -6.675 -37.828 1.00 96.19 185 THR A C 1
ATOM 1435 O O . THR A 1 185 ? 25.799 -7.174 -38.949 1.00 96.19 185 THR A O 1
ATOM 1438 N N . PHE A 1 186 ? 25.526 -5.403 -37.591 1.00 94.31 186 PHE A N 1
ATOM 1439 C CA . PHE A 1 186 ? 24.999 -4.493 -38.602 1.00 94.31 186 PHE A CA 1
ATOM 1440 C C . PHE A 1 186 ? 25.599 -3.094 -38.449 1.00 94.31 186 PHE A C 1
ATOM 1442 O O . PHE A 1 186 ? 26.089 -2.709 -37.387 1.00 94.31 186 PHE A O 1
ATOM 1449 N N . LYS A 1 187 ? 25.597 -2.311 -39.532 1.00 90.12 187 LYS A N 1
ATOM 1450 C CA . LYS A 1 187 ? 26.199 -0.971 -39.530 1.00 90.12 187 LYS A CA 1
ATOM 1451 C C . LYS A 1 187 ? 25.425 -0.006 -38.623 1.00 90.12 187 LYS A C 1
ATOM 1453 O O . LYS A 1 187 ? 24.218 0.193 -38.817 1.00 90.12 187 LYS A O 1
ATOM 1458 N N . GLY A 1 188 ? 26.145 0.643 -37.706 1.00 82.44 188 GLY A N 1
ATOM 1459 C CA . GLY A 1 188 ? 25.650 1.667 -36.781 1.00 82.44 188 GLY A CA 1
ATOM 1460 C C . GLY A 1 188 ? 25.440 3.043 -37.421 1.00 82.44 188 GLY A C 1
ATOM 1461 O O . GLY A 1 188 ? 25.960 4.036 -36.942 1.00 82.44 188 GLY A O 1
ATOM 1462 N N . GLU A 1 189 ? 24.672 3.117 -38.507 1.00 89.94 189 GLU A N 1
ATOM 1463 C CA . GLU A 1 189 ? 24.402 4.357 -39.270 1.00 89.94 189 GLU A CA 1
ATOM 1464 C C . GLU A 1 189 ? 23.359 5.279 -38.600 1.00 89.94 189 GLU A C 1
ATOM 1466 O O . GLU A 1 189 ? 22.639 6.010 -39.274 1.00 89.94 189 GLU A O 1
ATOM 1471 N N . PHE A 1 190 ? 23.213 5.195 -37.280 1.00 94.81 190 PHE A N 1
ATOM 1472 C CA . PHE A 1 190 ? 22.290 6.005 -36.486 1.00 94.81 190 PHE A CA 1
ATOM 1473 C C . PHE A 1 190 ? 22.883 6.270 -35.097 1.00 94.81 190 PHE A C 1
ATOM 1475 O O . PHE A 1 190 ? 23.932 5.734 -34.742 1.00 94.81 190 PHE A O 1
ATOM 1482 N N . SER A 1 191 ? 22.224 7.122 -34.323 1.00 96.44 191 SER A N 1
ATOM 1483 C CA . SER A 1 191 ? 22.590 7.523 -32.963 1.00 96.44 191 SER A CA 1
ATOM 1484 C C . SER A 1 191 ? 21.517 7.104 -31.947 1.00 96.44 191 SER A C 1
ATOM 1486 O O . SER A 1 191 ? 20.411 6.698 -32.318 1.00 96.44 191 SER A O 1
ATOM 1488 N N . LEU A 1 192 ? 21.785 7.245 -30.643 1.00 96.69 192 LEU A N 1
ATOM 1489 C CA . LEU A 1 192 ? 20.734 7.042 -29.633 1.00 96.69 192 LEU A CA 1
ATOM 1490 C C . LEU A 1 192 ? 19.603 8.072 -29.754 1.00 96.69 192 LEU A C 1
ATOM 1492 O O . LEU A 1 192 ? 18.461 7.761 -29.424 1.00 96.69 192 LEU A O 1
ATOM 1496 N N . ARG A 1 193 ? 19.874 9.281 -30.258 1.00 96.31 193 ARG A N 1
ATOM 1497 C CA . ARG A 1 193 ? 18.830 10.274 -30.542 1.00 96.31 193 ARG A CA 1
ATOM 1498 C C . ARG A 1 193 ? 17.833 9.756 -31.578 1.00 96.31 193 ARG A C 1
ATOM 1500 O O . ARG A 1 193 ? 16.646 10.028 -31.438 1.00 96.31 193 ARG A O 1
ATOM 1507 N N . ASP A 1 194 ? 18.293 8.991 -32.565 1.00 96.81 194 ASP A N 1
ATOM 1508 C CA . ASP A 1 194 ? 17.424 8.411 -33.595 1.00 96.81 194 ASP A CA 1
ATOM 1509 C C . ASP A 1 194 ? 16.565 7.259 -33.053 1.00 96.81 194 ASP A C 1
ATOM 1511 O O . ASP A 1 194 ? 15.454 7.039 -33.534 1.00 96.81 194 ASP A O 1
ATOM 1515 N N . ILE A 1 195 ? 17.048 6.540 -32.031 1.00 96.94 195 ILE A N 1
ATOM 1516 C CA . ILE A 1 195 ? 16.243 5.562 -31.278 1.00 96.94 195 ILE A CA 1
ATOM 1517 C C . ILE A 1 195 ? 15.119 6.266 -30.506 1.00 96.94 195 ILE A C 1
ATOM 1519 O O . ILE A 1 195 ? 14.008 5.752 -30.443 1.00 96.94 195 ILE A O 1
ATOM 1523 N N . LEU A 1 196 ? 15.381 7.465 -29.981 1.00 96.44 196 LEU A N 1
ATOM 1524 C CA . LEU A 1 196 ? 14.413 8.301 -29.260 1.00 96.44 196 LEU A CA 1
ATOM 1525 C C . LEU A 1 196 ? 13.494 9.126 -30.183 1.00 96.44 196 LEU A C 1
ATOM 1527 O O . LEU A 1 196 ? 12.871 10.089 -29.728 1.00 96.44 196 LEU A O 1
ATOM 1531 N N . ALA A 1 197 ? 13.419 8.812 -31.479 1.00 94.38 197 ALA A N 1
ATOM 1532 C CA . ALA A 1 197 ? 12.584 9.557 -32.417 1.00 94.38 197 ALA A CA 1
ATOM 1533 C C . ALA A 1 197 ? 11.109 9.560 -31.968 1.00 94.38 197 ALA A C 1
ATOM 1535 O O . ALA A 1 197 ? 10.495 8.510 -31.807 1.00 94.38 197 ALA A O 1
ATOM 1536 N N . GLY A 1 198 ? 10.545 10.757 -31.777 1.00 90.00 198 GLY A N 1
ATOM 1537 C CA . GLY A 1 198 ? 9.168 10.953 -31.306 1.00 90.00 198 GLY A CA 1
ATOM 1538 C C . GLY A 1 198 ? 8.997 11.059 -29.787 1.00 90.00 198 GLY A C 1
ATOM 1539 O O . GLY A 1 198 ? 7.914 11.427 -29.337 1.00 90.00 198 GLY A O 1
ATOM 1540 N N . ILE A 1 199 ? 10.051 10.822 -28.998 1.00 94.44 199 ILE A N 1
ATOM 1541 C CA . ILE A 1 199 ? 10.002 10.957 -27.537 1.00 94.44 199 ILE A CA 1
ATOM 1542 C C . ILE A 1 199 ? 10.081 12.425 -27.109 1.00 94.44 199 ILE A C 1
ATOM 1544 O O . ILE A 1 199 ? 11.020 13.163 -27.438 1.00 94.44 199 ILE A O 1
ATOM 1548 N N . GLU A 1 200 ? 9.129 12.828 -26.271 1.00 92.38 200 GLU A N 1
ATOM 1549 C CA . GLU A 1 200 ? 9.154 14.100 -25.556 1.00 92.38 200 GLU A CA 1
ATOM 1550 C C . GLU A 1 200 ? 10.100 14.002 -24.355 1.00 92.38 200 GLU A C 1
ATOM 1552 O O . GLU A 1 200 ? 9.711 13.690 -23.238 1.00 92.38 200 GLU A O 1
ATOM 1557 N N . ARG A 1 201 ? 11.386 14.288 -24.586 1.00 91.88 201 ARG A N 1
ATOM 1558 C CA . ARG A 1 201 ? 12.484 14.104 -23.610 1.00 91.88 201 ARG A CA 1
ATOM 1559 C C . ARG A 1 201 ? 12.352 14.878 -22.286 1.00 91.88 201 ARG A C 1
ATOM 1561 O O . ARG A 1 201 ? 13.205 14.730 -21.416 1.00 91.88 201 ARG A O 1
ATOM 1568 N N . GLN A 1 202 ? 11.342 15.732 -22.153 1.00 88.19 202 GLN A N 1
ATOM 1569 C CA . GLN A 1 202 ? 11.064 16.502 -20.939 1.00 88.19 202 GLN A CA 1
ATOM 1570 C C . GLN A 1 202 ? 9.865 15.983 -20.144 1.00 88.19 202 GLN A C 1
ATOM 1572 O O . GLN A 1 202 ? 9.669 16.426 -19.016 1.00 88.19 202 GLN A O 1
ATOM 1577 N N . GLU A 1 203 ? 9.072 15.078 -20.712 1.00 90.94 203 GLU A N 1
ATOM 1578 C CA . GLU A 1 203 ? 7.932 14.469 -20.038 1.00 90.94 203 GLU A CA 1
ATOM 1579 C C . GLU A 1 203 ? 8.277 13.013 -19.732 1.00 90.94 203 GLU A C 1
ATOM 1581 O O . GLU A 1 203 ? 8.338 12.167 -20.622 1.00 90.94 203 GLU A O 1
ATOM 1586 N N . PHE A 1 204 ? 8.552 12.733 -18.462 1.00 93.94 204 PHE A N 1
ATOM 1587 C CA . PHE A 1 204 ? 8.846 11.393 -17.972 1.00 93.94 204 PHE A CA 1
ATOM 1588 C C . PHE A 1 204 ? 8.420 11.255 -16.512 1.00 93.94 204 PHE A C 1
ATOM 1590 O O . PHE A 1 204 ? 8.389 12.231 -15.759 1.00 93.94 204 PHE A O 1
ATOM 1597 N N . PHE A 1 205 ? 8.145 10.023 -16.104 1.00 94.00 205 PHE A N 1
ATOM 1598 C CA . PHE A 1 205 ? 8.114 9.639 -14.701 1.00 94.00 205 PHE A CA 1
ATOM 1599 C C . PHE A 1 205 ? 9.523 9.268 -14.248 1.00 94.00 205 PHE A C 1
ATOM 1601 O O . PHE A 1 205 ? 10.302 8.711 -15.023 1.00 94.00 205 PHE A O 1
ATOM 1608 N N . THR A 1 206 ? 9.855 9.548 -12.992 1.00 93.69 206 THR A N 1
ATOM 1609 C CA . THR A 1 206 ? 11.114 9.093 -12.400 1.00 93.69 206 THR A CA 1
ATOM 1610 C C . THR A 1 206 ? 10.896 8.578 -10.989 1.00 93.69 206 THR A C 1
ATOM 1612 O O . THR A 1 206 ? 10.087 9.133 -10.245 1.00 93.69 206 THR A O 1
ATOM 1615 N N . TYR A 1 207 ? 11.576 7.485 -10.650 1.00 91.69 207 TYR A N 1
ATOM 1616 C CA . TYR A 1 207 ? 11.519 6.851 -9.338 1.00 91.69 207 TYR A CA 1
ATOM 1617 C C . TYR A 1 207 ? 12.762 5.979 -9.107 1.00 91.69 207 TYR A C 1
ATOM 1619 O O . TYR A 1 207 ? 13.421 5.557 -10.060 1.00 91.69 207 TYR A O 1
ATOM 1627 N N . GLN A 1 208 ? 13.089 5.714 -7.842 1.00 91.81 208 GLN A N 1
ATOM 1628 C CA . GLN A 1 208 ? 14.091 4.713 -7.473 1.00 91.81 208 GLN A CA 1
ATOM 1629 C C . GLN A 1 208 ? 13.434 3.340 -7.415 1.00 91.81 208 GLN A C 1
ATOM 1631 O O . GLN A 1 208 ? 12.375 3.185 -6.811 1.00 91.81 208 GLN A O 1
ATOM 1636 N N . GLY A 1 209 ? 14.058 2.355 -8.048 1.00 92.00 209 GLY A N 1
ATOM 1637 C CA . GLY A 1 209 ? 13.489 1.028 -8.187 1.00 92.00 209 GLY A CA 1
ATOM 1638 C C . GLY A 1 209 ? 14.535 -0.061 -8.368 1.00 92.00 209 GLY A C 1
ATOM 1639 O O . GLY A 1 209 ? 15.743 0.152 -8.210 1.00 92.00 209 GLY A O 1
ATOM 1640 N N . SER A 1 210 ? 14.058 -1.247 -8.735 1.00 92.25 210 SER A N 1
ATOM 1641 C CA . SER A 1 210 ? 14.907 -2.401 -8.990 1.00 92.25 210 SER A CA 1
ATOM 1642 C C . SER A 1 210 ? 15.203 -2.609 -10.467 1.00 92.25 210 SER A C 1
ATOM 1644 O O . SER A 1 210 ? 14.547 -2.055 -11.347 1.00 92.25 210 SER A O 1
ATOM 1646 N N . LEU A 1 211 ? 16.169 -3.480 -10.753 1.00 90.31 211 LEU A N 1
ATOM 1647 C CA . LEU A 1 211 ? 16.186 -4.201 -12.025 1.00 90.31 211 LEU A CA 1
ATOM 1648 C C . LEU A 1 211 ? 14.882 -5.009 -12.161 1.00 90.31 211 LEU A C 1
ATOM 1650 O O . LEU A 1 211 ? 14.389 -5.555 -11.170 1.00 90.31 211 LEU A O 1
ATOM 1654 N N . THR A 1 212 ? 14.340 -5.116 -13.373 1.00 91.81 212 THR A N 1
ATOM 1655 C CA . THR A 1 212 ? 13.146 -5.935 -13.667 1.00 91.81 212 THR A CA 1
ATOM 1656 C C . THR A 1 212 ? 13.478 -7.412 -13.890 1.00 91.81 212 THR A C 1
ATOM 1658 O O . THR A 1 212 ? 12.589 -8.225 -14.111 1.00 91.81 212 THR A O 1
ATOM 1661 N N . THR A 1 213 ? 14.755 -7.788 -13.784 1.00 88.81 213 THR A N 1
ATOM 1662 C CA . THR A 1 213 ? 15.243 -9.167 -13.901 1.00 88.81 213 THR A CA 1
ATOM 1663 C C . THR A 1 213 ? 16.089 -9.550 -12.690 1.00 88.81 213 THR A C 1
ATOM 1665 O O . THR A 1 213 ? 16.702 -8.668 -12.076 1.00 88.81 213 THR A O 1
ATOM 1668 N N . PRO A 1 214 ? 16.218 -10.849 -12.357 1.00 84.12 214 PRO A N 1
ATOM 1669 C CA . PRO A 1 214 ? 17.089 -11.308 -11.285 1.00 84.12 214 PRO A CA 1
ATOM 1670 C C . PRO A 1 214 ? 18.518 -10.753 -11.426 1.00 84.12 214 PRO A C 1
ATOM 1672 O O . PRO A 1 214 ? 19.049 -10.703 -12.538 1.00 84.12 214 PRO A O 1
ATOM 1675 N N . PRO A 1 215 ? 19.147 -10.316 -10.321 1.00 82.81 215 PRO A N 1
ATOM 1676 C CA . PRO A 1 215 ? 18.732 -10.502 -8.923 1.00 82.81 215 PRO A CA 1
ATOM 1677 C C . PRO A 1 215 ? 17.660 -9.525 -8.400 1.00 82.81 215 PRO A C 1
ATOM 1679 O O . PRO A 1 215 ? 17.372 -9.547 -7.212 1.00 82.81 215 PRO A O 1
ATOM 1682 N N . CYS A 1 216 ? 17.046 -8.697 -9.252 1.00 87.12 216 CYS A N 1
ATOM 1683 C CA . CYS A 1 216 ? 16.038 -7.703 -8.857 1.00 87.12 216 CYS A CA 1
ATOM 1684 C C . CYS A 1 216 ? 16.559 -6.691 -7.816 1.00 87.12 216 CYS A C 1
ATOM 1686 O O . CYS A 1 216 ? 15.824 -6.236 -6.939 1.00 87.12 216 CYS A O 1
ATOM 1688 N N . SER A 1 217 ? 17.844 -6.339 -7.910 1.00 84.50 217 SER A N 1
ATOM 1689 C CA . SER A 1 217 ? 18.498 -5.391 -7.003 1.00 84.50 217 SER A CA 1
ATOM 1690 C C . SER A 1 217 ? 17.945 -3.974 -7.161 1.00 84.50 217 SER A C 1
ATOM 1692 O O . SER A 1 217 ? 17.755 -3.510 -8.285 1.00 84.50 217 SER A O 1
ATOM 1694 N N . GLU A 1 218 ? 17.738 -3.283 -6.037 1.00 89.88 218 GLU A N 1
ATOM 1695 C CA . GLU A 1 218 ? 17.214 -1.907 -5.926 1.00 89.88 218 GLU A CA 1
ATOM 1696 C C . GLU A 1 218 ? 18.311 -0.868 -6.145 1.00 89.88 218 GLU A C 1
ATOM 1698 O O . GLU A 1 218 ? 18.774 -0.212 -5.217 1.00 89.88 218 GLU A O 1
ATOM 1703 N N . VAL A 1 219 ? 18.782 -0.805 -7.388 1.00 89.69 219 VAL A N 1
ATOM 1704 C CA . VAL A 1 219 ? 19.981 -0.052 -7.791 1.00 89.69 219 VAL A CA 1
ATOM 1705 C C . VAL A 1 219 ? 19.737 0.868 -8.984 1.00 89.69 219 VAL A C 1
ATOM 1707 O O . VAL A 1 219 ? 20.682 1.300 -9.649 1.00 89.69 219 VAL A O 1
ATOM 1710 N N . VAL A 1 220 ? 18.464 1.094 -9.325 1.00 94.81 220 VAL A N 1
ATOM 1711 C CA . VAL A 1 220 ? 18.065 1.752 -10.569 1.00 94.81 220 VAL A CA 1
ATOM 1712 C C . VAL A 1 220 ? 17.336 3.055 -10.283 1.00 94.81 220 VAL A C 1
ATOM 1714 O O . VAL A 1 220 ? 16.297 3.074 -9.629 1.00 94.81 220 VAL A O 1
ATOM 1717 N N . ASN A 1 221 ? 17.829 4.141 -10.872 1.00 95.69 221 ASN A N 1
ATOM 1718 C CA . ASN A 1 221 ? 17.051 5.359 -11.069 1.00 95.69 221 ASN A CA 1
ATOM 1719 C C . ASN A 1 221 ? 16.326 5.267 -12.421 1.00 95.69 221 ASN A C 1
ATOM 1721 O O . ASN A 1 221 ? 16.949 5.339 -13.486 1.00 95.69 221 ASN A O 1
ATOM 1725 N N . TRP A 1 222 ? 15.008 5.082 -12.385 1.00 97.44 222 TRP A N 1
ATOM 1726 C CA . TRP A 1 222 ? 14.176 4.947 -13.576 1.00 97.44 222 TRP A CA 1
ATOM 1727 C C . TRP A 1 222 ? 13.791 6.305 -14.157 1.00 97.44 222 TRP A C 1
ATOM 1729 O O . TRP A 1 222 ? 13.460 7.239 -13.425 1.00 97.44 222 TRP A O 1
ATOM 1739 N N . PHE A 1 223 ? 13.776 6.386 -15.486 1.00 97.56 223 PHE A N 1
ATOM 1740 C CA . PHE A 1 223 ? 13.198 7.483 -16.261 1.00 97.56 223 PHE A CA 1
ATOM 1741 C C . PHE A 1 223 ? 12.301 6.882 -17.344 1.00 97.56 223 PHE A C 1
ATOM 1743 O O . PHE A 1 223 ? 12.782 6.398 -18.369 1.00 97.56 223 PHE A O 1
ATOM 1750 N N . VAL A 1 224 ? 10.994 6.865 -17.099 1.00 98.06 224 VAL A N 1
ATOM 1751 C CA . VAL A 1 224 ? 10.018 6.178 -17.954 1.00 98.06 224 VAL A CA 1
ATOM 1752 C C . VAL A 1 224 ? 9.217 7.206 -18.744 1.00 98.06 224 VAL A C 1
ATOM 1754 O O . VAL A 1 224 ? 8.571 8.080 -18.163 1.00 98.06 224 VAL A O 1
ATOM 1757 N N . PHE A 1 225 ? 9.268 7.115 -20.072 1.00 97.50 225 PHE A N 1
ATOM 1758 C CA . PHE A 1 225 ? 8.609 8.062 -20.972 1.00 97.50 225 PHE A CA 1
ATOM 1759 C C . PHE A 1 225 ? 7.189 7.572 -21.292 1.00 97.50 225 PHE A C 1
ATOM 1761 O O . PHE A 1 225 ? 7.043 6.515 -21.909 1.00 97.50 225 PHE A O 1
ATOM 1768 N N . PRO A 1 226 ? 6.136 8.312 -20.888 1.00 95.00 226 PRO A N 1
ATOM 1769 C CA . PRO A 1 226 ? 4.759 7.828 -20.960 1.00 95.00 226 PRO A CA 1
ATOM 1770 C C . PRO A 1 226 ? 4.179 7.821 -22.376 1.00 95.00 226 PRO A C 1
ATOM 1772 O O . PRO A 1 226 ? 3.267 7.048 -22.662 1.00 95.00 226 PRO A O 1
ATOM 1775 N N . LYS A 1 227 ? 4.688 8.682 -23.266 1.00 95.56 227 LYS A N 1
ATOM 1776 C CA . LYS A 1 227 ? 4.247 8.747 -24.661 1.00 95.56 227 LYS A CA 1
ATOM 1777 C C . LYS A 1 227 ? 4.918 7.624 -25.465 1.00 95.56 227 LYS A C 1
ATOM 1779 O O . LYS A 1 227 ? 6.148 7.627 -25.556 1.00 95.56 227 LYS A O 1
ATOM 1784 N N . PRO A 1 228 ? 4.153 6.693 -26.062 1.00 96.62 228 PRO A N 1
ATOM 1785 C CA . PRO A 1 228 ? 4.732 5.574 -26.788 1.00 96.62 228 PRO A CA 1
ATOM 1786 C C . PRO A 1 228 ? 5.311 6.005 -28.135 1.00 96.62 228 PRO A C 1
ATOM 1788 O O . PRO A 1 228 ? 4.810 6.919 -28.793 1.00 96.62 228 PRO A O 1
ATOM 1791 N N . ILE A 1 229 ? 6.340 5.287 -28.577 1.00 97.88 229 ILE A N 1
ATOM 1792 C CA . ILE A 1 229 ? 6.810 5.318 -29.958 1.00 97.88 229 ILE A CA 1
ATOM 1793 C C . ILE A 1 229 ? 5.925 4.368 -30.761 1.00 97.88 229 ILE A C 1
ATOM 1795 O O . ILE A 1 229 ? 5.843 3.171 -30.475 1.00 97.88 229 ILE A O 1
ATOM 1799 N N . GLU A 1 230 ? 5.270 4.895 -31.786 1.00 97.69 230 GLU A N 1
ATOM 1800 C CA . GLU A 1 230 ? 4.494 4.080 -32.712 1.00 97.69 230 GLU A CA 1
ATOM 1801 C C . GLU A 1 230 ? 5.421 3.295 -33.644 1.00 97.69 230 GLU A C 1
ATOM 1803 O O . GLU A 1 230 ? 6.323 3.847 -34.278 1.00 97.69 230 GLU A O 1
ATOM 1808 N N . ILE A 1 231 ? 5.189 1.990 -33.757 1.00 96.69 231 ILE A N 1
ATOM 1809 C CA . ILE A 1 231 ? 5.968 1.096 -34.610 1.00 96.69 231 ILE A CA 1
ATOM 1810 C C . ILE A 1 231 ? 5.045 0.193 -35.422 1.00 96.69 231 ILE A C 1
ATOM 1812 O O . ILE A 1 231 ? 4.030 -0.305 -34.947 1.00 96.69 231 ILE A O 1
ATOM 1816 N N . SER A 1 232 ? 5.394 -0.050 -36.684 1.00 96.88 232 SER A N 1
ATOM 1817 C CA . SER A 1 232 ? 4.604 -0.960 -37.511 1.00 96.88 232 SER A CA 1
ATOM 1818 C C . SER A 1 232 ? 4.793 -2.409 -37.057 1.00 96.88 232 SER A C 1
ATOM 1820 O O . SER A 1 232 ? 5.926 -2.879 -36.893 1.00 96.88 232 SER A O 1
ATOM 1822 N N . LYS A 1 233 ? 3.685 -3.163 -36.982 1.00 96.69 233 LYS A N 1
ATOM 1823 C CA . LYS A 1 233 ? 3.671 -4.614 -36.700 1.00 96.69 233 LYS A CA 1
ATOM 1824 C C . LYS A 1 233 ? 4.663 -5.397 -37.563 1.00 96.69 233 LYS A C 1
ATOM 1826 O O . LYS A 1 233 ? 5.186 -6.420 -37.130 1.00 96.69 233 LYS A O 1
ATOM 1831 N N . ARG A 1 234 ? 4.957 -4.917 -38.780 1.00 96.25 234 ARG A N 1
ATOM 1832 C CA . ARG A 1 234 ? 5.911 -5.554 -39.701 1.00 96.25 234 ARG A CA 1
ATOM 1833 C C . ARG A 1 234 ? 7.319 -5.699 -39.120 1.00 96.25 234 ARG A C 1
ATOM 1835 O O . ARG A 1 234 ? 7.997 -6.640 -39.510 1.00 96.25 234 ARG A O 1
ATOM 1842 N N . TYR A 1 235 ? 7.726 -4.803 -38.219 1.00 96.81 235 TYR A N 1
ATOM 1843 C CA . TYR A 1 235 ? 9.033 -4.832 -37.564 1.00 96.81 235 TYR A CA 1
ATOM 1844 C C . TYR A 1 235 ? 8.964 -5.531 -36.207 1.00 96.81 235 TYR A C 1
ATOM 1846 O O . TYR A 1 235 ? 9.742 -6.449 -35.962 1.00 96.81 235 TYR A O 1
ATOM 1854 N N . LEU A 1 236 ? 7.999 -5.156 -35.356 1.00 96.44 236 LEU A N 1
ATOM 1855 C CA . LEU A 1 236 ? 7.893 -5.701 -33.998 1.00 96.44 236 LEU A CA 1
ATOM 1856 C C . LEU A 1 236 ? 7.688 -7.227 -33.991 1.00 96.44 236 LEU A C 1
ATOM 1858 O O . LEU A 1 236 ? 8.231 -7.923 -33.137 1.00 96.44 236 LEU A O 1
ATOM 1862 N N . LYS A 1 237 ? 6.990 -7.778 -34.998 1.00 96.88 237 LYS A N 1
ATOM 1863 C CA . LYS A 1 237 ? 6.733 -9.225 -35.107 1.00 96.88 237 LYS A CA 1
ATOM 1864 C C . LYS A 1 237 ? 7.991 -10.095 -35.139 1.00 96.88 237 LYS A C 1
ATOM 1866 O O . LYS A 1 237 ? 7.901 -11.301 -34.927 1.00 96.88 237 LYS A O 1
ATOM 1871 N N . HIS A 1 238 ? 9.154 -9.533 -35.466 1.00 98.00 238 HIS A N 1
ATOM 1872 C CA . HIS A 1 238 ? 10.403 -10.289 -35.451 1.00 98.00 238 HIS A CA 1
ATOM 1873 C C . HIS A 1 238 ? 10.802 -10.711 -34.033 1.00 98.00 238 HIS A C 1
ATOM 1875 O O . HIS A 1 238 ? 11.376 -11.787 -33.890 1.00 98.00 238 HIS A O 1
ATOM 1881 N N . LEU A 1 239 ? 10.405 -9.950 -33.005 1.00 97.75 239 LEU A N 1
ATOM 1882 C CA . LEU A 1 239 ? 10.628 -10.299 -31.599 1.00 97.75 239 LEU A CA 1
ATOM 1883 C C . LEU A 1 239 ? 9.847 -11.557 -31.188 1.00 97.75 239 LEU A C 1
ATOM 1885 O O . LEU A 1 239 ? 10.381 -12.419 -30.501 1.00 97.75 239 LEU A O 1
ATOM 1889 N N . TRP A 1 240 ? 8.627 -11.739 -31.704 1.00 97.62 240 TRP A N 1
ATOM 1890 C CA . TRP A 1 240 ? 7.797 -12.921 -31.420 1.00 97.62 240 TRP A CA 1
ATOM 1891 C C . TRP A 1 240 ? 8.346 -14.237 -31.994 1.00 97.62 240 TRP A C 1
ATOM 1893 O O . TRP A 1 240 ? 7.838 -15.306 -31.672 1.00 97.62 240 TRP A O 1
ATOM 1903 N N . ASN A 1 241 ? 9.348 -14.171 -32.876 1.00 96.69 241 ASN A N 1
ATOM 1904 C CA . ASN A 1 241 ? 9.941 -15.340 -33.534 1.00 96.69 241 ASN A CA 1
ATOM 1905 C C . ASN A 1 241 ? 11.252 -15.804 -32.879 1.00 96.69 241 ASN A C 1
ATOM 1907 O O . ASN A 1 241 ? 11.950 -16.654 -33.440 1.00 96.69 241 ASN A O 1
ATOM 1911 N N . LEU A 1 242 ? 11.617 -15.208 -31.746 1.00 97.88 242 LEU A N 1
ATOM 1912 C CA . LEU A 1 242 ? 12.803 -15.564 -30.980 1.00 97.88 242 LEU A CA 1
ATOM 1913 C C . LEU A 1 242 ? 12.519 -16.776 -30.084 1.00 97.88 242 LEU A C 1
ATOM 1915 O O . LEU A 1 242 ? 11.373 -17.012 -29.700 1.00 97.88 242 LEU A O 1
ATOM 1919 N N . SER A 1 243 ? 13.556 -17.534 -29.728 1.00 97.69 243 SER A N 1
ATOM 1920 C CA . SER A 1 243 ? 13.462 -18.641 -28.774 1.00 97.69 243 SER A CA 1
ATOM 1921 C C . SER A 1 243 ? 14.349 -18.435 -27.549 1.00 97.69 243 SER A C 1
ATOM 1923 O O . SER A 1 243 ? 15.422 -17.832 -27.651 1.00 97.69 243 SER A O 1
ATOM 1925 N N . ASP A 1 244 ? 13.917 -18.990 -26.416 1.00 94.94 244 ASP A N 1
ATOM 1926 C CA . ASP A 1 244 ? 14.723 -19.115 -25.202 1.00 94.94 244 ASP A CA 1
ATOM 1927 C C . ASP A 1 244 ? 15.786 -20.223 -25.341 1.00 94.94 244 ASP A C 1
ATOM 1929 O O . ASP A 1 244 ? 15.910 -20.889 -26.379 1.00 94.94 244 ASP A O 1
ATOM 1933 N N . ASP A 1 245 ? 16.582 -20.414 -24.293 1.00 92.25 245 ASP A N 1
ATOM 1934 C CA . ASP A 1 245 ? 17.637 -21.429 -24.216 1.00 92.25 245 ASP A CA 1
ATOM 1935 C C . ASP A 1 245 ? 17.114 -22.876 -24.143 1.00 92.25 245 ASP A C 1
ATOM 1937 O O . ASP A 1 245 ? 17.854 -23.826 -24.394 1.00 92.25 245 ASP A O 1
ATOM 1941 N N . ARG A 1 246 ? 15.812 -23.046 -23.885 1.00 94.81 246 ARG A N 1
ATOM 1942 C CA . ARG A 1 246 ? 15.080 -24.319 -23.957 1.00 94.81 246 ARG A CA 1
ATOM 1943 C C . ARG A 1 246 ? 14.477 -24.555 -25.347 1.00 94.81 246 ARG A C 1
ATOM 1945 O O . ARG A 1 246 ? 13.776 -25.546 -25.547 1.00 94.81 246 ARG A O 1
ATOM 1952 N N . GLY A 1 247 ? 14.717 -23.653 -26.304 1.00 94.69 247 GLY A N 1
ATOM 1953 C CA . GLY A 1 247 ? 14.174 -23.716 -27.661 1.00 94.69 247 GLY A CA 1
ATOM 1954 C C . GLY A 1 247 ? 12.679 -23.401 -27.753 1.00 94.69 247 GLY A C 1
ATOM 1955 O O . GLY A 1 247 ? 12.071 -23.653 -28.794 1.00 94.69 247 GLY A O 1
ATOM 1956 N N . ARG A 1 248 ? 12.069 -22.860 -26.692 1.00 96.25 248 ARG A N 1
ATOM 1957 C CA . ARG A 1 248 ? 10.650 -22.479 -26.671 1.00 96.25 248 ARG A CA 1
ATOM 1958 C C . ARG A 1 248 ? 10.490 -21.036 -27.157 1.00 96.25 248 ARG A C 1
ATOM 1960 O O . ARG A 1 248 ? 11.426 -20.253 -27.002 1.00 96.25 248 ARG A O 1
ATOM 1967 N N . PRO A 1 249 ? 9.337 -20.656 -27.736 1.00 96.69 249 PRO A N 1
ATOM 1968 C CA . PRO A 1 249 ? 9.094 -19.273 -28.138 1.00 96.69 249 PRO A CA 1
ATOM 1969 C C . PRO A 1 249 ? 9.289 -18.302 -26.967 1.00 96.69 249 PRO A C 1
ATOM 1971 O O . PRO A 1 249 ? 8.722 -18.502 -25.894 1.00 96.69 249 PRO A O 1
ATOM 1974 N N . LEU A 1 250 ? 10.075 -17.248 -27.182 1.00 96.00 250 LEU A N 1
ATOM 1975 C CA . LEU A 1 250 ? 10.301 -16.184 -26.209 1.00 96.00 250 LEU A CA 1
ATOM 1976 C C . LEU A 1 250 ? 9.204 -15.124 -26.372 1.00 96.00 250 LEU A C 1
ATOM 1978 O O . LEU A 1 250 ? 9.342 -14.160 -27.125 1.00 96.00 250 LEU A O 1
ATOM 1982 N N . LEU A 1 251 ? 8.081 -15.351 -25.697 1.00 96.31 251 LEU A N 1
ATOM 1983 C CA . LEU A 1 251 ? 6.911 -14.471 -25.670 1.00 96.31 251 LEU A CA 1
ATOM 1984 C C . LEU A 1 251 ? 6.646 -14.007 -24.239 1.00 96.31 251 LEU A C 1
ATOM 1986 O O . LEU A 1 251 ? 6.986 -14.726 -23.299 1.00 96.31 251 LEU A O 1
ATOM 1990 N N . ASN A 1 252 ? 5.999 -12.848 -24.088 1.00 96.00 252 ASN A N 1
ATOM 1991 C CA . ASN A 1 252 ? 5.635 -12.278 -22.787 1.00 96.00 252 ASN A CA 1
ATOM 1992 C C . ASN A 1 252 ? 6.837 -12.192 -21.836 1.00 96.00 252 ASN A C 1
ATOM 1994 O O . ASN A 1 252 ? 6.759 -12.610 -20.682 1.00 96.00 252 ASN A O 1
ATOM 1998 N N . ASN A 1 253 ? 7.973 -11.690 -22.325 1.00 95.94 253 ASN A N 1
ATOM 1999 C CA . ASN A 1 253 ? 9.224 -11.649 -21.569 1.00 95.94 253 ASN A CA 1
ATOM 2000 C C . ASN A 1 253 ? 9.297 -10.432 -20.631 1.00 95.94 253 ASN A C 1
ATOM 2002 O O . ASN A 1 253 ? 10.305 -9.735 -20.595 1.00 95.94 253 ASN A O 1
ATOM 2006 N N . PHE A 1 254 ? 8.223 -10.174 -19.890 1.00 95.38 254 PHE A N 1
ATOM 2007 C CA . PHE A 1 254 ? 8.115 -9.079 -18.928 1.00 95.38 254 PHE A CA 1
ATOM 2008 C C . PHE A 1 254 ? 7.837 -9.605 -17.516 1.00 95.38 254 PHE A C 1
ATOM 2010 O O . PHE A 1 254 ? 7.311 -10.712 -17.348 1.00 95.38 254 PHE A O 1
ATOM 2017 N N . ARG A 1 255 ? 8.173 -8.825 -16.487 1.00 94.00 255 ARG A N 1
ATOM 2018 C CA . ARG A 1 255 ? 7.837 -9.125 -15.092 1.00 94.00 255 ARG A CA 1
ATOM 2019 C C . ARG A 1 255 ? 6.456 -8.570 -14.731 1.00 94.00 255 ARG A C 1
ATOM 2021 O O . ARG A 1 255 ? 6.016 -7.532 -15.218 1.00 94.00 255 ARG A O 1
ATOM 2028 N N . GLU A 1 256 ? 5.767 -9.271 -13.843 1.00 91.50 256 GLU A N 1
ATOM 2029 C CA . GLU A 1 256 ? 4.534 -8.794 -13.215 1.00 91.50 256 GLU A CA 1
ATOM 2030 C C . GLU A 1 256 ? 4.770 -7.520 -12.406 1.00 91.50 256 GLU A C 1
ATOM 2032 O O . GLU A 1 256 ? 5.850 -7.322 -11.834 1.00 91.50 256 GLU A O 1
ATOM 2037 N N . LEU A 1 257 ? 3.748 -6.663 -12.339 1.00 89.12 257 LEU A N 1
ATOM 2038 C CA . LEU A 1 257 ? 3.852 -5.416 -11.593 1.00 89.12 257 LEU A CA 1
ATOM 2039 C C . LEU A 1 257 ? 4.126 -5.686 -10.115 1.00 89.12 257 LEU A C 1
ATOM 2041 O O . LEU A 1 257 ? 3.577 -6.593 -9.491 1.00 89.12 257 LEU A O 1
ATOM 2045 N N . GLN A 1 258 ? 4.992 -4.856 -9.564 1.00 88.50 258 GLN A N 1
ATOM 2046 C CA . GLN A 1 258 ? 5.334 -4.828 -8.162 1.00 88.50 258 GLN A CA 1
ATOM 2047 C C . GLN A 1 258 ? 4.430 -3.810 -7.469 1.00 88.50 258 GLN A C 1
ATOM 2049 O O . GLN A 1 258 ? 4.094 -2.760 -8.024 1.00 88.50 258 GLN A O 1
ATOM 2054 N N . ASP A 1 259 ? 4.007 -4.135 -6.251 1.00 73.19 259 ASP A N 1
ATOM 2055 C CA . ASP A 1 259 ? 3.207 -3.220 -5.451 1.00 73.19 259 ASP A CA 1
ATOM 2056 C C . ASP A 1 259 ? 4.051 -1.973 -5.137 1.00 73.19 259 ASP A C 1
ATOM 2058 O O . ASP A 1 259 ? 5.080 -2.061 -4.463 1.00 73.19 259 ASP A O 1
ATOM 2062 N N . LEU A 1 260 ? 3.583 -0.790 -5.544 1.00 60.62 260 LEU A N 1
ATOM 2063 C CA . LEU A 1 260 ? 3.922 0.423 -4.804 1.00 60.62 260 LEU A CA 1
ATOM 2064 C C . LEU A 1 260 ? 3.445 0.182 -3.368 1.00 60.62 260 LEU A C 1
ATOM 2066 O O . LEU A 1 260 ? 2.295 -0.217 -3.183 1.00 60.62 260 LEU A O 1
ATOM 2070 N N . HIS A 1 261 ? 4.292 0.384 -2.355 1.00 55.00 261 HIS A N 1
ATOM 2071 C CA . HIS A 1 261 ? 3.860 0.331 -0.954 1.00 55.00 261 HIS A CA 1
ATOM 2072 C C . HIS A 1 261 ? 2.852 1.469 -0.675 1.00 55.00 261 HIS A C 1
ATOM 2074 O O . HIS A 1 261 ? 3.186 2.494 -0.086 1.00 55.00 261 HIS A O 1
ATOM 2080 N N . GLU A 1 262 ? 1.611 1.312 -1.137 1.00 57.38 262 GLU A N 1
ATOM 2081 C CA . GLU A 1 262 ? 0.488 2.196 -0.859 1.00 57.38 262 GLU A CA 1
ATOM 2082 C C . GLU A 1 262 ? -0.157 1.775 0.474 1.00 57.38 262 GLU A C 1
ATOM 2084 O O . GLU A 1 262 ? -0.273 0.577 0.757 1.00 57.38 262 GLU A O 1
ATOM 2089 N N . PRO A 1 263 ? -0.590 2.731 1.316 1.00 69.25 263 PRO A N 1
ATOM 2090 C CA . PRO A 1 263 ? -1.301 2.413 2.551 1.00 69.25 263 PRO A CA 1
ATOM 2091 C C . PRO A 1 263 ? -2.543 1.545 2.284 1.00 69.25 263 PRO A C 1
ATOM 2093 O O . PRO A 1 263 ? -3.277 1.807 1.329 1.00 69.25 263 PRO A O 1
ATOM 2096 N N . LYS A 1 264 ? -2.814 0.564 3.162 1.00 81.12 264 LYS A N 1
ATOM 2097 C CA . LYS A 1 264 ? -3.957 -0.381 3.102 1.00 81.12 264 LYS A CA 1
ATOM 2098 C C . LYS A 1 264 ? -5.265 0.293 2.657 1.00 81.12 264 LYS A C 1
ATOM 2100 O O . LYS A 1 264 ? -5.905 -0.180 1.722 1.00 81.12 264 LYS A O 1
ATOM 2105 N N . GLY A 1 265 ? -5.608 1.434 3.261 1.00 84.56 265 GLY A N 1
ATOM 2106 C CA . GLY A 1 265 ? -6.832 2.181 2.952 1.00 84.56 265 GLY A CA 1
ATOM 2107 C C . GLY A 1 265 ? -6.922 2.705 1.512 1.00 84.56 265 GLY A C 1
ATOM 2108 O O . GLY A 1 265 ? -7.992 2.635 0.918 1.00 84.56 265 GLY A O 1
ATOM 2109 N N . LYS A 1 266 ? -5.811 3.155 0.907 1.00 82.44 266 LYS A N 1
ATOM 2110 C CA . LYS A 1 266 ? -5.806 3.654 -0.483 1.00 82.44 266 LYS A CA 1
ATOM 2111 C C . LYS A 1 266 ? -6.084 2.529 -1.481 1.00 82.44 266 LYS A C 1
ATOM 2113 O O . LYS A 1 266 ? -6.784 2.734 -2.466 1.00 82.44 266 LYS A O 1
ATOM 2118 N N . HIS A 1 267 ? -5.569 1.332 -1.210 1.00 80.81 267 HIS A N 1
ATOM 2119 C CA . HIS A 1 267 ? -5.835 0.177 -2.061 1.00 80.81 267 HIS A CA 1
ATOM 2120 C C . HIS A 1 267 ? -7.292 -0.284 -1.954 1.00 80.81 267 HIS A C 1
ATOM 2122 O O . HIS A 1 267 ? -7.922 -0.560 -2.967 1.00 80.81 267 HIS A O 1
ATOM 2128 N N . ILE A 1 268 ? -7.849 -0.310 -0.739 1.00 89.69 268 ILE A N 1
ATOM 2129 C CA . ILE A 1 268 ? -9.270 -0.622 -0.531 1.00 89.69 268 ILE A CA 1
ATOM 2130 C C . ILE A 1 268 ? -10.143 0.398 -1.266 1.00 89.69 268 ILE A C 1
ATOM 2132 O O . ILE A 1 268 ? -11.050 0.003 -1.987 1.00 89.69 268 ILE A O 1
ATOM 2136 N N . GLN A 1 269 ? -9.829 1.693 -1.163 1.00 89.31 269 GLN A N 1
ATOM 2137 C CA . GLN A 1 269 ? -10.522 2.740 -1.914 1.00 89.31 269 GLN A CA 1
ATOM 2138 C C . GLN A 1 269 ? -10.513 2.468 -3.427 1.00 89.31 269 GLN A C 1
ATOM 2140 O O . GLN A 1 269 ? -11.567 2.519 -4.048 1.00 89.31 269 GLN A O 1
ATOM 2145 N N . GLN A 1 270 ? -9.355 2.137 -4.010 1.00 84.94 270 GLN A N 1
ATOM 2146 C CA . GLN A 1 270 ? -9.242 1.821 -5.442 1.00 84.94 270 GLN A CA 1
ATOM 2147 C C . GLN A 1 270 ? -10.123 0.630 -5.845 1.00 84.94 270 GLN A C 1
ATOM 2149 O O . GLN A 1 270 ? -10.823 0.706 -6.852 1.00 84.94 270 GLN A O 1
ATOM 2154 N N . LEU A 1 271 ? -10.118 -0.446 -5.050 1.00 85.44 271 LEU A N 1
ATOM 2155 C CA . LEU A 1 271 ? -10.958 -1.621 -5.299 1.00 85.44 271 LEU A CA 1
ATOM 2156 C C . LEU A 1 271 ? -12.450 -1.276 -5.227 1.00 85.44 271 LEU A C 1
ATOM 2158 O O . LEU A 1 271 ? -13.214 -1.675 -6.100 1.00 85.44 271 LEU A O 1
ATOM 2162 N N . LEU A 1 272 ? -12.864 -0.489 -4.230 1.00 88.56 272 LEU A N 1
ATOM 2163 C CA . LEU A 1 272 ? -14.256 -0.054 -4.092 1.00 88.56 272 LEU A CA 1
ATOM 2164 C C . LEU A 1 272 ? -14.695 0.855 -5.244 1.00 88.56 272 LEU A C 1
ATOM 2166 O O . LEU A 1 272 ? -15.795 0.678 -5.760 1.00 88.56 272 LEU A O 1
ATOM 2170 N N . CYS A 1 273 ? -13.847 1.790 -5.681 1.00 84.94 273 CYS A N 1
ATOM 2171 C CA . CYS A 1 273 ? -14.121 2.611 -6.861 1.00 84.94 273 CYS A CA 1
ATOM 2172 C C . CYS A 1 273 ? -14.334 1.745 -8.108 1.00 84.94 273 CYS A C 1
ATOM 2174 O O . CYS A 1 273 ? -15.286 1.982 -8.847 1.00 84.94 273 CYS A O 1
ATOM 2176 N N . ALA A 1 274 ? -13.501 0.719 -8.313 1.00 80.25 274 ALA A N 1
ATOM 2177 C CA . ALA A 1 274 ? -13.631 -0.189 -9.450 1.00 80.25 274 ALA A CA 1
ATOM 2178 C C . ALA A 1 274 ? -14.915 -1.039 -9.387 1.00 80.25 274 ALA A C 1
ATOM 2180 O O . ALA A 1 274 ? -15.646 -1.123 -10.371 1.00 80.25 274 ALA A O 1
ATOM 2181 N N . GLU A 1 275 ? -15.217 -1.641 -8.235 1.00 84.75 275 GLU A N 1
ATOM 2182 C CA . GLU A 1 275 ? -16.330 -2.593 -8.083 1.00 84.75 275 GLU A CA 1
ATOM 2183 C C . GLU A 1 275 ? -17.706 -1.929 -7.944 1.00 84.75 275 GLU A C 1
ATOM 2185 O O . GLU A 1 275 ? -18.725 -2.516 -8.315 1.00 84.75 275 GLU A O 1
ATOM 2190 N N . LEU A 1 276 ? -17.759 -0.720 -7.379 1.00 85.38 276 LEU A N 1
ATOM 2191 C CA . LEU A 1 276 ? -19.006 -0.009 -7.078 1.00 85.38 276 LEU A CA 1
ATOM 2192 C C . LEU A 1 276 ? -19.204 1.252 -7.927 1.00 85.38 276 LEU A C 1
ATOM 2194 O O . LEU A 1 276 ? -20.219 1.921 -7.759 1.00 85.38 276 LEU A O 1
ATOM 2198 N N . SER A 1 277 ? -18.276 1.557 -8.844 1.00 81.19 277 SER A N 1
ATOM 2199 C CA . SER A 1 277 ? -18.307 2.771 -9.678 1.00 81.19 277 SER A CA 1
ATOM 2200 C C . SER A 1 277 ? -18.408 4.062 -8.850 1.00 81.19 277 SER A C 1
ATOM 2202 O O . SER A 1 277 ? -19.166 4.962 -9.196 1.00 81.19 277 SER A O 1
ATOM 2204 N N . LEU A 1 278 ? -17.669 4.126 -7.735 1.00 78.31 278 LEU A N 1
ATOM 2205 C CA . LEU A 1 278 ? -17.634 5.302 -6.854 1.00 78.31 278 LEU A CA 1
ATOM 2206 C C . LEU A 1 278 ? -16.727 6.396 -7.426 1.00 78.31 278 LEU A C 1
ATOM 2208 O O . LEU A 1 278 ? -15.626 6.113 -7.907 1.00 78.31 278 LEU A O 1
ATOM 2212 N N . GLU A 1 279 ? -17.147 7.648 -7.286 1.00 74.06 279 GLU A N 1
ATOM 2213 C CA . GLU A 1 279 ? -16.429 8.845 -7.721 1.00 74.06 279 GLU A CA 1
ATOM 2214 C C . GLU A 1 279 ? -15.896 9.665 -6.530 1.00 74.06 279 GLU A C 1
ATOM 2216 O O . GLU A 1 279 ? -16.105 9.352 -5.358 1.00 74.06 279 GLU A O 1
ATOM 2221 N N . CYS A 1 280 ? -15.184 10.762 -6.815 1.00 56.78 280 CYS A N 1
ATOM 2222 C CA . CYS A 1 280 ? -14.542 11.607 -5.798 1.00 56.78 280 CYS A CA 1
ATOM 2223 C C . CYS A 1 280 ? -15.536 12.194 -4.766 1.00 56.78 280 CYS A C 1
ATOM 2225 O O . CYS A 1 280 ? -15.139 12.512 -3.647 1.00 56.78 280 CYS A O 1
ATOM 2227 N N . GLY A 1 281 ? -16.822 12.313 -5.124 1.00 61.22 281 GLY A N 1
ATOM 2228 C CA . GLY A 1 281 ? -17.894 12.777 -4.236 1.00 61.22 281 GLY A CA 1
ATOM 2229 C C . GLY A 1 281 ? -18.369 11.750 -3.201 1.00 61.22 281 GLY A C 1
ATOM 2230 O O . GLY A 1 281 ? -19.020 12.139 -2.237 1.00 61.22 281 GLY A O 1
ATOM 2231 N N . ASP A 1 282 ? -18.010 10.473 -3.357 1.00 76.12 282 ASP A N 1
ATOM 2232 C CA . ASP A 1 282 ? -18.437 9.389 -2.459 1.00 76.12 282 ASP A CA 1
ATOM 2233 C C . ASP A 1 282 ? -17.517 9.218 -1.237 1.00 76.12 282 ASP A C 1
ATOM 2235 O O . ASP A 1 282 ? -17.754 8.369 -0.375 1.00 76.12 282 ASP A O 1
ATOM 2239 N N . PHE A 1 283 ? -16.454 10.026 -1.143 1.00 87.56 283 PHE A N 1
ATOM 2240 C CA . PHE A 1 283 ? -15.478 9.973 -0.059 1.00 87.56 283 PHE A CA 1
ATOM 2241 C C . PHE A 1 283 ? -15.412 11.291 0.706 1.00 87.56 283 PHE A C 1
ATOM 2243 O O . PHE A 1 283 ? -15.265 12.373 0.138 1.00 87.56 283 PHE A O 1
ATOM 2250 N N . TYR A 1 284 ? -15.412 11.182 2.031 1.00 90.56 284 TYR A N 1
ATOM 2251 C CA . TYR A 1 284 ? -15.204 12.315 2.923 1.00 90.56 284 TYR A CA 1
ATOM 2252 C C . TYR A 1 284 ? -13.751 12.361 3.391 1.00 90.56 284 TYR A C 1
ATOM 2254 O O . TYR A 1 284 ? -13.204 11.370 3.875 1.00 90.56 284 TYR A O 1
ATOM 2262 N N . ASN A 1 285 ? -13.137 13.538 3.290 1.00 89.25 285 ASN A N 1
ATOM 2263 C CA . ASN A 1 285 ? -11.776 13.769 3.759 1.00 89.25 285 ASN A CA 1
ATOM 2264 C C . ASN A 1 285 ? -11.805 14.453 5.134 1.00 89.25 285 ASN A C 1
ATOM 2266 O O . ASN A 1 285 ? -12.324 15.568 5.237 1.00 89.25 285 ASN A O 1
ATOM 2270 N N . PRO A 1 286 ? -11.253 13.835 6.193 1.00 91.31 286 PRO A N 1
ATOM 2271 C CA . PRO A 1 286 ? -11.175 14.482 7.491 1.00 91.31 286 PRO A CA 1
ATOM 2272 C C . PRO A 1 286 ? -10.115 15.587 7.491 1.00 91.31 286 PRO A C 1
ATOM 2274 O O . PRO A 1 286 ? -9.106 15.518 6.787 1.00 91.31 286 PRO A O 1
ATOM 2277 N N . LEU A 1 287 ? -10.317 16.589 8.343 1.00 91.50 287 LEU A N 1
ATOM 2278 C CA . LEU A 1 287 ? -9.254 17.520 8.719 1.00 91.50 287 LEU A CA 1
ATOM 2279 C C . LEU A 1 287 ? -8.350 16.878 9.779 1.00 91.50 287 LEU A C 1
ATOM 2281 O O . LEU A 1 287 ? -8.767 15.970 10.493 1.00 91.50 287 LEU A O 1
ATOM 2285 N N . GLU A 1 288 ? -7.105 17.340 9.894 1.00 95.56 288 GLU A N 1
ATOM 2286 C CA . GLU A 1 288 ? -6.195 16.859 10.939 1.00 95.56 288 GLU A CA 1
ATOM 2287 C C . GLU A 1 288 ? -6.775 17.163 12.326 1.00 95.56 288 GLU A C 1
ATOM 2289 O O . GLU A 1 288 ? -7.101 18.318 12.604 1.00 95.56 288 GLU A O 1
ATOM 2294 N N . ILE A 1 289 ? -6.872 16.153 13.202 1.00 96.69 289 ILE A N 1
ATOM 2295 C CA . ILE A 1 289 ? -7.362 16.374 14.569 1.00 96.69 289 ILE A CA 1
ATOM 2296 C C . ILE A 1 289 ? -6.469 17.380 15.301 1.00 96.69 289 ILE A C 1
ATOM 2298 O O . ILE A 1 289 ? -5.234 17.277 15.294 1.00 96.69 289 ILE A O 1
ATOM 2302 N N . THR A 1 290 ? -7.102 18.353 15.949 1.00 96.25 290 THR A N 1
ATOM 2303 C CA . THR A 1 290 ? -6.390 19.387 16.699 1.00 96.25 290 THR A CA 1
ATOM 2304 C C . THR A 1 290 ? -5.849 18.844 18.019 1.00 96.25 290 THR A C 1
ATOM 2306 O O . THR A 1 290 ? -6.272 17.809 18.544 1.00 96.25 290 THR A O 1
ATOM 2309 N N . LYS A 1 291 ? -4.884 19.558 18.602 1.00 96.25 291 LYS A N 1
ATOM 2310 C CA . LYS A 1 291 ? -4.339 19.190 19.912 1.00 96.25 291 LYS A CA 1
ATOM 2311 C C . LYS A 1 291 ? -5.401 19.325 21.006 1.00 96.25 291 LYS A C 1
ATOM 2313 O O . LYS A 1 291 ? -5.409 18.529 21.939 1.00 96.25 291 LYS A O 1
ATOM 2318 N N . GLU A 1 292 ? -6.266 20.323 20.897 1.00 96.69 292 GLU A N 1
ATOM 2319 C CA . GLU A 1 292 ? -7.368 20.606 21.811 1.00 96.69 292 GLU A CA 1
ATOM 2320 C C . GLU A 1 292 ? -8.387 19.462 21.803 1.00 96.69 292 GLU A C 1
ATOM 2322 O O . GLU A 1 292 ? -8.809 19.010 22.865 1.00 96.69 292 GLU A O 1
ATOM 2327 N N . GLU A 1 293 ? -8.710 18.929 20.622 1.00 96.50 293 GLU A N 1
ATOM 2328 C CA . GLU A 1 293 ? -9.552 17.738 20.487 1.00 96.50 293 GLU A CA 1
ATOM 2329 C C . GLU A 1 293 ? -8.875 16.492 21.058 1.00 96.50 293 GLU A C 1
ATOM 2331 O O . GLU A 1 293 ? -9.498 15.767 21.828 1.00 96.50 293 GLU A O 1
ATOM 2336 N N . LEU A 1 294 ? -7.586 16.269 20.768 1.00 98.38 294 LEU A N 1
ATOM 2337 C CA . LEU A 1 294 ? -6.835 15.160 21.369 1.00 98.38 294 LEU A CA 1
ATOM 2338 C C . LEU A 1 294 ? -6.833 15.240 22.902 1.00 98.38 294 LEU A C 1
ATOM 2340 O O . LEU A 1 294 ? -6.946 14.211 23.561 1.00 98.38 294 LEU A O 1
ATOM 2344 N N . LEU A 1 295 ? -6.732 16.444 23.475 1.00 98.31 295 LEU A N 1
ATOM 2345 C CA . LEU A 1 295 ? -6.745 16.688 24.922 1.00 98.31 295 LEU A CA 1
ATOM 2346 C C . LEU A 1 295 ? -8.103 16.423 25.590 1.00 98.31 295 LEU A C 1
ATOM 2348 O O . LEU A 1 295 ? -8.159 16.405 26.819 1.00 98.31 295 LEU A O 1
ATOM 2352 N N . ARG A 1 296 ? -9.181 16.196 24.826 1.00 97.69 296 ARG A N 1
ATOM 2353 C CA . ARG A 1 296 ? -10.471 15.758 25.390 1.00 97.69 296 ARG A CA 1
ATOM 2354 C C . ARG A 1 296 ? -10.389 14.369 26.015 1.00 97.69 296 ARG A C 1
ATOM 2356 O O . ARG A 1 296 ? -11.105 14.109 26.972 1.00 97.69 296 ARG A O 1
ATOM 2363 N N . VAL A 1 297 ? -9.509 13.515 25.495 1.00 97.94 297 VAL A N 1
ATOM 2364 C CA . VAL A 1 297 ? -9.288 12.148 25.993 1.00 97.94 297 VAL A CA 1
ATOM 2365 C C . VAL A 1 297 ? -7.859 11.980 26.487 1.00 97.94 297 VAL A C 1
ATOM 2367 O O . VAL A 1 297 ? -7.622 11.461 27.575 1.00 97.94 297 VAL A O 1
ATOM 2370 N N . HIS A 1 298 ? -6.874 12.428 25.711 1.00 98.62 298 HIS A N 1
ATOM 2371 C CA . HIS A 1 298 ? -5.486 12.161 26.035 1.00 98.62 298 HIS A CA 1
ATOM 2372 C C . HIS A 1 298 ? -4.927 13.078 27.113 1.00 98.62 298 HIS A C 1
ATOM 2374 O O . HIS A 1 298 ? -5.038 14.303 27.057 1.00 98.62 298 HIS A O 1
ATOM 2380 N N . THR A 1 299 ? -4.175 12.489 28.042 1.00 98.50 299 THR A N 1
ATOM 2381 C CA . THR A 1 299 ? -3.472 13.282 29.050 1.00 98.50 299 THR A CA 1
ATOM 2382 C C . THR A 1 299 ? -2.409 14.183 28.396 1.00 98.50 299 THR A C 1
ATOM 2384 O O . THR A 1 299 ? -1.676 13.745 27.496 1.00 98.50 299 THR A O 1
ATOM 2387 N N . PRO A 1 300 ? -2.201 15.419 28.894 1.00 98.38 300 PRO A N 1
ATOM 2388 C CA . PRO A 1 300 ? -1.132 16.289 28.403 1.00 98.38 300 PRO A CA 1
ATOM 2389 C C . PRO A 1 300 ? 0.255 15.638 28.486 1.00 98.38 300 PRO A C 1
ATOM 2391 O O . PRO A 1 300 ? 1.123 15.890 27.648 1.00 98.38 300 PRO A O 1
ATOM 2394 N N . ARG A 1 301 ? 0.475 14.796 29.506 1.00 98.31 301 ARG A N 1
ATOM 2395 C CA . ARG A 1 301 ? 1.719 14.039 29.689 1.00 98.31 301 ARG A CA 1
ATOM 2396 C C . ARG A 1 301 ? 1.934 13.048 28.547 1.00 98.31 301 ARG A C 1
ATOM 2398 O O . ARG A 1 301 ? 3.035 13.011 28.000 1.00 98.31 301 ARG A O 1
ATOM 2405 N N . TYR A 1 302 ? 0.906 12.288 28.177 1.00 98.38 302 TYR A N 1
ATOM 2406 C CA . TYR A 1 302 ? 0.992 11.327 27.084 1.00 98.38 302 TYR A CA 1
ATOM 2407 C C . TYR A 1 302 ? 1.260 12.018 25.743 1.00 98.38 302 TYR A C 1
ATOM 2409 O O . TYR A 1 302 ? 2.234 11.676 25.073 1.00 98.38 302 TYR A O 1
ATOM 2417 N N . LEU A 1 303 ? 0.509 13.071 25.404 1.00 98.19 303 LEU A N 1
ATOM 2418 C CA . LEU A 1 303 ? 0.726 13.806 24.151 1.00 98.19 303 LEU A CA 1
ATOM 2419 C C . LEU A 1 303 ? 2.127 14.428 24.066 1.00 98.19 303 LEU A C 1
ATOM 2421 O O . LEU A 1 303 ? 2.746 14.423 23.003 1.00 98.19 303 LEU A O 1
ATOM 2425 N N . ARG A 1 304 ? 2.682 14.922 25.185 1.00 97.88 304 ARG A N 1
ATOM 2426 C CA . ARG A 1 304 ? 4.085 15.377 25.225 1.00 97.88 304 ARG A CA 1
ATOM 2427 C C . ARG A 1 304 ? 5.074 14.242 24.961 1.00 97.88 304 ARG A C 1
ATOM 2429 O O . ARG A 1 304 ? 6.115 14.496 24.362 1.00 97.88 304 ARG A O 1
ATOM 2436 N N . SER A 1 305 ? 4.765 13.014 25.378 1.00 97.31 305 SER A N 1
ATOM 2437 C CA . SER A 1 305 ? 5.640 11.859 25.155 1.00 97.31 305 SER A CA 1
ATOM 2438 C C . SER A 1 305 ? 5.776 11.491 23.671 1.00 97.31 305 SER A C 1
ATOM 2440 O O . SER A 1 305 ? 6.855 11.081 23.255 1.00 97.31 305 SER A O 1
ATOM 2442 N N . LEU A 1 306 ? 4.747 11.746 22.850 1.00 95.94 306 LEU A N 1
ATOM 2443 C CA . LEU A 1 306 ? 4.766 11.500 21.398 1.00 95.94 306 LEU A CA 1
ATOM 2444 C C . LEU A 1 306 ? 5.724 12.420 20.624 1.00 95.94 306 LEU A C 1
ATOM 2446 O O . LEU A 1 306 ? 6.001 12.178 19.452 1.00 95.94 306 LEU A O 1
ATOM 2450 N N . LYS A 1 307 ? 6.277 13.456 21.269 1.00 93.00 307 LYS A N 1
ATOM 2451 C CA . LYS A 1 307 ? 7.340 14.285 20.682 1.00 93.00 307 LYS A CA 1
ATOM 2452 C C . LYS A 1 307 ? 8.678 13.550 20.580 1.00 93.00 307 LYS A C 1
ATOM 2454 O O . LYS A 1 307 ? 9.560 14.013 19.870 1.00 93.00 307 LYS A O 1
ATOM 2459 N N . TRP A 1 308 ? 8.843 12.408 21.246 1.00 91.62 308 TRP A N 1
ATOM 2460 C CA . TRP A 1 308 ? 10.098 11.658 21.270 1.00 91.62 308 TRP A CA 1
ATOM 2461 C C . TRP A 1 308 ? 10.027 10.431 20.360 1.00 91.62 308 TRP A C 1
ATOM 2463 O O . TRP A 1 308 ? 9.209 9.542 20.595 1.00 91.62 308 TRP A O 1
ATOM 2473 N N . SER A 1 309 ? 10.916 10.338 19.361 1.00 84.81 309 SER A N 1
ATOM 2474 C CA . SER A 1 309 ? 10.924 9.223 18.393 1.00 84.81 309 SER A CA 1
ATOM 2475 C C . SER A 1 309 ? 11.047 7.858 19.069 1.00 84.81 309 SER A C 1
ATOM 2477 O O . SER A 1 309 ? 10.401 6.916 18.634 1.00 84.81 309 SER A O 1
ATOM 2479 N N . ALA A 1 310 ? 11.785 7.759 20.181 1.00 83.56 310 ALA A N 1
ATOM 2480 C CA . ALA A 1 310 ? 11.884 6.520 20.951 1.00 83.56 310 ALA A CA 1
ATOM 2481 C C . ALA A 1 310 ? 10.525 6.038 21.478 1.00 83.56 310 ALA A C 1
ATOM 2483 O O . ALA A 1 310 ? 10.206 4.856 21.387 1.00 83.56 310 ALA A O 1
ATOM 2484 N N . LYS A 1 311 ? 9.686 6.959 21.967 1.00 92.19 311 LYS A N 1
ATOM 2485 C CA . LYS A 1 311 ? 8.340 6.621 22.431 1.00 92.19 311 LYS A CA 1
ATOM 2486 C C . LYS A 1 311 ? 7.450 6.177 21.273 1.00 92.19 311 LYS A C 1
ATOM 2488 O O . LYS A 1 311 ? 6.708 5.211 21.418 1.00 92.19 311 LYS A O 1
ATOM 2493 N N . VAL A 1 312 ? 7.542 6.866 20.136 1.00 88.06 312 VAL A N 1
ATOM 2494 C CA . VAL A 1 312 ? 6.781 6.524 18.927 1.00 88.06 312 VAL A CA 1
ATOM 2495 C C . VAL A 1 312 ? 7.214 5.171 18.366 1.00 88.06 312 VAL A C 1
ATOM 2497 O O . VAL A 1 312 ? 6.357 4.376 18.011 1.00 88.06 312 VAL A O 1
ATOM 2500 N N . ALA A 1 313 ? 8.514 4.870 18.364 1.00 75.00 313 ALA A N 1
ATOM 2501 C CA . ALA A 1 313 ? 9.063 3.587 17.934 1.00 75.00 313 ALA A CA 1
ATOM 2502 C C . ALA A 1 313 ? 8.523 2.415 18.765 1.00 75.00 313 ALA A C 1
ATOM 2504 O O . ALA A 1 313 ? 8.182 1.381 18.202 1.00 75.00 313 ALA A O 1
ATOM 2505 N N . THR A 1 314 ? 8.395 2.589 20.087 1.00 82.19 314 THR A N 1
ATOM 2506 C CA . THR A 1 314 ? 7.764 1.587 20.961 1.00 82.19 314 THR A CA 1
ATOM 2507 C C . THR A 1 314 ? 6.288 1.392 20.632 1.00 82.19 314 THR A C 1
ATOM 2509 O O . THR A 1 314 ? 5.829 0.262 20.588 1.00 82.19 314 TH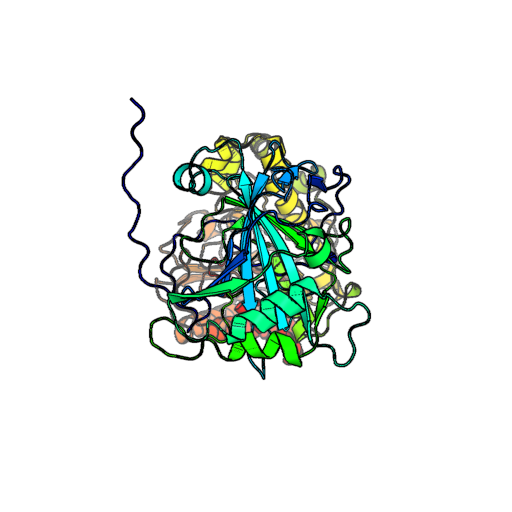R A O 1
ATOM 2512 N N . ILE A 1 315 ? 5.542 2.477 20.407 1.00 85.38 315 ILE A N 1
ATOM 2513 C CA . ILE A 1 315 ? 4.108 2.402 20.085 1.00 85.38 315 ILE A CA 1
ATOM 2514 C C . ILE A 1 315 ? 3.884 1.739 18.724 1.00 85.38 315 ILE A C 1
ATOM 2516 O O . ILE A 1 315 ? 2.984 0.923 18.584 1.00 85.38 315 ILE A O 1
ATOM 2520 N N . ALA A 1 316 ? 4.698 2.100 17.734 1.00 80.50 316 ALA A N 1
ATOM 2521 C CA . ALA A 1 316 ? 4.638 1.562 16.382 1.00 80.50 316 ALA A CA 1
ATOM 2522 C C . ALA A 1 316 ? 5.218 0.144 16.269 1.00 80.50 316 ALA A C 1
ATOM 2524 O O . ALA A 1 316 ? 5.121 -0.442 15.204 1.00 80.50 316 ALA A O 1
ATOM 2525 N N . GLU A 1 317 ? 5.877 -0.367 17.314 1.00 79.06 317 GLU A N 1
ATOM 2526 C CA . GLU A 1 317 ? 6.625 -1.633 17.300 1.00 79.06 317 GLU A CA 1
ATOM 2527 C C . GLU A 1 317 ? 7.690 -1.717 16.192 1.00 79.06 317 GLU A C 1
ATOM 2529 O O . GLU A 1 317 ? 8.038 -2.785 15.692 1.00 79.06 317 GLU A O 1
ATOM 2534 N N . VAL A 1 318 ? 8.267 -0.568 15.829 1.00 70.19 318 VAL A N 1
ATOM 2535 C CA . VAL A 1 318 ? 9.313 -0.461 14.805 1.00 70.19 318 VAL A CA 1
ATOM 2536 C C . VAL A 1 318 ? 10.570 0.150 15.435 1.00 70.19 318 VAL A C 1
ATOM 2538 O O . VAL A 1 318 ? 10.727 1.376 15.430 1.00 70.19 318 VAL A O 1
ATOM 2541 N N . PRO A 1 319 ? 11.508 -0.672 15.955 1.00 59.28 319 PRO A N 1
ATOM 2542 C CA . PRO A 1 319 ? 12.706 -0.184 16.643 1.00 59.28 319 PRO A CA 1
ATOM 2543 C C . PRO A 1 319 ? 13.564 0.774 15.808 1.00 59.28 319 PRO A C 1
ATOM 2545 O O . PRO A 1 319 ? 14.151 1.709 16.348 1.00 59.28 319 PRO A O 1
ATOM 2548 N N . VAL A 1 320 ? 13.604 0.602 14.480 1.00 56.97 320 VAL A N 1
ATOM 2549 C CA . VAL A 1 320 ? 14.405 1.465 13.594 1.00 56.97 320 VAL A CA 1
ATOM 2550 C C . VAL A 1 320 ? 13.931 2.926 13.589 1.00 56.97 320 VAL A C 1
ATOM 2552 O O . VAL A 1 320 ? 14.733 3.820 13.329 1.00 56.97 320 VAL A O 1
ATOM 2555 N N . LEU A 1 321 ? 12.673 3.206 13.967 1.00 63.47 321 LEU A N 1
ATOM 2556 C CA . LEU A 1 321 ? 12.163 4.580 14.074 1.00 63.47 321 LEU A CA 1
ATOM 2557 C C . LEU A 1 321 ? 12.898 5.419 15.130 1.00 63.47 321 LEU A C 1
ATOM 2559 O O . LEU A 1 321 ? 12.831 6.645 15.070 1.00 63.47 321 LEU A O 1
ATOM 2563 N N . ILE A 1 322 ? 13.636 4.797 16.061 1.00 72.25 322 ILE A N 1
ATOM 2564 C CA . ILE A 1 322 ? 14.486 5.507 17.032 1.00 72.25 322 ILE A CA 1
ATOM 2565 C C . ILE A 1 322 ? 15.528 6.379 16.316 1.00 72.25 322 ILE A C 1
ATOM 2567 O O . ILE A 1 322 ? 15.811 7.487 16.769 1.00 72.25 322 ILE A O 1
ATOM 2571 N N . PHE A 1 323 ? 16.062 5.901 15.189 1.00 67.62 323 PHE A N 1
ATOM 2572 C CA . PHE A 1 323 ? 17.116 6.573 14.424 1.00 67.62 323 PHE A CA 1
ATOM 2573 C C . PHE A 1 323 ? 16.574 7.515 13.343 1.00 67.62 323 PHE A C 1
ATOM 2575 O O . PHE A 1 323 ? 17.344 8.220 12.693 1.00 67.62 323 PHE A O 1
ATOM 2582 N N . VAL A 1 324 ? 15.254 7.544 13.141 1.00 62.12 324 VAL A N 1
ATOM 2583 C CA . VAL A 1 324 ? 14.620 8.410 12.145 1.00 62.12 324 VAL A CA 1
ATOM 2584 C C . VAL A 1 324 ? 14.490 9.829 12.715 1.00 62.12 324 VAL A C 1
ATOM 2586 O O . VAL A 1 324 ? 13.999 9.994 13.842 1.00 62.12 324 VAL A O 1
ATOM 2589 N N . PRO A 1 325 ? 14.880 10.876 11.955 1.00 75.19 325 PRO A N 1
ATOM 2590 C CA . PRO A 1 325 ? 14.715 12.260 12.382 1.00 75.19 325 PRO A CA 1
ATOM 2591 C C . PRO A 1 325 ? 13.289 12.527 12.858 1.00 75.19 325 PRO A C 1
ATOM 2593 O O . PRO A 1 325 ? 12.322 12.185 12.178 1.00 75.19 325 PRO A O 1
ATOM 2596 N N . ASN A 1 326 ? 13.144 13.159 14.025 1.00 79.06 326 ASN A N 1
ATOM 2597 C CA . ASN A 1 326 ? 11.835 13.312 14.660 1.00 79.06 326 ASN A CA 1
ATOM 2598 C C . ASN A 1 326 ? 10.809 13.992 13.750 1.00 79.06 326 ASN A C 1
ATOM 2600 O O . ASN A 1 326 ? 9.671 13.546 13.694 1.00 79.06 326 ASN A O 1
ATOM 2604 N N . VAL A 1 327 ? 11.223 14.997 12.976 1.00 75.81 327 VAL A N 1
ATOM 2605 C CA . VAL A 1 327 ? 10.362 15.672 11.994 1.00 75.81 327 VAL A CA 1
ATOM 2606 C C . VAL A 1 327 ? 9.738 14.676 11.010 1.00 75.81 327 VAL A C 1
ATOM 2608 O O . VAL A 1 327 ? 8.543 14.768 10.749 1.00 75.81 327 VAL A O 1
ATOM 2611 N N . ALA A 1 328 ? 10.504 13.689 10.532 1.00 69.19 328 ALA A N 1
ATOM 2612 C CA . ALA A 1 328 ? 10.016 12.648 9.629 1.00 69.19 328 ALA A CA 1
ATOM 2613 C C . ALA A 1 328 ? 9.086 11.645 10.333 1.00 69.19 328 ALA A C 1
ATOM 2615 O O . ALA A 1 328 ? 8.102 11.209 9.748 1.00 69.19 328 ALA A O 1
ATOM 2616 N N . VAL A 1 329 ? 9.327 11.325 11.610 1.00 74.88 329 VAL A N 1
ATOM 2617 C CA . VAL A 1 329 ? 8.392 10.512 12.415 1.00 74.88 329 VAL A CA 1
ATOM 2618 C C . VAL A 1 329 ? 7.071 11.261 12.644 1.00 74.88 329 VAL A C 1
ATOM 2620 O O . VAL A 1 329 ? 5.988 10.684 12.527 1.00 74.88 329 VAL A O 1
ATOM 2623 N N . GLN A 1 330 ? 7.138 12.565 12.932 1.00 84.75 330 GLN A N 1
ATOM 2624 C CA . GLN A 1 330 ? 5.956 13.405 13.124 1.00 84.75 330 GLN A CA 1
ATOM 2625 C C . GLN A 1 330 ? 5.131 13.523 11.839 1.00 84.75 330 GLN A C 1
ATOM 2627 O O . GLN A 1 330 ? 3.908 13.399 11.896 1.00 84.75 330 GLN A O 1
ATOM 2632 N N . SER A 1 331 ? 5.777 13.766 10.696 1.00 76.81 331 SER A N 1
ATOM 2633 C CA . SER A 1 331 ? 5.095 13.977 9.416 1.00 76.81 331 SER A CA 1
ATOM 2634 C C . SER A 1 331 ? 4.690 12.679 8.717 1.00 76.81 331 SER A C 1
ATOM 2636 O O . SER A 1 331 ? 3.621 12.641 8.117 1.00 76.81 331 SER A O 1
ATOM 2638 N N . GLY A 1 332 ? 5.510 11.630 8.797 1.00 77.25 332 GLY A N 1
ATOM 2639 C CA . GLY A 1 332 ? 5.324 10.375 8.067 1.00 77.25 332 GLY A CA 1
ATOM 2640 C C . GLY A 1 332 ? 4.535 9.303 8.818 1.00 77.25 332 GLY A C 1
ATOM 2641 O O . GLY A 1 332 ? 3.953 8.439 8.175 1.00 77.25 332 GLY A O 1
ATOM 2642 N N . TYR A 1 333 ? 4.480 9.357 10.154 1.00 83.06 333 TYR A N 1
ATOM 2643 C CA . TYR A 1 333 ? 3.727 8.390 10.964 1.00 83.06 333 TYR A CA 1
ATOM 2644 C C . TYR A 1 333 ? 2.610 9.058 11.768 1.00 83.06 333 TYR A C 1
ATOM 2646 O O . TYR A 1 333 ? 1.432 8.791 11.542 1.00 83.06 333 TYR A O 1
ATOM 2654 N N . LEU A 1 334 ? 2.945 9.983 12.676 1.00 92.50 334 LEU A N 1
ATOM 2655 C CA . LEU A 1 334 ? 1.943 10.534 13.597 1.00 92.50 334 LEU A CA 1
ATOM 2656 C C . LEU A 1 334 ? 0.902 11.420 12.904 1.00 92.50 334 LEU A C 1
ATOM 2658 O O . LEU A 1 334 ? -0.264 11.396 13.290 1.00 92.50 334 LEU A O 1
ATOM 2662 N N . ARG A 1 335 ? 1.289 12.199 11.888 1.00 93.38 335 ARG A N 1
ATOM 2663 C CA . ARG A 1 335 ? 0.350 13.038 11.133 1.00 93.38 335 ARG A CA 1
ATOM 2664 C C . ARG A 1 335 ? -0.704 12.203 10.390 1.00 93.38 335 ARG A C 1
ATOM 2666 O O . ARG A 1 335 ? -1.879 12.461 10.630 1.00 93.38 335 ARG A O 1
ATOM 2673 N N . PRO A 1 336 ? -0.361 11.173 9.593 1.00 90.00 336 PRO A N 1
ATOM 2674 C CA . PRO A 1 336 ? -1.358 10.254 9.040 1.00 90.00 336 PRO A CA 1
ATOM 2675 C C . PRO A 1 336 ? -2.288 9.639 10.094 1.00 90.00 336 PRO A C 1
ATOM 2677 O O . PRO A 1 336 ? -3.490 9.537 9.864 1.00 90.00 336 PRO A O 1
ATOM 2680 N N . MET A 1 337 ? -1.765 9.268 11.267 1.00 95.06 337 MET A N 1
ATOM 2681 C CA . MET A 1 337 ? -2.578 8.709 12.356 1.00 95.06 337 MET A CA 1
ATOM 2682 C C . MET A 1 337 ? -3.553 9.741 12.952 1.00 95.06 337 MET A C 1
ATOM 2684 O O . MET A 1 337 ? -4.668 9.390 13.334 1.00 95.06 337 MET A O 1
ATOM 2688 N N . ARG A 1 338 ? -3.196 11.033 12.972 1.00 97.81 338 ARG A N 1
ATOM 2689 C CA . ARG A 1 338 ? -4.106 12.128 13.355 1.00 97.81 338 ARG A CA 1
ATOM 2690 C C . ARG A 1 338 ? -5.268 12.308 12.376 1.00 97.81 338 ARG A C 1
ATOM 2692 O O . ARG A 1 338 ? -6.394 12.499 12.826 1.00 97.81 338 ARG A O 1
ATOM 2699 N N . TYR A 1 339 ? -5.024 12.198 11.068 1.00 96.81 339 TYR A N 1
ATOM 2700 C CA . TYR A 1 339 ? -6.105 12.207 10.069 1.00 96.81 339 TYR A CA 1
ATOM 2701 C C . TYR A 1 339 ? -7.033 11.003 10.232 1.00 96.81 339 TYR A C 1
ATOM 2703 O O . TYR A 1 339 ? -8.247 11.167 10.209 1.00 96.81 339 TYR A O 1
ATOM 2711 N N . GLN A 1 340 ? -6.480 9.810 10.463 1.00 96.94 340 GLN A N 1
ATOM 2712 C CA . GLN A 1 340 ? -7.277 8.601 10.702 1.00 96.94 340 GLN A CA 1
ATOM 2713 C C . GLN A 1 340 ? -8.123 8.722 11.979 1.00 96.94 340 GLN A C 1
ATOM 2715 O O . GLN A 1 340 ? -9.298 8.368 11.962 1.00 96.94 340 GLN A O 1
ATOM 2720 N N . THR A 1 341 ? -7.573 9.331 13.036 1.00 98.50 341 THR A N 1
ATOM 2721 C CA . THR A 1 341 ? -8.294 9.623 14.290 1.00 98.50 341 THR A CA 1
ATOM 2722 C C . THR A 1 341 ? -9.473 10.577 14.062 1.00 98.50 341 THR A C 1
ATOM 2724 O O . THR A 1 341 ? -10.589 10.308 14.502 1.00 98.50 341 THR A O 1
ATOM 2727 N N . ALA A 1 342 ? -9.251 11.682 13.340 1.00 98.19 342 ALA A N 1
ATOM 2728 C CA . ALA A 1 342 ? -10.327 12.596 12.948 1.00 98.19 342 ALA A CA 1
ATOM 2729 C C . ALA A 1 342 ? -11.362 11.916 12.041 1.00 98.19 342 ALA A C 1
ATOM 2731 O O . ALA A 1 342 ? -12.558 12.168 12.176 1.00 98.19 342 ALA A O 1
ATOM 2732 N N . GLY A 1 343 ? -10.908 11.027 11.154 1.00 98.12 343 GLY A N 1
ATOM 2733 C CA . GLY A 1 343 ? -11.758 10.196 10.309 1.00 98.12 343 GLY A CA 1
ATOM 2734 C C . GLY A 1 343 ? -12.739 9.352 11.117 1.00 98.12 343 GLY A C 1
ATOM 2735 O O . GLY A 1 343 ? -13.894 9.257 10.724 1.00 98.12 343 GLY A O 1
ATOM 2736 N N . SER A 1 344 ? -12.335 8.819 12.276 1.00 98.69 344 SER A N 1
ATOM 2737 C CA . SER A 1 344 ? -13.223 8.038 13.150 1.00 98.69 344 SER A CA 1
ATOM 2738 C C . SER A 1 344 ? -14.328 8.921 13.743 1.00 98.69 344 SER A C 1
ATOM 2740 O O . SER A 1 344 ? -15.500 8.553 13.697 1.00 98.69 344 SER A O 1
ATOM 2742 N N . ILE A 1 345 ? -13.998 10.134 14.205 1.00 98.50 345 ILE A N 1
ATOM 2743 C CA . ILE A 1 345 ? -14.995 11.106 14.695 1.00 98.50 345 ILE A CA 1
ATOM 2744 C C . ILE A 1 345 ? -15.959 11.519 13.570 1.00 98.50 345 ILE A C 1
ATOM 2746 O O . ILE A 1 345 ? -17.173 11.566 13.774 1.00 98.50 345 ILE A O 1
ATOM 2750 N N . LEU A 1 346 ? -15.427 11.817 12.380 1.00 98.25 346 LEU A N 1
ATOM 2751 C CA . LEU A 1 346 ? -16.226 12.190 11.213 1.00 98.25 346 LEU A CA 1
ATOM 2752 C C . LEU A 1 346 ? -17.151 11.047 10.782 1.00 98.25 346 LEU A C 1
ATOM 2754 O O . LEU A 1 346 ? -18.337 11.281 10.568 1.00 98.25 346 LEU A O 1
ATOM 2758 N N . ALA A 1 347 ? -16.642 9.817 10.726 1.00 98.31 347 ALA A N 1
ATOM 2759 C CA . ALA A 1 347 ? -17.434 8.631 10.429 1.00 98.31 347 ALA A CA 1
ATOM 2760 C C . ALA A 1 347 ? -18.553 8.433 11.463 1.00 98.31 347 ALA A C 1
ATOM 2762 O O . ALA A 1 347 ? -19.669 8.113 11.080 1.00 98.31 347 ALA A O 1
ATOM 2763 N N . GLY A 1 348 ? -18.309 8.729 12.745 1.00 98.38 348 GLY A N 1
ATOM 2764 C CA . GLY A 1 348 ? -19.357 8.812 13.769 1.00 98.38 348 GLY A CA 1
ATOM 2765 C C . GLY A 1 348 ? -20.517 9.724 13.375 1.00 98.38 348 GLY A C 1
ATOM 2766 O O . GLY A 1 348 ? -21.672 9.304 13.386 1.00 98.38 348 GLY A O 1
ATOM 2767 N N . LYS A 1 349 ? -20.214 10.959 12.969 1.00 97.69 349 LYS A N 1
ATOM 2768 C CA . LYS A 1 349 ? -21.236 11.930 12.547 1.00 97.69 349 LYS A CA 1
ATOM 2769 C C . LYS A 1 349 ? -21.974 11.488 11.286 1.00 97.69 349 LYS A C 1
ATOM 2771 O O . LYS A 1 349 ? -23.200 11.545 11.251 1.00 97.69 349 LYS A O 1
ATOM 2776 N N . LEU A 1 350 ? -21.233 11.011 10.287 1.00 97.38 350 LEU A N 1
ATOM 2777 C CA . LEU A 1 350 ? -21.794 10.515 9.031 1.00 97.38 350 LEU A CA 1
ATOM 2778 C C . LEU A 1 350 ? -22.679 9.288 9.267 1.00 97.38 350 LEU A C 1
ATOM 2780 O O . LEU A 1 350 ? -23.754 9.195 8.690 1.00 97.38 350 LEU A O 1
ATOM 2784 N N . ALA A 1 351 ? -22.298 8.383 10.169 1.00 98.19 351 ALA A N 1
ATOM 2785 C CA . ALA A 1 351 ? -23.126 7.234 10.507 1.00 98.19 351 ALA A CA 1
ATOM 2786 C C . ALA A 1 351 ? -24.455 7.658 11.131 1.00 98.19 351 ALA A C 1
ATOM 2788 O O . ALA A 1 351 ? -25.480 7.065 10.815 1.00 98.19 351 ALA A O 1
ATOM 2789 N N . LEU A 1 352 ? -24.482 8.697 11.968 1.00 98.06 352 LEU A N 1
ATOM 2790 C CA . LEU A 1 352 ? -25.746 9.214 12.496 1.00 98.06 352 LEU A CA 1
ATOM 2791 C C . LEU A 1 352 ? -26.632 9.832 11.398 1.00 98.06 352 LEU A C 1
ATOM 2793 O O . LEU A 1 352 ? -27.854 9.827 11.533 1.00 98.06 352 LEU A O 1
ATOM 2797 N N . GLU A 1 353 ? -26.037 10.402 10.348 1.00 95.94 353 GLU A N 1
ATOM 2798 C CA . GLU A 1 353 ? -26.739 11.044 9.226 1.00 95.94 353 GLU A CA 1
ATOM 2799 C C . GLU A 1 353 ? -27.252 10.029 8.191 1.00 95.94 353 GLU A C 1
ATOM 2801 O O . GLU A 1 353 ? -28.430 10.042 7.843 1.00 95.94 353 GLU A O 1
ATOM 2806 N N . TYR A 1 354 ? -26.391 9.114 7.749 1.00 95.38 354 TYR A N 1
ATOM 2807 C CA . TYR A 1 354 ? -26.664 8.145 6.680 1.00 95.38 354 TYR A CA 1
ATOM 2808 C C . TYR A 1 354 ? -27.036 6.749 7.210 1.00 95.38 354 TYR A C 1
ATOM 2810 O O . TYR A 1 354 ? -27.391 5.837 6.463 1.00 95.38 354 TYR A O 1
ATOM 2818 N N . GLY A 1 355 ? -26.957 6.548 8.525 1.00 97.38 355 GLY A N 1
ATOM 2819 C CA . GLY A 1 355 ? -27.159 5.261 9.187 1.00 97.38 355 GLY A CA 1
ATOM 2820 C C . GLY A 1 355 ? -25.938 4.334 9.148 1.00 97.38 355 GLY A C 1
ATOM 2821 O O . GLY A 1 355 ? -25.960 3.274 9.778 1.00 97.38 355 GLY A O 1
ATOM 2822 N N . TRP A 1 356 ? -24.880 4.695 8.423 1.00 97.81 356 TRP A N 1
ATOM 2823 C CA . TRP A 1 356 ? -23.616 3.967 8.404 1.00 97.81 356 TRP A CA 1
ATOM 2824 C C . TRP A 1 356 ? -22.459 4.858 7.935 1.00 97.81 356 TRP A C 1
ATOM 2826 O O . TRP A 1 356 ? -22.675 5.838 7.225 1.00 97.81 356 TRP A O 1
ATOM 2836 N N . ALA A 1 357 ? -21.231 4.515 8.321 1.00 97.62 357 ALA A N 1
ATOM 2837 C CA . ALA A 1 357 ? -20.008 5.067 7.741 1.00 97.62 357 ALA A CA 1
ATOM 2838 C C . ALA A 1 357 ? -18.830 4.109 7.963 1.00 97.62 357 ALA A C 1
ATOM 2840 O O . ALA A 1 357 ? -18.821 3.350 8.933 1.00 97.62 357 ALA A O 1
ATOM 2841 N N . ILE A 1 358 ? -17.820 4.159 7.092 1.00 97.69 358 ILE A N 1
ATOM 2842 C CA . ILE A 1 358 ? -16.615 3.322 7.191 1.00 97.69 358 ILE A CA 1
ATOM 2843 C C . ILE A 1 358 ? -15.377 4.220 7.179 1.00 97.69 358 ILE A C 1
ATOM 2845 O O . ILE A 1 358 ? -15.180 4.991 6.242 1.00 97.69 358 ILE A O 1
ATOM 2849 N N . ASN A 1 359 ? -14.517 4.105 8.194 1.00 97.44 359 ASN A N 1
ATOM 2850 C CA . ASN A 1 359 ? -13.205 4.752 8.196 1.00 97.44 359 ASN A CA 1
ATOM 2851 C C . ASN A 1 359 ? -12.127 3.762 7.732 1.00 97.44 359 ASN A C 1
ATOM 2853 O O . ASN A 1 359 ? -11.798 2.812 8.444 1.00 97.44 359 ASN A O 1
ATOM 2857 N N . LEU A 1 360 ? -11.522 4.031 6.571 1.00 94.25 360 LEU A N 1
ATOM 2858 C CA . LEU A 1 360 ? -10.537 3.150 5.931 1.00 94.25 360 LEU A CA 1
ATOM 2859 C C . LEU A 1 360 ? -9.181 3.042 6.659 1.00 94.25 360 LEU A C 1
ATOM 2861 O O . LEU A 1 360 ? -8.330 2.262 6.229 1.00 94.25 360 LEU A O 1
ATOM 2865 N N . GLY A 1 361 ? -8.953 3.813 7.727 1.00 91.00 361 GLY A N 1
ATOM 2866 C CA . GLY A 1 361 ? -7.719 3.738 8.523 1.00 91.00 361 GLY A CA 1
ATOM 2867 C C . GLY A 1 361 ? -7.898 3.776 10.045 1.00 91.00 361 GLY A C 1
ATOM 2868 O O . GLY A 1 361 ? -6.911 3.748 10.768 1.00 91.00 361 GLY A O 1
ATOM 2869 N N . GLY A 1 362 ? -9.127 3.866 10.555 1.00 94.50 362 GLY A N 1
ATOM 2870 C CA . GLY A 1 362 ? -9.377 3.884 12.002 1.00 94.50 362 GLY A CA 1
ATOM 2871 C C . GLY A 1 362 ? -9.307 2.501 12.654 1.00 94.50 362 GLY A C 1
ATOM 2872 O O . GLY A 1 362 ? -9.111 1.486 11.981 1.00 94.50 362 GLY A O 1
ATOM 2873 N N . GLY A 1 363 ? -9.553 2.467 13.963 1.00 97.31 363 GLY A N 1
ATOM 2874 C CA . GLY A 1 363 ? -9.616 1.238 14.759 1.00 97.31 363 GLY A CA 1
ATOM 2875 C C . GLY A 1 363 ? -8.404 1.056 15.663 1.00 97.31 363 GLY A C 1
ATOM 2876 O O . GLY A 1 363 ? -7.877 -0.048 15.783 1.00 97.31 363 GLY A O 1
ATOM 2877 N N . PHE A 1 364 ? -7.921 2.141 16.270 1.00 97.69 364 PHE A N 1
ATOM 2878 C CA . PHE A 1 364 ? -6.735 2.167 17.123 1.00 97.69 364 PHE A CA 1
ATOM 2879 C C . PHE A 1 364 ? -7.049 1.693 18.548 1.00 97.69 364 PHE A C 1
ATOM 2881 O O . PHE A 1 364 ? -6.844 2.403 19.538 1.00 97.69 364 PHE A O 1
ATOM 2888 N N . HIS A 1 365 ? -7.539 0.459 18.648 1.00 98.25 365 HIS A N 1
ATOM 2889 C CA . HIS A 1 365 ? -8.140 -0.103 19.855 1.00 98.25 365 HIS A CA 1
ATOM 2890 C C . HIS A 1 365 ? -7.171 -0.361 21.025 1.00 98.25 365 HIS A C 1
ATOM 2892 O O . HIS A 1 365 ? -7.623 -0.562 22.148 1.00 98.25 365 HIS A O 1
ATOM 2898 N N . HIS A 1 366 ? -5.850 -0.285 20.818 1.00 97.94 366 HIS A N 1
ATOM 2899 C CA . HIS A 1 366 ? -4.848 -0.476 21.878 1.00 97.94 366 HIS A CA 1
ATOM 2900 C C . HIS A 1 366 ? -4.442 0.814 22.600 1.00 97.94 366 HIS A C 1
ATOM 2902 O O . HIS A 1 366 ? -3.800 0.765 23.655 1.00 97.94 366 HIS A O 1
ATOM 2908 N N . CYS A 1 367 ? -4.761 1.986 22.044 1.00 98.25 367 CYS A N 1
ATOM 2909 C CA . CYS A 1 367 ? -4.432 3.245 22.700 1.00 98.25 367 CYS A CA 1
ATOM 2910 C C . CYS A 1 367 ? -5.529 3.627 23.691 1.00 98.25 367 CYS A C 1
ATOM 2912 O O . CYS A 1 367 ? -6.690 3.726 23.315 1.00 98.25 367 CYS A O 1
ATOM 2914 N N . CYS A 1 368 ? -5.143 3.934 24.927 1.00 98.25 368 CYS A N 1
ATOM 2915 C CA . CYS A 1 368 ? -6.010 4.596 25.898 1.00 98.25 368 CYS A CA 1
ATOM 2916 C C . CYS A 1 368 ? -5.626 6.076 26.067 1.00 98.25 368 CYS A C 1
ATOM 2918 O O . CYS A 1 368 ? -4.626 6.566 25.521 1.00 98.25 368 CYS A O 1
ATOM 2920 N N . SER A 1 369 ? -6.381 6.795 26.892 1.00 97.88 369 SER A N 1
ATOM 2921 C CA . SER A 1 369 ? -6.148 8.192 27.289 1.00 97.88 369 SER A CA 1
ATOM 2922 C C . SER A 1 369 ? -4.702 8.519 27.705 1.00 97.88 369 SER A C 1
ATOM 2924 O O . SER A 1 369 ? -4.201 9.625 27.469 1.00 97.88 369 SER A O 1
ATOM 2926 N N . SER A 1 370 ? -3.966 7.580 28.298 1.00 97.81 370 SER A N 1
ATOM 2927 C CA . SER A 1 370 ? -2.627 7.845 28.850 1.00 97.81 370 SER A CA 1
ATOM 2928 C C . SER A 1 370 ? -1.483 7.049 28.216 1.00 97.81 370 SER A C 1
ATOM 2930 O O . SER A 1 370 ? -0.315 7.318 28.529 1.00 97.81 370 SER A O 1
ATOM 2932 N N . LYS A 1 371 ? -1.774 6.097 27.321 1.00 97.50 371 LYS A N 1
ATOM 2933 C CA . LYS A 1 371 ? -0.777 5.173 26.770 1.00 97.50 371 LYS A CA 1
ATOM 2934 C C . LYS A 1 371 ? -1.207 4.624 25.406 1.00 97.50 371 LYS A C 1
ATOM 2936 O O . LYS A 1 371 ? -2.296 4.088 25.281 1.00 97.50 371 LYS A O 1
ATOM 2941 N N . GLY A 1 372 ? -0.300 4.686 24.433 1.00 94.94 372 GLY A N 1
ATOM 2942 C CA . GLY A 1 372 ? -0.384 3.948 23.169 1.00 94.94 372 GLY A CA 1
ATOM 2943 C C . GLY A 1 372 ? 0.426 2.650 23.189 1.00 94.94 372 GLY A C 1
ATOM 2944 O O . GLY A 1 372 ? 1.307 2.469 24.042 1.00 94.94 372 GLY A O 1
ATOM 2945 N N . GLY A 1 373 ? 0.157 1.784 22.218 1.00 89.19 373 GLY A N 1
ATOM 2946 C CA . GLY A 1 373 ? 0.778 0.469 22.014 1.00 89.19 373 GLY A CA 1
ATOM 2947 C C . GLY A 1 373 ? 0.150 -0.236 20.811 1.00 89.19 373 GLY A C 1
ATOM 2948 O O . GLY A 1 373 ? -0.830 0.283 20.285 1.00 89.19 373 GLY A O 1
ATOM 2949 N N . GLY A 1 374 ? 0.718 -1.357 20.351 1.00 86.94 374 GLY A N 1
ATOM 2950 C CA . GLY A 1 374 ? 0.151 -2.161 19.260 1.00 86.94 374 GLY A CA 1
ATOM 2951 C C . GLY A 1 374 ? -0.216 -1.335 18.024 1.00 86.94 374 GLY A C 1
ATOM 2952 O O . GLY A 1 374 ? -1.357 -1.344 17.581 1.00 86.94 374 GLY A O 1
ATOM 2953 N N . PHE A 1 375 ? 0.715 -0.518 17.522 1.00 89.56 375 PHE A N 1
ATOM 2954 C CA . PHE A 1 375 ? 0.520 0.388 16.376 1.00 89.56 375 PHE A CA 1
ATOM 2955 C C . PHE A 1 375 ? -0.442 1.569 16.600 1.00 89.56 375 PHE A C 1
ATOM 2957 O O . PHE A 1 375 ? -0.608 2.394 15.704 1.00 89.56 375 PHE A O 1
ATOM 2964 N N . CYS A 1 376 ? -1.020 1.721 17.794 1.00 96.00 376 CYS A N 1
ATOM 2965 C CA . CYS A 1 376 ? -2.059 2.704 18.101 1.00 96.00 376 CYS A CA 1
ATOM 2966 C C . CYS A 1 376 ? -1.489 3.895 18.902 1.00 96.00 376 CYS A C 1
ATOM 2968 O O . CYS A 1 376 ? -1.283 3.778 20.116 1.00 96.00 376 CYS A O 1
ATOM 2970 N N . PRO A 1 377 ? -1.202 5.059 18.279 1.00 96.50 377 PRO A N 1
ATOM 2971 C CA . PRO A 1 377 ? -0.722 6.243 18.998 1.00 96.50 377 PRO A CA 1
ATOM 2972 C C . PRO A 1 377 ? -1.830 7.135 19.564 1.00 96.50 377 PRO A C 1
ATOM 2974 O O . PRO A 1 377 ? -1.540 7.947 20.445 1.00 96.50 377 PRO A O 1
ATOM 2977 N N . TYR A 1 378 ? -3.062 7.015 19.073 1.00 98.56 378 TYR A N 1
ATOM 2978 C CA . TYR A 1 378 ? -4.199 7.834 19.491 1.00 98.56 378 TYR A CA 1
ATOM 2979 C C . TYR A 1 378 ? -5.412 6.939 19.748 1.00 98.56 378 TYR A C 1
ATOM 2981 O O . TYR A 1 378 ? -5.595 5.957 19.040 1.00 98.56 378 TYR A O 1
ATOM 2989 N N . ALA A 1 379 ? -6.213 7.269 20.759 1.00 98.50 379 ALA A N 1
ATOM 2990 C CA . ALA A 1 379 ? -7.391 6.513 21.185 1.00 98.50 379 ALA A CA 1
ATOM 2991 C C . ALA A 1 379 ? -8.600 6.945 20.347 1.00 98.50 379 ALA A C 1
ATOM 2993 O O . ALA A 1 379 ? -9.469 7.676 20.823 1.00 98.50 379 ALA A O 1
ATOM 2994 N N . ASP A 1 380 ? -8.609 6.585 19.064 1.00 98.62 380 ASP A N 1
ATOM 2995 C CA . ASP A 1 380 ? -9.593 7.088 18.103 1.00 98.62 380 ASP A CA 1
ATOM 2996 C C . ASP A 1 380 ? -11.025 6.623 18.397 1.00 98.62 380 ASP A C 1
ATOM 2998 O O . ASP A 1 380 ? -11.943 7.427 18.260 1.00 98.62 380 ASP A O 1
ATOM 3002 N N . ILE A 1 381 ? -11.216 5.387 18.867 1.00 98.75 381 ILE A N 1
ATOM 3003 C CA . ILE A 1 381 ? -12.516 4.858 19.310 1.00 98.75 381 ILE A CA 1
ATOM 3004 C C . ILE A 1 381 ? -13.032 5.649 20.520 1.00 98.75 381 ILE A C 1
ATOM 3006 O O . ILE A 1 381 ? -14.171 6.119 20.514 1.00 98.75 381 ILE A O 1
ATOM 3010 N N . THR A 1 382 ? -12.185 5.862 21.535 1.00 98.69 382 THR A N 1
ATOM 3011 C CA . THR A 1 382 ? -12.543 6.664 22.715 1.00 98.69 382 THR A CA 1
ATOM 3012 C C . THR A 1 382 ? -12.879 8.101 22.318 1.00 98.69 382 THR A C 1
ATOM 3014 O O . THR A 1 382 ? -13.897 8.644 22.746 1.00 98.69 382 THR A O 1
ATOM 3017 N N . LEU A 1 383 ? -12.055 8.722 21.466 1.00 98.75 383 LEU A N 1
ATOM 3018 C CA . LEU A 1 383 ? -12.282 10.077 20.963 1.00 98.75 383 LEU A CA 1
ATOM 3019 C C . LEU A 1 383 ? -13.571 10.174 20.149 1.00 98.75 383 LEU A C 1
ATOM 3021 O O . LEU A 1 383 ? -14.323 11.118 20.359 1.00 98.75 383 LEU A O 1
ATOM 3025 N N . LEU A 1 384 ? -13.859 9.215 19.267 1.00 98.69 384 LEU A N 1
ATOM 3026 C CA . LEU A 1 384 ? -15.120 9.149 18.529 1.00 98.69 384 LEU A CA 1
ATOM 3027 C C . LEU A 1 384 ? -16.299 9.240 19.500 1.00 98.69 384 LEU A C 1
ATOM 3029 O O . LEU A 1 384 ? -17.109 10.157 19.375 1.00 98.69 384 LEU A O 1
ATOM 3033 N N . LEU A 1 385 ? -16.376 8.344 20.488 1.00 98.69 385 LEU A N 1
ATOM 3034 C CA . LEU A 1 385 ? -17.523 8.286 21.397 1.00 98.69 385 LEU A CA 1
ATOM 3035 C C . LEU A 1 385 ? -17.623 9.515 22.300 1.00 98.69 385 LEU A C 1
ATOM 3037 O O . LEU A 1 385 ? -18.690 10.118 22.379 1.00 98.69 385 LEU A O 1
ATOM 3041 N N . VAL A 1 386 ? -16.517 9.950 22.911 1.00 98.31 386 VAL A N 1
ATOM 3042 C CA . VAL A 1 386 ? -16.502 11.165 23.745 1.00 98.31 386 VAL A CA 1
ATOM 3043 C C . VAL A 1 386 ? -16.944 12.386 22.938 1.00 98.31 386 VAL A C 1
ATOM 3045 O O . VAL A 1 386 ? -17.699 13.219 23.436 1.00 98.31 386 VAL A O 1
ATOM 3048 N N . ARG A 1 387 ? -16.526 12.499 21.671 1.00 97.81 387 ARG A N 1
ATOM 3049 C CA . ARG A 1 387 ? -16.943 13.612 20.812 1.00 97.81 387 ARG A CA 1
ATOM 3050 C C . ARG A 1 387 ? -18.398 13.502 20.373 1.00 97.81 387 ARG A C 1
ATOM 3052 O O . ARG A 1 387 ? -19.031 14.544 20.262 1.00 97.81 387 ARG A O 1
ATOM 3059 N N . LEU A 1 388 ? -18.942 12.306 20.154 1.00 98.12 388 LEU A N 1
ATOM 3060 C CA . LEU A 1 388 ? -20.375 12.147 19.889 1.00 98.12 388 LEU A CA 1
ATOM 3061 C C . LEU A 1 388 ? -21.222 12.492 21.117 1.00 98.12 388 LEU A C 1
ATOM 3063 O O . LEU A 1 388 ? -22.189 13.230 20.970 1.00 98.12 388 LEU A O 1
ATOM 3067 N N . PHE A 1 389 ? -20.829 12.060 22.317 1.00 98.00 389 PHE A N 1
ATOM 3068 C CA . PHE A 1 389 ? -21.515 12.453 23.552 1.00 98.00 389 PHE A CA 1
ATOM 3069 C C . PHE A 1 389 ? -21.457 13.972 23.788 1.00 98.00 389 PHE A C 1
ATOM 3071 O O . PHE A 1 389 ? -22.455 14.569 24.183 1.00 98.00 389 PHE A O 1
ATOM 3078 N N . ASP A 1 390 ? -20.316 14.614 23.503 1.00 96.31 390 ASP A N 1
ATOM 3079 C CA . ASP A 1 390 ? -20.156 16.071 23.622 1.00 96.31 390 ASP A CA 1
ATOM 3080 C C . ASP A 1 390 ? -21.000 16.848 22.587 1.00 96.31 390 ASP A C 1
ATOM 3082 O O . ASP A 1 390 ? -21.540 17.909 22.897 1.00 96.31 390 ASP A O 1
ATOM 3086 N N . LEU A 1 391 ? -21.032 16.387 21.329 1.00 95.81 391 LEU A N 1
ATOM 3087 C CA . LEU A 1 391 ? -21.542 17.164 20.188 1.00 95.81 391 LEU A CA 1
ATOM 3088 C C . LEU A 1 391 ? -22.974 16.815 19.782 1.00 95.81 391 LEU A C 1
ATOM 3090 O O . LEU A 1 391 ? -23.674 17.670 19.251 1.00 95.81 391 LEU A O 1
ATOM 3094 N N . GLU A 1 392 ? -23.404 15.580 20.023 1.00 96.94 392 GLU A N 1
ATOM 3095 C CA . GLU A 1 392 ? -24.709 15.052 19.622 1.00 96.94 392 GLU A CA 1
ATOM 3096 C C . GLU A 1 392 ? -25.495 14.480 20.829 1.00 96.94 392 GLU A C 1
ATOM 3098 O O . GLU A 1 392 ? -26.105 13.415 20.704 1.00 96.94 392 GLU A O 1
ATOM 3103 N N . PRO A 1 393 ? -25.540 15.152 22.004 1.00 96.38 393 PRO A N 1
ATOM 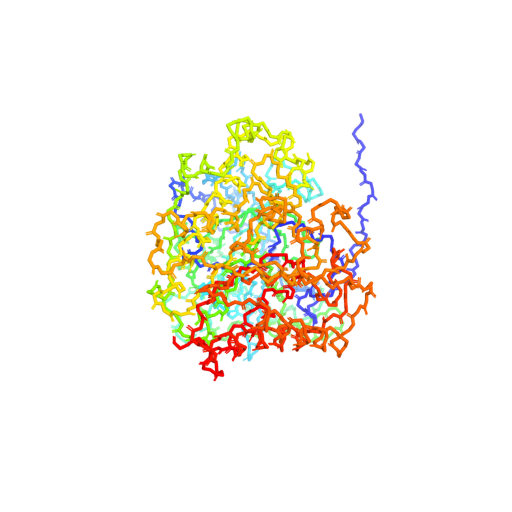3104 C CA . PRO A 1 393 ? -26.120 14.584 23.231 1.00 96.38 393 PRO A CA 1
ATOM 3105 C C . PRO A 1 393 ? -27.623 14.277 23.129 1.00 96.38 393 PRO A C 1
ATOM 3107 O O . PRO A 1 393 ? -28.158 13.498 23.913 1.00 96.38 393 PRO A O 1
ATOM 3110 N N . SER A 1 394 ? -28.327 14.881 22.165 1.00 96.94 394 SER A N 1
ATOM 3111 C CA . SER A 1 394 ? -29.737 14.588 21.880 1.00 96.94 394 SER A CA 1
ATOM 3112 C C . SER A 1 394 ? -29.945 13.326 21.037 1.00 96.94 394 SER A C 1
ATOM 3114 O O . SER A 1 394 ? -31.062 12.815 20.992 1.00 96.94 394 SER A O 1
ATOM 3116 N N . ARG A 1 395 ? -28.900 12.834 20.360 1.00 97.56 395 ARG A N 1
ATOM 3117 C CA . ARG A 1 395 ? -28.952 11.678 19.451 1.00 97.56 395 ARG A CA 1
ATOM 3118 C C . ARG A 1 395 ? -28.183 10.477 19.977 1.00 97.56 395 ARG A C 1
ATOM 3120 O O . ARG A 1 395 ? -28.521 9.365 19.601 1.00 97.56 395 ARG A O 1
ATOM 3127 N N . VAL A 1 396 ? -27.155 10.695 20.799 1.00 98.19 396 VAL A N 1
ATOM 3128 C CA . VAL A 1 396 ? -26.291 9.632 21.318 1.00 98.19 396 VAL A CA 1
ATOM 3129 C C . VAL A 1 396 ? -26.134 9.785 22.823 1.00 98.19 396 VAL A C 1
ATOM 3131 O O . VAL A 1 396 ? -25.440 10.681 23.299 1.00 98.19 396 VAL A O 1
ATOM 3134 N N . GLN A 1 397 ? -26.762 8.881 23.567 1.00 97.69 397 GLN A N 1
ATOM 3135 C CA . GLN A 1 397 ? -26.595 8.729 25.012 1.00 97.69 397 GLN A CA 1
ATOM 3136 C C . GLN A 1 397 ? -25.973 7.376 25.352 1.00 97.69 397 GLN A C 1
ATOM 3138 O O . GLN A 1 397 ? -25.199 7.288 26.297 1.00 97.69 397 GLN A O 1
ATOM 3143 N N . ASN A 1 398 ? -26.272 6.343 24.562 1.00 98.44 398 ASN A N 1
ATOM 3144 C CA . ASN A 1 398 ? -25.809 4.975 24.741 1.00 98.44 398 ASN A CA 1
ATOM 3145 C C . ASN A 1 398 ? -25.053 4.503 23.499 1.00 98.44 398 ASN A C 1
ATOM 3147 O O . ASN A 1 398 ? -25.577 4.555 22.387 1.00 98.44 398 ASN A O 1
ATOM 3151 N N . ALA A 1 399 ? -23.842 3.986 23.673 1.00 98.75 399 ALA A N 1
ATOM 3152 C CA . ALA A 1 399 ? -23.039 3.459 22.575 1.00 98.75 399 ALA A CA 1
ATOM 3153 C C . ALA A 1 399 ? -22.633 2.008 22.830 1.00 98.75 399 ALA A C 1
ATOM 3155 O O . ALA A 1 399 ? -22.400 1.605 23.969 1.00 98.75 399 ALA A O 1
ATOM 3156 N N . MET A 1 400 ? -22.531 1.218 21.764 1.00 98.88 400 MET A N 1
ATOM 3157 C CA . MET A 1 400 ? -21.989 -0.137 21.829 1.00 98.88 400 MET A CA 1
ATOM 3158 C C . MET A 1 400 ? -20.709 -0.226 21.005 1.00 98.88 400 MET A C 1
ATOM 3160 O O . MET A 1 400 ? -20.694 0.159 19.839 1.00 98.88 400 MET A O 1
ATOM 3164 N N . ILE A 1 401 ? -19.646 -0.752 21.605 1.00 98.94 401 ILE A N 1
ATOM 3165 C CA . ILE A 1 401 ? -18.418 -1.135 20.911 1.00 98.94 401 ILE A CA 1
ATOM 3166 C C . ILE A 1 401 ? -18.486 -2.638 20.656 1.00 98.94 401 ILE A C 1
ATOM 3168 O O . ILE A 1 401 ? -18.736 -3.419 21.575 1.00 98.94 401 ILE A O 1
ATOM 3172 N N . ILE A 1 402 ? -18.279 -3.025 19.402 1.00 98.88 402 ILE A N 1
ATOM 3173 C CA . ILE A 1 402 ? -18.147 -4.412 18.965 1.00 98.88 402 ILE A CA 1
ATOM 3174 C C . ILE A 1 402 ? -16.743 -4.543 18.396 1.00 98.88 402 ILE A C 1
ATOM 3176 O O . ILE A 1 402 ? -16.487 -4.069 17.290 1.00 98.88 402 ILE A O 1
ATOM 3180 N N . ASP A 1 403 ? -15.840 -5.143 19.161 1.00 98.88 403 ASP A N 1
ATOM 3181 C CA . ASP A 1 403 ? -14.461 -5.373 18.747 1.00 98.88 403 ASP A CA 1
ATOM 3182 C C . ASP A 1 403 ? -14.280 -6.827 18.311 1.00 98.88 403 ASP A C 1
ATOM 3184 O O . ASP A 1 403 ? -14.506 -7.756 19.086 1.00 98.88 403 ASP A O 1
ATOM 3188 N N . LEU A 1 404 ? -13.980 -7.016 17.025 1.00 98.81 404 LEU A N 1
ATOM 3189 C CA . LEU A 1 404 ? -13.780 -8.322 16.392 1.00 98.81 404 LEU A CA 1
ATOM 3190 C C . LEU A 1 404 ? -12.402 -8.427 15.723 1.00 98.81 404 LEU A C 1
ATOM 3192 O O . LEU A 1 404 ? -12.217 -9.272 14.838 1.00 98.81 404 LEU A O 1
ATOM 3196 N N . ASP A 1 405 ? -11.469 -7.555 16.106 1.00 98.56 405 ASP A N 1
ATOM 3197 C CA . ASP A 1 405 ? -10.043 -7.741 15.847 1.00 98.56 405 ASP A CA 1
ATOM 3198 C C . ASP A 1 405 ? -9.522 -8.973 16.614 1.00 98.56 405 ASP A C 1
ATOM 3200 O O . ASP A 1 405 ? -10.098 -9.400 17.617 1.00 98.56 405 ASP A O 1
ATOM 3204 N N . ALA A 1 406 ? -8.455 -9.609 16.123 1.00 97.88 406 ALA A N 1
ATOM 3205 C CA . ALA A 1 406 ? -7.896 -10.778 16.794 1.00 97.88 406 ALA A CA 1
ATOM 3206 C C . ALA A 1 406 ? -7.347 -10.448 18.189 1.00 97.88 406 ALA A C 1
ATOM 3208 O O . ALA A 1 406 ? -7.297 -11.336 19.048 1.00 97.88 406 ALA A O 1
ATOM 3209 N N . HIS A 1 407 ? -6.908 -9.209 18.406 1.00 97.62 407 HIS A N 1
ATOM 3210 C CA . HIS A 1 407 ? -6.335 -8.741 19.656 1.00 97.62 407 HIS A CA 1
ATOM 3211 C C . HIS A 1 407 ? -7.404 -8.092 20.538 1.00 97.62 407 HIS A C 1
ATOM 3213 O O . HIS A 1 407 ? -8.309 -7.421 20.059 1.00 97.62 407 HIS A O 1
ATOM 3219 N N . GLN A 1 408 ? -7.266 -8.252 21.855 1.00 98.25 408 GLN A N 1
ATOM 3220 C CA . GLN A 1 408 ? -8.139 -7.577 22.821 1.00 98.25 408 GLN A CA 1
ATOM 3221 C C . GLN A 1 408 ? -8.006 -6.050 22.690 1.00 98.25 408 GLN A C 1
ATOM 3223 O O . GLN A 1 408 ? -6.886 -5.522 22.761 1.00 98.25 408 GLN A O 1
ATOM 3228 N N . GLY A 1 409 ? -9.133 -5.343 22.615 1.00 98.00 409 GLY A N 1
ATOM 3229 C CA . GLY A 1 409 ? -9.230 -3.887 22.501 1.00 98.00 409 GLY A CA 1
ATOM 3230 C C . GLY A 1 409 ? -8.957 -3.130 23.804 1.00 98.00 409 GLY A C 1
ATOM 3231 O O . GLY A 1 409 ? -9.716 -2.254 24.221 1.00 98.00 409 GLY A O 1
ATOM 3232 N N . ASN A 1 410 ? -7.844 -3.440 24.469 1.00 98.25 410 ASN A N 1
ATOM 3233 C CA . ASN A 1 410 ? -7.551 -2.994 25.833 1.00 98.25 410 ASN A CA 1
ATOM 3234 C C . ASN A 1 410 ? -7.479 -1.464 26.029 1.00 98.25 410 ASN A C 1
ATOM 3236 O O . ASN A 1 410 ? -7.509 -0.988 27.165 1.00 98.25 410 ASN A O 1
ATOM 3240 N N . GLY A 1 411 ? -7.350 -0.677 24.960 1.00 98.31 411 GLY A N 1
ATOM 3241 C CA . GLY A 1 411 ? -7.345 0.782 25.011 1.00 98.31 411 GLY A CA 1
ATOM 3242 C C . GLY A 1 411 ? -8.707 1.357 25.401 1.00 98.31 411 GLY A C 1
ATOM 3243 O O . GLY A 1 411 ? -8.815 2.025 26.434 1.00 98.31 411 GLY A O 1
ATOM 3244 N N . HIS A 1 412 ? -9.743 1.061 24.607 1.00 98.38 412 HIS A N 1
ATOM 3245 C CA . HIS A 1 412 ? -11.107 1.549 24.859 1.00 98.38 412 HIS A CA 1
ATOM 3246 C C . HIS A 1 412 ? -11.730 0.886 26.093 1.00 98.38 412 HIS A C 1
ATOM 3248 O O . HIS A 1 412 ? -12.397 1.561 26.875 1.00 98.38 412 HIS A O 1
ATOM 3254 N N . GLU A 1 413 ? -11.410 -0.382 26.355 1.00 98.56 413 GLU A N 1
ATOM 3255 C CA . GLU A 1 413 ? -11.817 -1.082 27.576 1.00 98.56 413 GLU A CA 1
ATOM 3256 C C . GLU A 1 413 ? -11.344 -0.376 28.853 1.00 98.56 413 GLU A C 1
ATOM 3258 O O . GLU A 1 413 ? -12.091 -0.267 29.827 1.00 98.56 413 GLU A O 1
ATOM 3263 N N . ARG A 1 414 ? -10.101 0.123 28.870 1.00 98.19 414 ARG A N 1
ATOM 3264 C CA . ARG A 1 414 ? -9.564 0.870 30.017 1.00 98.19 414 ARG A CA 1
ATOM 3265 C C . ARG A 1 414 ? -10.234 2.222 30.181 1.00 98.19 414 ARG A C 1
ATOM 3267 O O . ARG A 1 414 ? -10.511 2.614 31.311 1.00 98.19 414 ARG A O 1
ATOM 3274 N N . ASP A 1 415 ? -10.461 2.928 29.078 1.00 98.31 415 ASP A N 1
ATOM 3275 C CA . ASP A 1 415 ? -11.055 4.264 29.117 1.00 98.31 415 ASP A CA 1
ATOM 3276 C C . ASP A 1 415 ? -12.535 4.227 29.552 1.00 98.31 415 ASP A C 1
ATOM 3278 O O . ASP A 1 415 ? -12.991 5.168 30.199 1.00 98.31 415 ASP A O 1
ATOM 3282 N N . PHE A 1 416 ? -13.265 3.138 29.271 1.00 98.31 416 PHE A N 1
ATOM 3283 C CA . PHE A 1 416 ? -14.702 3.010 29.567 1.00 98.31 416 PHE A CA 1
ATOM 3284 C C . PHE A 1 416 ? -15.064 2.042 30.708 1.00 98.31 416 PHE A C 1
ATOM 3286 O O . PHE A 1 416 ? -16.242 1.728 30.879 1.00 98.31 416 PHE A O 1
ATOM 3293 N N . LYS A 1 417 ? -14.096 1.602 31.524 1.00 93.88 417 LYS A N 1
ATOM 3294 C CA . LYS A 1 417 ? -14.283 0.599 32.597 1.00 93.88 417 LYS A CA 1
ATOM 3295 C C . LYS A 1 417 ? -15.500 0.821 33.499 1.00 93.88 417 LYS A C 1
ATOM 3297 O O . LYS A 1 417 ? -16.211 -0.131 33.802 1.00 93.88 417 LYS A O 1
ATOM 3302 N N . ASP A 1 418 ? -15.764 2.073 33.860 1.00 91.38 418 ASP A N 1
ATOM 3303 C CA . ASP A 1 418 ? -16.855 2.456 34.764 1.00 91.38 418 ASP A CA 1
ATOM 3304 C C . ASP A 1 418 ? -17.943 3.286 34.050 1.00 91.38 418 ASP A C 1
ATOM 3306 O O . ASP A 1 418 ? -18.645 4.086 34.666 1.00 91.38 418 ASP A O 1
ATOM 3310 N N . THR A 1 419 ? -18.069 3.148 32.724 1.00 96.38 419 THR A N 1
ATOM 3311 C CA . THR A 1 419 ? -19.025 3.920 31.914 1.00 96.38 419 THR A CA 1
ATOM 3312 C C . THR A 1 419 ? -20.251 3.080 31.554 1.00 96.38 419 THR A C 1
ATOM 3314 O O . THR A 1 419 ? -20.254 2.321 30.584 1.00 96.38 419 THR A O 1
ATOM 3317 N N . GLU A 1 420 ? -21.338 3.238 32.313 1.00 96.19 420 GLU A N 1
ATOM 3318 C CA . GLU A 1 420 ? -22.582 2.470 32.121 1.00 96.19 420 GLU A CA 1
ATOM 3319 C C . GLU A 1 420 ? -23.248 2.703 30.753 1.00 96.19 420 GLU A C 1
ATOM 3321 O O . GLU A 1 420 ? -23.878 1.793 30.203 1.00 96.19 420 GLU A O 1
ATOM 3326 N N . THR A 1 421 ? -23.033 3.872 30.153 1.00 97.88 421 THR A N 1
ATOM 3327 C CA . THR A 1 421 ? -23.545 4.243 28.826 1.00 97.88 421 THR A CA 1
ATOM 3328 C C . THR A 1 421 ? -22.753 3.651 27.655 1.00 97.88 421 THR A C 1
ATOM 3330 O O . THR A 1 421 ? -23.134 3.850 26.501 1.00 97.88 421 THR A O 1
ATOM 3333 N N . VAL A 1 422 ? -21.668 2.905 27.911 1.00 98.69 422 VAL A N 1
ATOM 3334 C CA . VAL A 1 422 ? -20.867 2.237 26.871 1.00 98.69 422 VAL A CA 1
ATOM 3335 C C . VAL A 1 422 ? -20.845 0.727 27.090 1.00 98.69 422 VAL A C 1
ATOM 3337 O O . VAL A 1 422 ? -20.238 0.228 28.037 1.00 98.69 422 VAL A O 1
ATOM 3340 N N . TYR A 1 423 ? -21.501 -0.021 26.204 1.00 98.75 423 TYR A N 1
ATOM 3341 C CA . TYR A 1 423 ? -21.493 -1.485 26.217 1.00 98.75 423 TYR A CA 1
ATOM 3342 C C . TYR A 1 423 ? -20.353 -2.023 25.356 1.00 98.75 423 TYR A C 1
ATOM 3344 O O . TYR A 1 423 ? -20.274 -1.692 24.177 1.00 98.75 423 TYR A O 1
ATOM 3352 N N . ILE A 1 424 ? -19.507 -2.891 25.913 1.00 98.81 424 ILE A N 1
ATOM 3353 C CA . ILE A 1 424 ? -18.381 -3.488 25.183 1.00 98.81 424 ILE A CA 1
ATOM 3354 C C . ILE A 1 424 ? -18.630 -4.983 24.974 1.00 98.81 424 ILE A C 1
ATOM 3356 O O . ILE A 1 424 ? -18.785 -5.748 25.934 1.00 98.81 424 ILE A O 1
ATOM 3360 N N . LEU A 1 425 ? -18.658 -5.381 23.705 1.00 98.81 425 LEU A N 1
ATOM 3361 C CA . LEU A 1 425 ? -18.545 -6.756 23.237 1.00 98.81 425 LEU A CA 1
ATOM 3362 C C . LEU A 1 425 ? -17.176 -6.889 22.568 1.00 98.81 425 LEU A C 1
ATOM 3364 O O . LEU A 1 425 ? -16.892 -6.151 21.629 1.00 98.81 425 LEU A O 1
ATOM 3368 N N . ASP A 1 426 ? -16.360 -7.833 23.029 1.00 98.81 426 ASP A N 1
ATOM 3369 C CA . ASP A 1 426 ? -15.052 -8.115 22.431 1.00 98.81 426 ASP A CA 1
ATOM 3370 C C . ASP A 1 426 ? -14.871 -9.634 22.250 1.00 98.81 426 ASP A C 1
ATOM 3372 O O . ASP A 1 426 ? -15.113 -10.426 23.175 1.00 98.81 426 ASP A O 1
ATOM 3376 N N . MET A 1 427 ? -14.502 -10.048 21.036 1.00 98.56 427 MET A N 1
ATOM 3377 C CA . MET A 1 427 ? -14.174 -11.430 20.691 1.00 98.56 427 MET A CA 1
ATOM 3378 C C . MET A 1 427 ? -12.753 -11.527 20.141 1.00 98.56 427 MET A C 1
ATOM 3380 O O . MET A 1 427 ? -12.532 -11.379 18.941 1.00 98.56 427 MET A O 1
ATOM 3384 N N . TYR A 1 428 ? -11.818 -11.911 21.001 1.00 98.62 428 TYR A N 1
ATOM 3385 C CA . TYR A 1 428 ? -10.390 -11.886 20.706 1.00 98.62 428 TYR A CA 1
ATOM 3386 C C . TYR A 1 428 ? -9.726 -13.235 20.990 1.00 98.62 428 TYR A C 1
ATOM 3388 O O . TYR A 1 428 ? -10.234 -14.086 21.728 1.00 98.62 428 TYR A O 1
ATOM 3396 N N . ASN A 1 429 ? -8.544 -13.445 20.422 1.00 98.12 429 ASN A N 1
ATOM 3397 C CA . ASN A 1 429 ? -7.696 -14.582 20.735 1.00 98.12 429 ASN A CA 1
ATOM 3398 C C . ASN A 1 429 ? -6.993 -14.359 22.085 1.00 98.12 429 ASN A C 1
ATOM 3400 O O . ASN A 1 429 ? -6.060 -13.570 22.206 1.00 98.12 429 ASN A O 1
ATOM 3404 N N . ALA A 1 430 ? -7.396 -15.095 23.121 1.00 97.50 430 ALA A N 1
ATOM 3405 C CA . ALA A 1 430 ? -6.907 -14.861 24.486 1.00 97.50 430 ALA A CA 1
ATOM 3406 C C . ALA A 1 430 ? -5.426 -15.220 24.714 1.00 97.50 430 ALA A C 1
ATOM 3408 O O . ALA A 1 430 ? -4.862 -14.963 25.781 1.00 97.50 430 ALA A O 1
ATOM 3409 N N . TYR A 1 431 ? -4.778 -15.838 23.727 1.00 95.44 431 TYR A N 1
ATOM 3410 C CA . TYR A 1 431 ? -3.411 -16.332 23.847 1.00 95.44 431 TYR A CA 1
ATOM 3411 C C . TYR A 1 431 ? -2.357 -15.395 23.241 1.00 95.44 431 TYR A C 1
ATOM 3413 O O . TYR A 1 431 ? -1.161 -15.617 23.475 1.00 95.44 431 TYR A O 1
ATOM 3421 N N . ILE A 1 432 ? -2.771 -14.344 22.530 1.00 90.44 432 ILE A N 1
ATOM 3422 C CA . ILE A 1 432 ? -1.883 -13.351 21.902 1.00 90.44 432 ILE A CA 1
ATOM 3423 C C . ILE A 1 432 ? -1.872 -12.028 22.687 1.00 90.44 432 ILE A C 1
ATOM 3425 O O . ILE A 1 432 ? -2.473 -11.930 23.758 1.00 90.44 432 ILE A O 1
ATOM 3429 N N . TYR A 1 433 ? -1.091 -11.045 22.228 1.00 89.31 433 TYR A N 1
ATOM 3430 C CA . TYR A 1 433 ? -1.065 -9.696 22.810 1.00 89.31 433 TYR A CA 1
ATOM 3431 C C . TYR A 1 433 ? -2.494 -9.122 22.910 1.00 89.31 433 TYR A C 1
ATOM 3433 O O . TYR A 1 433 ? -3.293 -9.391 22.016 1.00 89.31 433 TYR A O 1
ATOM 3441 N N . PRO A 1 434 ? -2.854 -8.348 23.955 1.00 94.94 434 PRO A N 1
ATOM 3442 C CA . PRO A 1 434 ? -2.047 -7.817 25.061 1.00 94.94 434 PRO A CA 1
ATOM 3443 C C . PRO A 1 434 ? -2.103 -8.607 26.382 1.00 94.94 434 PRO A C 1
ATOM 3445 O O . PRO A 1 434 ? -1.265 -8.358 27.250 1.00 94.94 434 PRO A O 1
ATOM 3448 N N . LYS A 1 435 ? -3.049 -9.545 26.556 1.00 94.75 435 LYS A N 1
ATOM 3449 C CA . LYS A 1 435 ? -3.317 -10.271 27.825 1.00 94.75 435 LYS A CA 1
ATOM 3450 C C . LYS A 1 435 ? -3.628 -9.343 29.003 1.00 94.75 435 LYS A C 1
ATOM 3452 O O . LYS A 1 435 ? -3.138 -9.529 30.121 1.00 94.75 435 LYS A O 1
ATOM 3457 N N . ASP A 1 436 ? -4.432 -8.319 28.748 1.00 96.75 436 ASP A N 1
ATOM 3458 C CA . ASP A 1 436 ? -4.723 -7.272 29.715 1.00 96.75 436 ASP A CA 1
ATOM 3459 C C . ASP A 1 436 ? -5.924 -7.650 30.596 1.00 96.75 436 ASP A C 1
ATOM 3461 O O . ASP A 1 436 ? -7.063 -7.252 30.352 1.00 96.75 436 ASP A O 1
ATOM 3465 N N . ASN A 1 437 ? -5.661 -8.443 31.639 1.00 95.56 437 ASN A N 1
ATOM 3466 C CA . ASN A 1 437 ? -6.702 -8.961 32.537 1.00 95.56 437 ASN A CA 1
ATOM 3467 C C . ASN A 1 437 ? -7.493 -7.869 33.269 1.00 95.56 437 ASN A C 1
ATOM 3469 O O . ASN A 1 437 ? -8.612 -8.127 33.697 1.00 95.56 437 ASN A O 1
ATOM 3473 N N . GLU A 1 438 ? -6.913 -6.681 33.457 1.00 95.88 438 GLU A N 1
ATOM 3474 C CA . GLU A 1 438 ? -7.605 -5.582 34.127 1.00 95.88 438 GLU A CA 1
ATOM 3475 C C . GLU A 1 438 ? -8.593 -4.898 33.182 1.00 95.88 438 GLU A C 1
ATOM 3477 O O . GLU A 1 438 ? -9.733 -4.657 33.572 1.00 95.88 438 GLU A O 1
ATOM 3482 N N . ALA A 1 439 ? -8.158 -4.608 31.951 1.00 96.56 439 ALA A N 1
ATOM 3483 C CA . ALA A 1 439 ? -9.003 -4.017 30.916 1.00 96.56 439 ALA A CA 1
ATOM 3484 C C . ALA A 1 439 ? -10.181 -4.939 30.568 1.00 96.56 439 ALA A C 1
ATOM 3486 O O . ALA A 1 439 ? -11.323 -4.497 30.495 1.00 96.56 439 ALA A O 1
ATOM 3487 N N . LYS A 1 440 ? -9.918 -6.250 30.519 1.00 94.88 440 LYS A N 1
ATOM 3488 C CA . LYS A 1 440 ? -10.912 -7.287 30.230 1.00 94.88 440 LYS A CA 1
ATOM 3489 C C . LYS A 1 440 ? -12.149 -7.228 31.137 1.00 94.88 440 LYS A C 1
ATOM 3491 O O . LYS A 1 440 ? -13.233 -7.635 30.728 1.00 94.88 440 LYS A O 1
ATOM 3496 N N . LEU A 1 441 ? -12.010 -6.737 32.373 1.00 95.75 441 LEU A N 1
ATOM 3497 C CA . LEU A 1 441 ? -13.128 -6.623 33.319 1.00 95.75 441 LEU A CA 1
ATOM 3498 C C . LEU A 1 441 ? -14.209 -5.635 32.856 1.00 95.75 441 LEU A C 1
ATOM 3500 O O . LEU A 1 441 ? -15.341 -5.729 33.320 1.00 95.75 441 LEU A O 1
ATOM 3504 N N . SER A 1 442 ? -13.877 -4.723 31.941 1.00 96.38 442 SER A N 1
ATOM 3505 C CA . SER A 1 442 ? -14.808 -3.766 31.336 1.00 96.38 442 SER A CA 1
ATOM 3506 C C . SER A 1 442 ? -15.709 -4.395 30.265 1.00 96.38 442 SER A C 1
ATOM 3508 O O . SER A 1 442 ? -16.725 -3.811 29.881 1.00 96.38 442 SER A O 1
ATOM 3510 N N . ILE A 1 443 ? -15.344 -5.574 29.749 1.00 97.94 443 ILE A N 1
ATOM 3511 C CA . ILE A 1 443 ? -16.062 -6.227 28.655 1.00 97.94 443 ILE A CA 1
ATOM 3512 C C . ILE A 1 443 ? -17.318 -6.903 29.212 1.00 97.94 443 ILE A C 1
ATOM 3514 O O . ILE A 1 443 ? -17.247 -7.893 29.944 1.00 97.94 443 ILE A O 1
ATOM 3518 N N . ARG A 1 444 ? -18.498 -6.416 28.822 1.00 97.88 444 ARG A N 1
ATOM 3519 C CA . ARG A 1 444 ? -19.781 -6.991 29.267 1.00 97.88 444 ARG A CA 1
ATOM 3520 C C . ARG A 1 444 ? -20.101 -8.305 28.554 1.00 97.88 444 ARG A C 1
ATOM 3522 O O . ARG A 1 444 ? -20.700 -9.209 29.143 1.00 97.88 444 ARG A O 1
ATOM 3529 N N . CYS A 1 445 ? -19.660 -8.439 27.302 1.00 98.12 445 CYS A N 1
ATOM 3530 C CA . CYS A 1 445 ? -19.818 -9.649 26.500 1.00 98.12 445 CYS A CA 1
ATOM 3531 C C . CYS A 1 445 ? -18.476 -10.080 25.889 1.00 98.12 445 CYS A C 1
ATOM 3533 O O . CYS A 1 445 ? -18.182 -9.778 24.736 1.00 98.12 445 CYS A O 1
ATOM 3535 N N . ALA A 1 446 ? -17.650 -10.765 26.686 1.00 97.50 446 ALA A N 1
ATOM 3536 C CA . ALA A 1 446 ? -16.346 -11.271 26.259 1.00 97.50 446 ALA A CA 1
ATOM 3537 C C . ALA A 1 446 ? -16.442 -12.684 25.663 1.00 97.50 446 ALA A C 1
ATOM 3539 O O . ALA A 1 446 ? -17.070 -13.572 26.253 1.00 97.50 446 ALA A O 1
ATOM 3540 N N . VAL A 1 447 ? -15.749 -12.924 24.548 1.00 98.31 447 VAL A N 1
ATOM 3541 C CA . VAL A 1 447 ? -15.480 -14.275 24.035 1.00 98.31 447 VAL A CA 1
ATOM 3542 C C . VAL A 1 447 ? -13.987 -14.464 23.848 1.00 98.31 447 VAL A C 1
ATOM 3544 O O . VAL A 1 447 ? -13.384 -13.931 22.926 1.00 98.31 447 VAL A O 1
ATOM 3547 N N . GLU A 1 448 ? -13.407 -15.307 24.692 1.00 98.25 448 GLU A N 1
ATOM 3548 C CA . GLU A 1 448 ? -12.013 -15.714 24.563 1.00 98.25 448 GLU A CA 1
ATOM 3549 C C . GLU A 1 448 ? -11.885 -16.874 23.581 1.00 98.25 448 GLU A C 1
ATOM 3551 O O . GLU A 1 448 ? -12.239 -18.022 23.869 1.00 98.25 448 GLU A O 1
ATOM 3556 N N . LEU A 1 449 ? -11.388 -16.556 22.393 1.00 98.56 449 LEU A N 1
ATOM 3557 C CA . LEU A 1 449 ? -11.150 -17.504 21.320 1.00 98.56 449 LEU A CA 1
ATOM 3558 C C . LEU A 1 449 ? -9.801 -18.197 21.512 1.00 98.56 449 LEU A C 1
ATOM 3560 O O . LEU A 1 449 ? -8.846 -17.643 22.062 1.00 98.56 449 LEU A O 1
ATOM 3564 N N . LYS A 1 450 ? -9.727 -19.443 21.041 1.00 98.38 450 LYS A N 1
ATOM 3565 C CA . LYS A 1 450 ? -8.482 -20.216 21.003 1.00 98.38 450 LYS A CA 1
ATOM 3566 C C . LYS A 1 450 ? -7.778 -19.996 19.670 1.00 98.38 450 LYS A C 1
ATOM 3568 O O . LYS A 1 450 ? -8.429 -19.688 18.670 1.00 98.38 450 LYS A O 1
ATOM 3573 N N . HIS A 1 451 ? -6.470 -20.241 19.642 1.00 96.00 451 HIS A N 1
ATOM 3574 C CA . HIS A 1 451 ? -5.721 -20.348 18.391 1.00 96.00 451 HIS A CA 1
ATOM 3575 C C . HIS A 1 451 ? -6.443 -21.231 17.375 1.00 96.00 451 HIS A C 1
ATOM 3577 O O . HIS A 1 451 ? -7.038 -22.244 17.747 1.00 96.00 451 HIS A O 1
ATOM 3583 N N . LEU A 1 452 ? -6.339 -20.853 16.101 1.00 97.25 452 LEU A N 1
ATOM 3584 C CA . LEU A 1 452 ? -6.902 -21.605 14.979 1.00 97.25 452 LEU A CA 1
ATOM 3585 C C . LEU A 1 452 ? -8.422 -21.819 15.072 1.00 97.25 452 LEU A C 1
ATOM 3587 O O . LEU A 1 452 ? -8.942 -22.772 14.500 1.00 97.25 452 LEU A O 1
ATOM 3591 N N . THR A 1 453 ? -9.148 -20.953 15.786 1.00 98.62 453 THR A N 1
ATOM 3592 C CA . THR A 1 453 ? -10.615 -20.980 15.741 1.00 98.62 453 THR A CA 1
ATOM 3593 C C . THR A 1 453 ? -11.088 -20.767 14.300 1.00 98.62 453 THR A C 1
ATOM 3595 O O . THR A 1 453 ? -10.651 -19.821 13.647 1.00 98.62 453 THR A O 1
ATOM 3598 N N . GLU A 1 454 ? -11.985 -21.637 13.836 1.00 98.62 454 GLU A N 1
ATOM 3599 C CA . GLU A 1 454 ? -12.550 -21.641 12.481 1.00 98.62 454 GLU A CA 1
ATOM 3600 C C . GLU A 1 454 ? -13.961 -21.023 12.430 1.00 98.62 454 GLU A C 1
ATOM 3602 O O . GLU A 1 454 ? -14.638 -20.864 13.455 1.00 98.62 454 GLU A O 1
ATOM 3607 N N . ASP A 1 455 ? -14.421 -20.738 11.210 1.00 98.69 455 ASP A N 1
ATOM 3608 C CA . ASP A 1 455 ? -15.655 -20.012 10.882 1.00 98.69 455 ASP A CA 1
ATOM 3609 C C . ASP A 1 455 ? -16.883 -20.473 11.671 1.00 98.69 455 ASP A C 1
ATOM 3611 O O . ASP A 1 455 ? -17.555 -19.666 12.309 1.00 98.69 455 ASP A O 1
ATOM 3615 N N . ALA A 1 456 ? -17.185 -21.775 11.658 1.00 98.62 456 ALA A N 1
ATOM 3616 C CA . ALA A 1 456 ? -18.433 -22.294 12.215 1.00 98.62 456 ALA A CA 1
ATOM 3617 C C . ALA A 1 456 ? -18.567 -22.006 13.719 1.00 98.62 456 ALA A C 1
ATOM 3619 O O . ALA A 1 456 ? -19.644 -21.647 14.200 1.00 98.62 456 ALA A O 1
ATOM 3620 N N . TYR A 1 457 ? -17.472 -22.148 14.471 1.00 98.75 457 TYR A N 1
ATOM 3621 C CA . TYR A 1 457 ? -17.472 -21.815 15.892 1.00 98.75 457 TYR A CA 1
ATOM 3622 C C . TYR A 1 457 ? -17.492 -20.300 16.091 1.00 98.75 457 TYR A C 1
ATOM 3624 O O . TYR A 1 457 ? -18.300 -19.811 16.880 1.00 98.75 457 TYR A O 1
ATOM 3632 N N . TYR A 1 458 ? -16.652 -19.565 15.359 1.00 98.88 458 TYR A N 1
ATOM 3633 C CA . TYR A 1 458 ? -16.549 -18.112 15.459 1.00 98.88 458 TYR A CA 1
ATOM 3634 C C . TYR A 1 458 ? -17.896 -17.418 15.213 1.00 98.88 458 TYR A C 1
ATOM 3636 O O . TYR A 1 458 ? -18.396 -16.705 16.082 1.00 98.88 458 TYR A O 1
ATOM 3644 N N . LEU A 1 459 ? -18.542 -17.703 14.080 1.00 98.88 459 LEU A N 1
ATOM 3645 C CA . LEU A 1 459 ? -19.813 -17.094 13.680 1.00 98.88 459 LEU A CA 1
ATOM 3646 C C . LEU A 1 459 ? -20.958 -17.482 14.624 1.00 98.88 459 LEU A C 1
ATOM 3648 O O . LEU A 1 459 ? -21.814 -16.655 14.940 1.00 98.88 459 LEU A O 1
ATOM 3652 N N . LYS A 1 460 ? -20.952 -18.715 15.151 1.00 98.75 460 LYS A N 1
ATOM 3653 C CA . LYS A 1 460 ? -21.914 -19.141 16.178 1.00 98.75 460 LYS A CA 1
ATOM 3654 C C . LYS A 1 460 ? -21.758 -18.336 17.469 1.00 98.75 460 LYS A C 1
ATOM 3656 O O . LYS A 1 460 ? -22.766 -17.949 18.064 1.00 98.75 460 LYS A O 1
ATOM 3661 N N . GLN A 1 461 ? -20.521 -18.107 17.917 1.00 98.81 461 GLN A N 1
ATOM 3662 C CA . GLN A 1 461 ? -20.259 -17.283 19.099 1.00 98.81 461 GLN A CA 1
ATOM 3663 C C . GLN A 1 461 ? -20.672 -15.835 18.861 1.00 98.81 461 GLN A C 1
ATOM 3665 O O . GLN A 1 461 ? -21.384 -15.282 19.695 1.00 98.81 461 GLN A O 1
ATOM 3670 N N . LEU A 1 462 ? -20.316 -15.273 17.704 1.00 98.81 462 LEU A N 1
ATOM 3671 C CA . LEU A 1 462 ? -20.694 -13.918 17.326 1.00 98.81 462 LEU A CA 1
ATOM 3672 C C . LEU A 1 462 ? -22.207 -13.733 17.358 1.00 98.81 462 LEU A C 1
ATOM 3674 O O . LEU A 1 462 ? -22.698 -12.870 18.078 1.00 98.81 462 LEU A O 1
ATOM 3678 N N . ASN A 1 463 ? -22.960 -14.589 16.666 1.00 98.69 463 ASN A N 1
ATOM 3679 C CA . ASN A 1 463 ? -24.417 -14.499 16.645 1.00 98.69 463 ASN A CA 1
ATOM 3680 C C . ASN A 1 463 ? -25.021 -14.579 18.059 1.00 98.69 463 ASN A C 1
ATOM 3682 O O . ASN A 1 463 ? -25.911 -13.806 18.407 1.00 98.69 463 ASN A O 1
ATOM 3686 N N . ARG A 1 464 ? -24.507 -15.474 18.914 1.00 98.62 464 ARG A N 1
ATOM 3687 C CA . ARG A 1 464 ? -24.941 -15.567 20.317 1.00 98.62 464 ARG A CA 1
ATOM 3688 C C . ARG A 1 464 ? -24.673 -14.267 21.083 1.00 98.62 464 ARG A C 1
ATOM 3690 O O . ARG A 1 464 ? -25.542 -13.820 21.829 1.00 98.62 464 ARG A O 1
ATOM 3697 N N . CYS A 1 465 ? -23.492 -13.679 20.913 1.00 98.38 465 CYS A N 1
ATOM 3698 C CA . CYS A 1 465 ? -23.097 -12.458 21.608 1.00 98.38 465 CYS A CA 1
ATOM 3699 C C . CYS A 1 465 ? -23.865 -11.231 21.119 1.00 98.38 465 CYS A C 1
ATOM 3701 O O . CYS A 1 465 ? -24.286 -10.437 21.953 1.00 98.38 465 CYS A O 1
ATOM 3703 N N . LEU A 1 466 ? -24.122 -11.115 19.814 1.00 98.62 466 LEU A N 1
ATOM 3704 C CA . LEU A 1 466 ? -24.948 -10.053 19.235 1.00 98.62 466 LEU A CA 1
ATOM 3705 C C . LEU A 1 466 ? -26.372 -10.071 19.807 1.00 98.62 466 LEU A C 1
ATOM 3707 O O . LEU A 1 466 ? -26.867 -9.048 20.278 1.00 98.62 466 LEU A O 1
ATOM 3711 N N . MET A 1 467 ? -27.006 -11.248 19.854 1.00 98.19 467 MET A N 1
ATOM 3712 C CA . MET A 1 467 ? -28.355 -11.394 20.415 1.00 98.19 467 MET A CA 1
ATOM 3713 C C . MET A 1 467 ? -28.389 -11.105 21.919 1.00 98.19 467 MET A C 1
ATOM 3715 O O . MET A 1 467 ? -29.315 -10.459 22.407 1.00 98.19 467 MET A O 1
ATOM 3719 N N . ARG A 1 468 ? -27.361 -11.542 22.659 1.00 98.19 468 ARG A N 1
ATOM 3720 C CA . ARG A 1 468 ? -27.217 -11.222 24.084 1.00 98.19 468 ARG A CA 1
ATOM 3721 C C . ARG A 1 468 ? -27.054 -9.716 24.303 1.00 98.19 468 ARG A C 1
ATOM 3723 O O . ARG A 1 468 ? -27.781 -9.153 25.117 1.00 98.19 468 ARG A O 1
ATOM 3730 N N . ALA A 1 469 ? -26.164 -9.067 23.557 1.00 97.88 469 ALA A N 1
ATOM 3731 C CA . ALA A 1 469 ? -25.895 -7.640 23.686 1.00 97.88 469 ALA A CA 1
ATOM 3732 C C . ALA A 1 469 ? -27.154 -6.798 23.424 1.00 97.88 469 ALA A C 1
ATOM 3734 O O . ALA A 1 469 ? -27.463 -5.918 24.221 1.00 97.88 469 ALA A O 1
ATOM 3735 N N . LEU A 1 470 ? -27.941 -7.128 22.390 1.00 96.81 470 LEU A N 1
ATOM 3736 C CA . LEU A 1 470 ? -29.229 -6.472 22.118 1.00 96.81 470 LEU A CA 1
ATOM 3737 C C . LEU A 1 470 ? -30.280 -6.688 23.217 1.00 96.81 470 LEU A C 1
ATOM 3739 O O . LEU A 1 470 ? -31.142 -5.834 23.421 1.00 96.81 470 LEU A O 1
ATOM 3743 N N . SER A 1 471 ? -30.241 -7.829 23.910 1.00 97.38 471 SER A N 1
ATOM 3744 C CA . SER A 1 471 ? -31.160 -8.095 25.023 1.00 97.38 471 SER A CA 1
ATOM 3745 C C . SER A 1 471 ? -30.797 -7.322 26.295 1.00 97.38 471 SER A C 1
ATOM 3747 O O . SER A 1 471 ? -31.681 -6.973 27.073 1.00 97.38 471 SER A O 1
ATOM 3749 N N . GLU A 1 472 ? -29.508 -7.038 26.494 1.00 97.81 472 GLU A N 1
ATOM 3750 C CA . GLU A 1 472 ? -28.980 -6.370 27.688 1.00 97.81 472 GLU A CA 1
ATOM 3751 C C . GLU A 1 472 ? -28.872 -4.847 27.518 1.00 97.81 472 GLU A C 1
ATOM 3753 O O . GLU A 1 472 ? -28.893 -4.118 28.509 1.00 97.81 472 GLU A O 1
ATOM 3758 N N . PHE A 1 473 ? -28.735 -4.352 26.284 1.00 98.44 473 PHE A N 1
ATOM 3759 C CA . PHE A 1 473 ? -28.399 -2.957 26.014 1.00 98.44 473 PHE A CA 1
ATOM 3760 C C . PHE A 1 473 ? -29.010 -2.446 24.708 1.00 98.44 473 PHE A C 1
ATOM 3762 O O . PHE A 1 473 ? -29.014 -3.133 23.688 1.00 98.44 473 PHE A O 1
ATOM 3769 N N . LYS A 1 474 ? -29.495 -1.201 24.731 1.00 97.44 474 LYS A N 1
ATOM 3770 C CA . LYS A 1 474 ? -30.057 -0.511 23.564 1.00 97.44 474 LYS A CA 1
ATOM 3771 C C . LYS A 1 474 ? -29.119 0.622 23.141 1.00 97.44 474 LYS A C 1
ATOM 3773 O O . LYS A 1 474 ? -29.174 1.685 23.757 1.00 97.44 474 LYS A O 1
ATOM 3778 N N . PRO A 1 475 ? -28.242 0.403 22.149 1.00 98.50 475 PRO A N 1
ATOM 3779 C CA . PRO A 1 475 ? -27.353 1.450 21.671 1.00 98.50 475 PRO A CA 1
ATOM 3780 C C . PRO A 1 475 ? -28.070 2.409 20.718 1.00 98.50 475 PRO A C 1
ATOM 3782 O O . PRO A 1 475 ? -28.847 1.981 19.865 1.00 98.50 475 PRO A O 1
ATOM 3785 N N . ASP A 1 476 ? -27.720 3.688 20.813 1.00 98.75 476 ASP A N 1
ATOM 3786 C CA . ASP A 1 476 ? -28.058 4.711 19.820 1.00 98.75 476 ASP A CA 1
ATOM 3787 C C . ASP A 1 476 ? -27.082 4.678 18.632 1.00 98.75 476 ASP A C 1
ATOM 3789 O O . ASP A 1 476 ? -27.402 5.142 17.541 1.00 98.75 476 ASP A O 1
ATOM 3793 N N . ILE A 1 477 ? -25.880 4.126 18.835 1.00 98.88 477 ILE A N 1
ATOM 3794 C CA . ILE A 1 477 ? -24.855 3.929 17.805 1.00 98.88 477 ILE A CA 1
ATOM 3795 C C . ILE A 1 477 ? -23.966 2.727 18.134 1.00 98.88 477 ILE A C 1
ATOM 3797 O O . ILE A 1 477 ? -23.670 2.448 19.300 1.00 98.88 477 ILE A O 1
ATOM 3801 N N . VAL A 1 478 ? -23.498 2.040 17.092 1.00 98.88 478 VAL A N 1
ATOM 3802 C CA . VAL A 1 478 ? -22.504 0.967 17.183 1.00 98.88 478 VAL A CA 1
ATOM 3803 C C . VAL A 1 478 ? -21.179 1.418 16.573 1.00 98.88 478 VAL A C 1
ATOM 3805 O O . VAL A 1 478 ? -21.140 1.854 15.424 1.00 98.88 478 VAL A O 1
ATOM 3808 N N . VAL A 1 479 ? -20.083 1.262 17.315 1.00 98.94 479 VAL A N 1
ATOM 3809 C CA . VAL A 1 479 ? -18.717 1.311 16.781 1.00 98.94 479 VAL A CA 1
ATOM 3810 C C . VAL A 1 479 ? -18.248 -0.122 16.579 1.00 98.94 479 VAL A C 1
ATOM 3812 O O . VAL A 1 479 ? -18.040 -0.861 17.537 1.00 98.94 479 VAL A O 1
ATOM 3815 N N . TYR A 1 480 ? -18.107 -0.516 15.322 1.00 98.88 480 TYR A N 1
ATOM 3816 C CA . TYR A 1 480 ? -17.684 -1.841 14.914 1.00 98.88 480 TYR A CA 1
ATOM 3817 C C . TYR A 1 480 ? -16.208 -1.826 14.492 1.00 98.88 480 TYR A C 1
ATOM 3819 O O . TYR A 1 480 ? -15.867 -1.332 13.416 1.00 98.88 480 TYR A O 1
ATOM 3827 N N . ASN A 1 481 ? -15.329 -2.373 15.334 1.00 98.81 481 ASN A N 1
ATOM 3828 C CA . ASN A 1 481 ? -13.914 -2.556 15.026 1.00 98.81 481 ASN A CA 1
ATOM 3829 C C . ASN A 1 481 ? -13.712 -3.909 14.318 1.00 98.81 481 ASN A C 1
ATOM 3831 O O . ASN A 1 481 ? -13.820 -4.976 14.919 1.00 98.81 481 ASN A O 1
ATOM 3835 N N . ALA A 1 482 ? -13.490 -3.860 13.008 1.00 98.31 482 ALA A N 1
ATOM 3836 C CA . ALA A 1 482 ? -13.615 -4.982 12.084 1.00 98.31 482 ALA A CA 1
ATOM 3837 C C . ALA A 1 482 ? -12.257 -5.521 11.595 1.00 98.31 482 ALA A C 1
ATOM 3839 O O . ALA A 1 482 ? -12.086 -5.787 10.399 1.00 98.31 482 ALA A O 1
ATOM 3840 N N . GLY A 1 483 ? -11.301 -5.698 12.514 1.00 97.31 483 GLY A N 1
ATOM 3841 C CA . GLY A 1 483 ? -9.947 -6.183 12.218 1.00 97.31 483 GLY A CA 1
ATOM 3842 C C . GLY A 1 483 ? -9.935 -7.477 11.403 1.00 97.31 483 GLY A C 1
ATOM 3843 O O . GLY A 1 483 ? -10.743 -8.377 11.612 1.00 97.31 483 GLY A O 1
ATOM 3844 N N . THR A 1 484 ? -9.049 -7.575 10.414 1.00 96.50 484 THR A N 1
ATOM 3845 C CA . THR A 1 484 ? -8.963 -8.747 9.509 1.00 96.50 484 THR A CA 1
ATOM 3846 C C . THR A 1 484 ? -7.774 -9.651 9.801 1.00 96.50 484 THR A C 1
ATOM 3848 O O . THR A 1 484 ? -7.495 -10.573 9.041 1.00 96.50 484 THR A O 1
ATOM 3851 N N . ASP A 1 485 ? -7.086 -9.422 10.911 1.00 94.81 485 ASP A N 1
ATOM 3852 C CA . ASP A 1 485 ? -6.031 -10.297 11.418 1.00 94.81 485 ASP A CA 1
ATOM 3853 C C . ASP A 1 485 ? -6.555 -11.614 12.010 1.00 94.81 485 ASP A C 1
ATOM 3855 O O . ASP A 1 485 ? -5.780 -12.524 12.290 1.00 94.81 485 ASP A O 1
ATOM 3859 N N . ILE A 1 486 ? -7.876 -11.794 12.095 1.00 97.81 486 ILE A N 1
ATOM 3860 C CA . ILE A 1 486 ? -8.493 -13.102 12.355 1.00 97.81 486 ILE A CA 1
ATOM 3861 C C . ILE A 1 486 ? -8.395 -14.068 11.151 1.00 97.81 486 ILE A C 1
ATOM 3863 O O . ILE A 1 486 ? -8.719 -15.253 11.282 1.00 97.81 486 ILE A O 1
ATOM 3867 N N . LEU A 1 487 ? -7.972 -13.579 9.976 1.00 95.25 487 LEU A N 1
ATOM 3868 C CA . LEU A 1 487 ? -7.832 -14.378 8.757 1.00 95.25 487 LEU A CA 1
ATOM 3869 C C . LEU A 1 487 ? -6.832 -15.528 8.928 1.00 95.25 487 LEU A C 1
ATOM 3871 O O . LEU A 1 487 ? -5.751 -15.387 9.502 1.00 95.25 487 LEU A O 1
ATOM 3875 N N . LYS A 1 488 ? -7.163 -16.672 8.328 1.00 92.50 488 LYS A N 1
ATOM 3876 C CA . LYS A 1 488 ? -6.284 -17.836 8.263 1.00 92.50 488 LYS A CA 1
ATOM 3877 C C . LYS A 1 488 ? -4.956 -17.472 7.595 1.00 92.50 488 LYS A C 1
ATOM 3879 O O . LYS A 1 488 ? -4.907 -17.175 6.403 1.00 92.50 488 LYS A O 1
ATOM 3884 N N . GLY A 1 489 ? -3.874 -17.606 8.358 1.00 79.88 489 GLY A N 1
ATOM 3885 C CA . GLY A 1 489 ? -2.515 -17.311 7.901 1.00 79.88 489 GLY A CA 1
ATOM 3886 C C . GLY A 1 489 ? -2.046 -15.886 8.192 1.00 79.88 489 GLY A C 1
ATOM 3887 O O . GLY A 1 489 ? -0.934 -15.546 7.788 1.00 79.88 489 GLY A O 1
ATOM 3888 N N . ASP A 1 490 ? -2.844 -15.072 8.891 1.00 88.69 490 ASP A N 1
ATOM 3889 C CA . ASP A 1 490 ? -2.371 -13.787 9.395 1.00 88.69 490 ASP A CA 1
ATOM 3890 C C . ASP A 1 490 ? -1.230 -13.999 10.412 1.00 88.69 490 ASP A C 1
ATOM 3892 O O . ASP A 1 490 ? -1.328 -14.878 11.278 1.00 88.69 490 ASP A O 1
ATOM 3896 N N . PRO A 1 491 ? -0.122 -13.240 10.302 1.00 69.12 491 PRO A N 1
ATOM 3897 C CA . PRO A 1 491 ? 1.063 -13.460 11.124 1.00 69.12 491 PRO A CA 1
ATOM 3898 C C . PRO A 1 491 ? 0.892 -13.078 12.600 1.00 69.12 491 PRO A C 1
ATOM 3900 O O . PRO A 1 491 ? 1.718 -13.509 13.406 1.00 69.12 491 PRO A O 1
ATOM 3903 N N . LEU A 1 492 ? -0.118 -12.276 12.960 1.00 80.12 492 LEU A N 1
ATOM 3904 C CA . LEU A 1 492 ? -0.288 -11.746 14.316 1.00 80.12 492 LEU A CA 1
ATOM 3905 C C . LEU A 1 492 ? -1.526 -12.316 15.025 1.00 80.12 492 LEU A C 1
ATOM 3907 O O . LEU A 1 492 ? -1.420 -12.702 16.189 1.00 80.12 492 LEU A O 1
ATOM 3911 N N . GLY A 1 493 ? -2.665 -12.460 14.337 1.00 87.12 493 GLY A N 1
ATOM 3912 C CA . GLY A 1 493 ? -3.920 -12.856 14.998 1.00 87.12 493 GLY A CA 1
ATOM 3913 C C . GLY A 1 493 ? -4.082 -14.355 15.302 1.00 87.12 493 GLY A C 1
ATOM 3914 O O . GLY A 1 493 ? -4.754 -14.744 16.263 1.00 87.12 493 GLY A O 1
ATOM 3915 N N . ASN A 1 494 ? -3.435 -15.233 14.526 1.00 91.38 494 ASN A N 1
ATOM 3916 C CA . ASN A 1 494 ? -3.388 -16.690 14.746 1.00 91.38 494 ASN A CA 1
ATOM 3917 C C . ASN A 1 494 ? -4.764 -17.369 14.982 1.00 91.38 494 ASN A C 1
ATOM 3919 O O . ASN A 1 494 ? -4.899 -18.293 15.798 1.00 91.38 494 ASN A O 1
ATOM 3923 N N . LEU A 1 495 ? -5.792 -16.901 14.272 1.00 97.06 495 LEU A N 1
ATOM 3924 C CA . LEU A 1 495 ? -7.072 -17.589 14.084 1.00 97.06 495 LEU A CA 1
ATOM 3925 C C . LEU A 1 495 ? -7.112 -18.229 12.682 1.00 97.06 495 LEU A C 1
ATOM 3927 O O . LEU A 1 495 ? -6.151 -18.142 11.916 1.00 97.06 495 LEU A O 1
ATOM 3931 N N . ALA A 1 496 ? -8.184 -18.953 12.364 1.00 97.25 496 ALA A N 1
ATOM 3932 C CA . ALA A 1 496 ? -8.313 -19.700 11.114 1.00 97.25 496 ALA A CA 1
ATOM 3933 C C . ALA A 1 496 ? -9.584 -19.325 10.338 1.00 97.25 496 ALA A C 1
ATOM 3935 O O . ALA A 1 496 ? -10.192 -20.188 9.705 1.00 97.25 496 ALA A O 1
ATOM 3936 N N . ILE A 1 497 ? -9.971 -18.045 10.372 1.00 98.56 497 ILE A N 1
ATOM 3937 C CA . ILE A 1 497 ? -11.178 -17.568 9.691 1.00 98.56 497 ILE A CA 1
ATOM 3938 C C . ILE A 1 497 ? -10.924 -17.438 8.188 1.00 98.56 497 ILE A C 1
ATOM 3940 O O . ILE A 1 497 ? -9.891 -16.916 7.759 1.00 98.56 497 ILE A O 1
ATOM 3944 N N . THR A 1 498 ? -11.839 -17.938 7.367 1.00 98.56 498 THR A N 1
ATOM 3945 C CA . THR A 1 498 ? -11.734 -17.844 5.905 1.00 98.56 498 THR A CA 1
ATOM 3946 C C . THR A 1 498 ? -12.183 -16.466 5.398 1.00 98.56 498 THR A C 1
ATOM 3948 O O . THR A 1 498 ? -12.865 -15.738 6.122 1.00 98.56 498 THR A O 1
ATOM 3951 N N . PRO A 1 499 ? -11.845 -16.078 4.151 1.00 97.94 499 PRO A N 1
ATOM 3952 C CA . PRO A 1 499 ? -12.415 -14.883 3.525 1.00 97.94 499 PRO A CA 1
ATOM 3953 C C . PRO A 1 499 ? -13.949 -14.843 3.570 1.00 97.94 499 PRO A C 1
ATOM 3955 O O . PRO A 1 499 ? -14.515 -13.821 3.949 1.00 97.94 499 PRO A O 1
ATOM 3958 N N . ASP A 1 500 ? -14.617 -15.966 3.288 1.00 98.56 500 ASP A N 1
ATOM 3959 C CA . ASP A 1 500 ? -16.080 -16.070 3.373 1.00 98.56 500 ASP A CA 1
ATOM 3960 C C . ASP A 1 500 ? -16.574 -15.892 4.816 1.00 98.56 500 ASP A C 1
ATOM 3962 O O . ASP A 1 500 ? -17.591 -15.242 5.055 1.00 98.56 500 ASP A O 1
ATOM 3966 N N . GLY A 1 501 ? -15.818 -16.396 5.796 1.00 98.69 501 GLY A N 1
ATOM 3967 C CA . GLY A 1 501 ? -16.071 -16.166 7.216 1.00 98.69 501 GLY A CA 1
ATOM 3968 C C . GLY A 1 501 ? -16.019 -14.684 7.611 1.00 98.69 501 GLY A C 1
ATOM 3969 O O . GLY A 1 501 ? -16.857 -14.243 8.396 1.00 98.69 501 GLY A O 1
ATOM 3970 N N . ILE A 1 502 ? -15.095 -13.895 7.045 1.00 98.69 502 ILE A N 1
ATOM 3971 C CA . ILE A 1 502 ? -15.045 -12.432 7.246 1.00 98.69 502 ILE A CA 1
ATOM 3972 C C . ILE A 1 502 ? -16.270 -11.752 6.635 1.00 98.69 502 ILE A C 1
ATOM 3974 O O . ILE A 1 502 ? -16.914 -10.936 7.293 1.00 98.69 502 ILE A O 1
ATOM 3978 N N . ILE A 1 503 ? -16.610 -12.103 5.393 1.00 98.75 503 ILE A N 1
ATOM 3979 C CA . ILE A 1 503 ? -17.770 -11.537 4.694 1.00 98.75 503 ILE A CA 1
ATOM 3980 C C . ILE A 1 503 ? -19.054 -11.819 5.487 1.00 98.75 503 ILE A C 1
ATOM 3982 O O . ILE A 1 503 ? -19.890 -10.931 5.669 1.00 98.75 503 ILE A O 1
ATOM 3986 N N . GLU A 1 504 ? -19.200 -13.039 6.004 1.00 98.81 504 GLU A N 1
ATOM 3987 C CA . GLU A 1 504 ? -20.351 -13.437 6.811 1.00 98.81 504 GLU A CA 1
ATOM 3988 C C . GLU A 1 504 ? -20.362 -12.768 8.192 1.00 98.81 504 GLU A C 1
ATOM 3990 O O . GLU A 1 504 ? -21.420 -12.339 8.652 1.00 98.81 504 GLU A O 1
ATOM 3995 N N . ARG A 1 505 ? -19.201 -12.609 8.841 1.00 98.81 505 ARG A N 1
ATOM 3996 C CA . ARG A 1 505 ? -19.058 -11.847 10.093 1.00 98.81 505 ARG A CA 1
ATOM 3997 C C . ARG A 1 505 ? -19.583 -10.424 9.925 1.00 98.81 505 ARG A C 1
ATOM 3999 O O . ARG A 1 505 ? -20.438 -9.993 10.700 1.00 98.81 505 ARG A O 1
ATOM 4006 N N . ASP A 1 506 ? -19.093 -9.714 8.914 1.00 98.81 506 ASP A N 1
ATOM 4007 C CA . ASP A 1 506 ? -19.468 -8.322 8.669 1.00 98.81 506 ASP A CA 1
ATOM 4008 C C . ASP A 1 506 ? -20.964 -8.233 8.320 1.00 98.81 506 ASP A C 1
ATOM 4010 O O . ASP A 1 506 ? -21.683 -7.383 8.852 1.00 98.81 506 ASP A O 1
ATOM 4014 N N . ARG A 1 507 ? -21.475 -9.170 7.503 1.00 98.69 507 ARG A N 1
ATOM 4015 C CA . ARG A 1 507 ? -22.909 -9.295 7.195 1.00 98.69 507 ARG A CA 1
ATOM 4016 C C . ARG A 1 507 ? -23.753 -9.484 8.454 1.00 98.69 507 ARG A C 1
ATOM 4018 O O . ARG A 1 507 ? -24.795 -8.837 8.577 1.00 98.69 507 ARG A O 1
ATOM 4025 N N . LEU A 1 508 ? -23.347 -10.348 9.386 1.00 98.69 508 LEU A N 1
ATOM 4026 C CA . LEU A 1 508 ? -24.070 -10.584 10.641 1.00 98.69 508 LEU A CA 1
ATOM 4027 C C . LEU A 1 508 ? -24.151 -9.313 11.490 1.00 98.69 508 LEU A C 1
ATOM 4029 O O . LEU A 1 508 ? -25.240 -8.968 11.949 1.00 98.69 508 LEU A O 1
ATOM 4033 N N . VAL A 1 509 ? -23.042 -8.585 11.650 1.00 98.75 509 VAL A N 1
ATOM 4034 C CA . VAL A 1 509 ? -23.032 -7.327 12.413 1.00 98.75 509 VAL A CA 1
ATOM 4035 C C . VAL A 1 509 ? -23.938 -6.288 11.747 1.00 98.75 509 VAL A C 1
ATOM 4037 O O . VAL A 1 509 ? -24.851 -5.767 12.389 1.00 98.75 509 VAL A O 1
ATOM 4040 N N . PHE A 1 510 ? -23.758 -6.030 10.449 1.00 98.69 510 PHE A N 1
ATOM 4041 C CA . PHE A 1 510 ? -24.558 -5.029 9.741 1.00 98.69 510 PHE A CA 1
ATOM 4042 C C . PHE A 1 510 ? -26.045 -5.379 9.717 1.00 98.69 510 PHE A C 1
ATOM 4044 O O . PHE A 1 510 ? -26.870 -4.529 10.046 1.00 98.69 510 PHE A O 1
ATOM 4051 N N . SER A 1 511 ? -26.400 -6.621 9.383 1.00 97.94 511 SER A N 1
ATOM 4052 C CA . SER A 1 511 ? -27.804 -7.042 9.343 1.00 97.94 511 SER A CA 1
ATOM 4053 C C . SER A 1 511 ? -28.483 -6.967 10.712 1.00 97.94 511 SER A C 1
ATOM 4055 O O . SER A 1 511 ? -29.652 -6.601 10.775 1.00 97.94 511 SER A O 1
ATOM 4057 N N . THR A 1 512 ? -27.757 -7.224 11.805 1.00 98.25 512 THR A N 1
ATOM 4058 C CA . THR A 1 512 ? -28.293 -7.143 13.173 1.00 98.25 512 THR A CA 1
ATOM 4059 C C . THR A 1 512 ? -28.728 -5.722 13.538 1.00 98.25 512 THR A C 1
ATOM 4061 O O . THR A 1 512 ? -29.847 -5.516 14.003 1.00 98.25 512 THR A O 1
ATOM 4064 N N . PHE A 1 513 ? -27.870 -4.724 13.312 1.00 98.31 513 PHE A N 1
ATOM 4065 C CA . PHE A 1 513 ? -28.134 -3.359 13.785 1.00 98.31 513 PHE A CA 1
ATOM 4066 C C . PHE A 1 513 ? -28.819 -2.478 12.740 1.00 98.31 513 PHE A C 1
ATOM 4068 O O . PHE A 1 513 ? -29.720 -1.711 13.087 1.00 98.31 513 PHE A O 1
ATOM 4075 N N . ARG A 1 514 ? -28.494 -2.625 11.448 1.00 96.94 514 ARG A N 1
ATOM 4076 C CA . ARG A 1 514 ? -29.171 -1.861 10.386 1.00 96.94 514 ARG A CA 1
ATOM 4077 C C . ARG A 1 514 ? -30.637 -2.257 10.241 1.00 96.94 514 ARG A C 1
ATOM 4079 O O . ARG A 1 514 ? -31.449 -1.381 9.963 1.00 96.94 514 ARG A O 1
ATOM 4086 N N . ALA A 1 515 ? -31.008 -3.518 10.490 1.00 96.44 515 ALA A N 1
ATOM 4087 C CA . ALA A 1 515 ? -32.418 -3.929 10.514 1.00 96.44 515 ALA A CA 1
ATOM 4088 C C . ALA A 1 515 ? -33.229 -3.237 11.626 1.00 96.44 515 ALA A C 1
ATOM 4090 O O . ALA A 1 515 ? -34.444 -3.101 11.507 1.00 96.44 515 ALA A O 1
ATOM 4091 N N . LEU A 1 516 ? -32.558 -2.766 12.682 1.00 97.25 516 LEU A N 1
ATOM 4092 C CA . LEU A 1 516 ? -33.147 -2.000 13.782 1.00 97.25 516 LEU A CA 1
ATOM 4093 C C . LEU A 1 516 ? -32.991 -0.481 13.600 1.00 97.25 516 LEU A C 1
ATOM 4095 O O . LEU A 1 516 ? -33.306 0.276 14.512 1.00 97.25 516 LEU A O 1
ATOM 4099 N N . ASN A 1 517 ? -32.516 -0.029 12.432 1.00 96.94 517 ASN A N 1
ATOM 4100 C CA . ASN A 1 517 ? -32.168 1.365 12.139 1.00 96.94 517 ASN A CA 1
ATOM 4101 C C . ASN A 1 517 ? -31.127 1.969 13.095 1.00 96.94 517 ASN A C 1
ATOM 4103 O O . ASN A 1 517 ? -31.070 3.187 13.236 1.00 96.94 517 ASN A O 1
ATOM 4107 N N . ILE A 1 518 ? -30.286 1.141 13.718 1.00 98.50 518 ILE A N 1
ATOM 4108 C CA . ILE A 1 518 ? -29.199 1.613 14.575 1.00 98.50 518 ILE A CA 1
ATOM 4109 C C . ILE A 1 518 ? -27.998 1.973 13.679 1.00 98.50 518 ILE A C 1
ATOM 4111 O O . ILE A 1 518 ? -27.554 1.131 12.887 1.00 98.50 518 ILE A O 1
ATOM 4115 N N . PRO A 1 519 ? -27.483 3.214 13.755 1.00 98.56 519 PRO A N 1
ATOM 4116 C CA . PRO A 1 519 ? -26.271 3.646 13.069 1.00 98.56 519 PRO A CA 1
ATOM 4117 C C . PRO A 1 519 ? -25.037 2.794 13.381 1.00 98.56 519 PRO A C 1
ATOM 4119 O O . PRO A 1 519 ? -24.792 2.462 14.542 1.00 98.56 519 PRO A O 1
ATOM 4122 N N . ILE A 1 520 ? -24.225 2.493 12.361 1.00 98.81 520 ILE A N 1
ATOM 4123 C CA . ILE A 1 520 ? -22.969 1.736 12.519 1.00 98.81 520 ILE A CA 1
ATOM 4124 C C . ILE A 1 520 ? -21.780 2.514 11.951 1.00 98.81 520 ILE A C 1
ATOM 4126 O O . ILE A 1 520 ? -21.773 2.886 10.779 1.00 98.81 520 ILE A O 1
ATOM 4130 N N . VAL A 1 521 ? -20.734 2.682 12.754 1.00 98.75 521 VAL A N 1
ATOM 4131 C CA . VAL A 1 521 ? -19.411 3.118 12.297 1.00 98.75 521 VAL A CA 1
ATOM 4132 C C . VAL A 1 521 ? -18.507 1.902 12.207 1.00 98.75 521 VAL A C 1
ATOM 4134 O O . VAL A 1 521 ? -18.246 1.272 13.225 1.00 98.75 521 VAL A O 1
ATOM 4137 N N . MET A 1 522 ? -18.002 1.577 11.022 1.00 98.81 522 MET A N 1
ATOM 4138 C CA . MET A 1 522 ? -17.029 0.499 10.841 1.00 98.81 522 MET A CA 1
ATOM 4139 C C . MET A 1 522 ? -15.607 1.063 10.777 1.00 98.81 522 MET A C 1
ATOM 4141 O O . MET A 1 522 ? -15.325 1.990 10.015 1.00 98.81 522 MET A O 1
ATOM 4145 N N . LEU A 1 523 ? -14.702 0.482 11.559 1.00 98.56 523 LEU A N 1
ATOM 4146 C CA . LEU A 1 523 ? -13.274 0.792 11.587 1.00 98.56 523 LEU A CA 1
ATOM 4147 C C . LEU A 1 523 ? -12.493 -0.456 11.164 1.00 98.56 523 LEU A C 1
ATOM 4149 O O . LEU A 1 523 ? -12.813 -1.551 11.613 1.00 98.56 523 LEU A O 1
ATOM 4153 N N . LEU A 1 524 ? -11.498 -0.324 10.283 1.00 96.00 524 LEU A N 1
ATOM 4154 C CA . LEU A 1 524 ? -10.874 -1.495 9.646 1.00 96.00 524 LEU A CA 1
ATOM 4155 C C . LEU A 1 524 ? -9.772 -2.178 10.466 1.00 96.00 524 LEU A C 1
ATOM 4157 O O . LEU A 1 524 ? -9.478 -3.341 10.193 1.00 96.00 524 LEU A O 1
ATOM 4161 N N . SER A 1 525 ? -9.153 -1.465 11.413 1.00 94.44 525 SER A N 1
ATOM 4162 C CA . SER A 1 525 ? -8.180 -1.998 12.379 1.00 94.44 525 SER A CA 1
ATOM 4163 C C . SER A 1 525 ? -7.099 -2.919 11.768 1.00 94.44 525 SER A C 1
ATOM 4165 O O . SER A 1 525 ? -6.592 -2.651 10.662 1.00 94.44 525 SER A O 1
ATOM 4167 N N . GLY A 1 526 ? -6.719 -3.983 12.487 1.00 87.31 526 GLY A N 1
ATOM 4168 C CA . GLY A 1 526 ? -5.694 -4.957 12.133 1.00 87.31 526 GLY A CA 1
ATOM 4169 C C . GLY A 1 526 ? -5.940 -5.735 10.835 1.00 87.31 526 GLY A C 1
ATOM 4170 O O . GLY A 1 526 ? -6.943 -5.597 10.120 1.00 87.31 526 GLY A O 1
ATOM 4171 N N . GLY A 1 527 ? -4.953 -6.546 10.467 1.00 86.69 527 GLY A N 1
ATOM 4172 C CA . GLY A 1 527 ? -4.925 -7.346 9.241 1.00 86.69 527 GLY A CA 1
ATOM 4173 C C . GLY A 1 527 ? -3.681 -7.051 8.424 1.00 86.69 527 GLY A C 1
ATOM 4174 O O . GLY A 1 527 ? -3.556 -5.973 7.830 1.00 86.69 527 GLY A O 1
ATOM 4175 N N . TYR A 1 528 ? -2.774 -8.023 8.410 1.00 79.31 528 TYR A N 1
ATOM 4176 C CA . TYR A 1 528 ? -1.378 -7.846 8.013 1.00 79.31 528 TYR A CA 1
ATOM 4177 C C . TYR A 1 528 ? -0.995 -8.711 6.809 1.00 79.31 528 TYR A C 1
ATOM 4179 O O . TYR A 1 528 ? 0.146 -8.677 6.340 1.00 79.31 528 TYR A O 1
ATOM 4187 N N . MET A 1 529 ? -1.950 -9.466 6.264 1.00 79.31 529 MET A N 1
ATOM 4188 C CA . MET A 1 529 ? -1.777 -10.201 5.018 1.00 79.31 529 MET A CA 1
ATOM 4189 C C . MET A 1 529 ? -1.955 -9.284 3.806 1.00 79.31 529 MET A C 1
ATOM 4191 O O . MET A 1 529 ? -2.812 -8.400 3.779 1.00 79.31 529 MET A O 1
ATOM 4195 N N . LYS A 1 530 ? -1.220 -9.568 2.723 1.00 70.75 530 LYS A N 1
ATOM 4196 C CA . LYS A 1 530 ? -1.440 -8.894 1.430 1.00 70.75 530 LYS A CA 1
ATOM 4197 C C . LYS A 1 530 ? -2.873 -9.064 0.911 1.00 70.75 530 LYS A C 1
ATOM 4199 O O . LYS A 1 530 ? -3.364 -8.179 0.220 1.00 70.75 530 LYS A O 1
ATOM 4204 N N . SER A 1 531 ? -3.525 -10.182 1.237 1.00 78.69 531 SER A N 1
ATOM 4205 C CA . SER A 1 531 ? -4.906 -10.488 0.854 1.00 78.69 531 SER A CA 1
ATOM 4206 C C . SER A 1 531 ? -5.954 -9.709 1.651 1.00 78.69 531 SER A C 1
ATOM 4208 O O . SER A 1 531 ? -7.061 -9.546 1.145 1.00 78.69 531 SER A O 1
ATOM 4210 N N . SER A 1 532 ? -5.636 -9.188 2.846 1.00 84.50 532 SER A N 1
ATOM 4211 C CA . SER A 1 532 ? -6.615 -8.529 3.727 1.00 84.50 532 SER A CA 1
ATOM 4212 C C . SER A 1 532 ? -7.347 -7.380 3.030 1.00 84.50 532 SER A C 1
ATOM 4214 O O . SER A 1 532 ? -8.555 -7.239 3.173 1.00 84.50 532 SER A O 1
ATOM 4216 N N . LYS A 1 533 ? -6.636 -6.590 2.216 1.00 87.12 533 LYS A N 1
ATOM 4217 C CA . LYS A 1 533 ? -7.213 -5.472 1.450 1.00 87.12 533 LYS A CA 1
ATOM 4218 C C . LYS A 1 533 ? -8.306 -5.913 0.462 1.00 87.12 533 LYS A C 1
ATOM 4220 O O . LYS A 1 533 ? -9.304 -5.213 0.336 1.00 87.12 533 LYS A O 1
ATOM 4225 N N . ASN A 1 534 ? -8.147 -7.078 -0.170 1.00 86.56 534 ASN A N 1
ATOM 4226 C CA . ASN A 1 534 ? -9.136 -7.627 -1.100 1.00 86.56 534 ASN A CA 1
ATOM 4227 C C . ASN A 1 534 ? -10.358 -8.137 -0.333 1.00 86.56 534 ASN A C 1
ATOM 4229 O O . ASN A 1 534 ? -11.472 -7.750 -0.649 1.00 86.56 534 ASN A O 1
ATOM 4233 N N . VAL A 1 535 ? -10.142 -8.899 0.747 1.00 93.25 535 VAL A N 1
ATOM 4234 C CA . VAL A 1 535 ? -11.235 -9.440 1.576 1.00 93.25 535 VAL A CA 1
ATOM 4235 C C . VAL A 1 535 ? -12.100 -8.324 2.172 1.00 93.25 535 VAL A C 1
ATOM 4237 O O . VAL A 1 535 ? -13.322 -8.439 2.202 1.00 93.25 535 VAL A O 1
ATOM 4240 N N . ILE A 1 536 ? -11.486 -7.221 2.615 1.00 96.94 536 ILE A N 1
ATOM 4241 C CA . ILE A 1 536 ? -12.231 -6.055 3.109 1.00 96.94 536 ILE A CA 1
ATOM 4242 C C . ILE A 1 536 ? -13.086 -5.443 1.995 1.00 96.94 536 ILE A C 1
ATOM 4244 O O . ILE A 1 536 ? -14.259 -5.153 2.220 1.00 96.94 536 ILE A O 1
ATOM 4248 N N . ALA A 1 537 ? -12.514 -5.244 0.804 1.00 95.69 537 ALA A N 1
ATOM 4249 C CA . ALA A 1 537 ? -13.256 -4.700 -0.327 1.00 95.69 537 ALA A CA 1
ATOM 4250 C C . ALA A 1 537 ? -14.430 -5.617 -0.714 1.00 95.69 537 ALA A C 1
ATOM 4252 O O . ALA A 1 537 ? -15.557 -5.137 -0.815 1.00 95.69 537 ALA A O 1
ATOM 4253 N N . ASP A 1 538 ? -14.195 -6.928 -0.818 1.00 95.75 538 ASP A N 1
ATOM 4254 C CA . ASP A 1 538 ? -15.218 -7.935 -1.122 1.00 95.75 538 ASP A CA 1
ATOM 4255 C C . ASP A 1 538 ? -16.356 -7.919 -0.091 1.00 95.75 538 ASP A C 1
ATOM 4257 O O . ASP A 1 538 ? -17.535 -7.964 -0.452 1.00 95.75 538 ASP A O 1
ATOM 4261 N N . SER A 1 539 ? -16.020 -7.786 1.196 1.00 98.25 539 SER A N 1
ATOM 4262 C CA . SER A 1 539 ? -17.001 -7.673 2.278 1.00 98.25 539 SER A CA 1
ATOM 4263 C C . SER A 1 539 ? -17.867 -6.416 2.150 1.00 98.25 539 SER A C 1
ATOM 4265 O O . SER A 1 539 ? -19.097 -6.501 2.175 1.00 98.25 539 SER A O 1
ATOM 4267 N N . ILE A 1 540 ? -17.258 -5.248 1.926 1.00 97.81 540 ILE A N 1
ATOM 4268 C CA . ILE A 1 540 ? -17.987 -3.981 1.752 1.00 97.81 540 ILE A CA 1
ATOM 4269 C C . ILE A 1 540 ? -18.883 -4.034 0.505 1.00 97.81 540 ILE A C 1
ATOM 4271 O O . ILE A 1 540 ? -20.048 -3.628 0.554 1.00 97.81 540 ILE A O 1
ATOM 4275 N N . VAL A 1 541 ? -18.380 -4.585 -0.603 1.00 96.75 541 VAL A N 1
ATOM 4276 C CA . VAL A 1 541 ? -19.156 -4.806 -1.831 1.00 96.75 541 VAL A CA 1
ATOM 4277 C C . VAL A 1 541 ? -20.343 -5.731 -1.557 1.00 96.75 541 VAL A C 1
ATOM 4279 O O . VAL A 1 541 ? -21.464 -5.436 -1.978 1.00 96.75 541 VAL A O 1
ATOM 4282 N N . ASN A 1 542 ? -20.139 -6.815 -0.806 1.00 98.06 542 ASN A N 1
ATOM 4283 C CA . ASN A 1 542 ? -21.211 -7.715 -0.395 1.00 98.06 542 ASN A CA 1
ATOM 4284 C C . ASN A 1 542 ? -22.271 -6.991 0.457 1.00 98.06 542 ASN A C 1
ATOM 4286 O O . ASN A 1 542 ? -23.464 -7.104 0.172 1.00 98.06 542 ASN A O 1
ATOM 4290 N N . LEU A 1 543 ? -21.867 -6.183 1.441 1.00 98.12 543 LEU A N 1
ATOM 4291 C CA . LEU A 1 543 ? -22.792 -5.382 2.251 1.00 98.12 543 LEU A CA 1
ATOM 4292 C C . LEU A 1 543 ? -23.612 -4.398 1.401 1.00 98.12 543 LEU A C 1
ATOM 4294 O O . LEU A 1 543 ? -24.822 -4.262 1.615 1.00 98.12 543 LEU A O 1
ATOM 4298 N N . LYS A 1 544 ? -22.989 -3.743 0.409 1.00 95.44 544 LYS A N 1
ATOM 4299 C CA . LYS A 1 544 ? -23.687 -2.858 -0.540 1.00 95.44 544 LYS A CA 1
ATOM 4300 C C . LYS A 1 544 ? -24.691 -3.633 -1.389 1.00 95.44 544 LYS A C 1
ATOM 4302 O O . LYS A 1 544 ? -25.849 -3.227 -1.467 1.00 95.44 544 LYS A O 1
ATOM 4307 N N . ARG A 1 545 ? -24.283 -4.767 -1.972 1.00 95.38 545 ARG A N 1
ATOM 4308 C CA . ARG A 1 545 ? -25.142 -5.629 -2.809 1.00 95.38 545 ARG A CA 1
ATOM 4309 C C . ARG A 1 545 ? -26.344 -6.179 -2.039 1.00 95.38 545 ARG A C 1
ATOM 4311 O O . ARG A 1 545 ? -27.428 -6.286 -2.602 1.00 95.38 545 ARG A O 1
ATOM 4318 N N . GLN A 1 546 ? -26.181 -6.466 -0.749 1.00 95.62 546 GLN A N 1
ATOM 4319 C CA . GLN A 1 546 ? -27.275 -6.897 0.129 1.00 95.62 546 GLN A CA 1
ATOM 4320 C C . GLN A 1 546 ? -28.149 -5.742 0.652 1.00 95.62 546 GLN A C 1
ATOM 4322 O O . GLN A 1 546 ? -29.131 -5.979 1.352 1.00 95.62 546 GLN A O 1
ATOM 4327 N N . GLY A 1 547 ? -27.828 -4.490 0.311 1.00 94.88 547 GLY A N 1
ATOM 4328 C CA . GLY A 1 547 ? -28.628 -3.325 0.682 1.00 94.88 547 GLY A CA 1
ATOM 4329 C C . GLY A 1 547 ? -28.468 -2.886 2.138 1.00 94.88 547 GLY A C 1
ATOM 4330 O O . GLY A 1 547 ? -29.351 -2.203 2.657 1.00 94.88 547 GLY A O 1
ATOM 4331 N N . TRP A 1 548 ? -27.368 -3.252 2.799 1.00 94.94 548 TRP A N 1
ATOM 4332 C CA . TRP A 1 548 ? -27.057 -2.775 4.152 1.00 94.94 548 TRP A CA 1
ATOM 4333 C C . TRP A 1 548 ? -26.380 -1.397 4.151 1.00 94.94 548 TRP A C 1
ATOM 4335 O O . TRP A 1 548 ? -26.515 -0.648 5.120 1.00 94.94 548 TRP A O 1
ATOM 4345 N N . LEU A 1 549 ? -25.728 -1.046 3.035 1.00 92.69 549 LEU A N 1
ATOM 4346 C CA . LEU A 1 549 ? -25.082 0.247 2.778 1.00 92.69 549 LEU A CA 1
ATOM 4347 C C . LEU A 1 549 ? -25.915 1.075 1.783 1.00 92.69 549 LEU A C 1
ATOM 4349 O O . LEU A 1 549 ? -25.479 1.333 0.659 1.00 92.69 549 LEU A O 1
ATOM 4353 N N . LYS A 1 550 ? -27.169 1.378 2.130 1.00 80.69 550 LYS A N 1
ATOM 4354 C CA . LYS A 1 550 ? -28.067 2.150 1.253 1.00 80.69 550 LYS A CA 1
ATOM 4355 C C . LYS A 1 550 ? -27.636 3.598 1.139 1.00 80.69 550 LYS A C 1
ATOM 4357 O O . LYS A 1 550 ? -27.255 4.160 2.191 1.00 80.69 550 LYS A O 1
#